Protein AF-A0A1P9X1V8-F1 (afdb_monomer_lite)

Radius of gyration: 33.55 Å; chains: 1; bounding box: 87×91×89 Å

Foldseek 3Di:
DDDPDPDPDPDDPPPPPVPPVPPDPPPPDPDPPVVQVQQQVQVLCLVQPLVLVLLLVLQAPPDDPVRLVVSLVCCDDDDPSHAAVHQQFWEFAQLPQVSAAPVDTDIDTSSVNSVSSNQWFHHDNDRQKGKAPWDKAGWDDAPHFIKIKIKIKIGGRGGTPPDPDHHDIFIKIWIWTWDQDPNDIDIHTRYIYGDDPPDDRPDDDHDPPCPPPPPPPPDPPPDDDDDDDDDDDDDDDDDDDDDDDDDDDDDDDDDPPDPPPPPPPDPDDDDDDDDDDDDDPPPPPDDPVVLVVLLVVLLVLLVVLQVLLVVLLVVLVVLVVVLVVVLVVQVVVLVVVQVVVVVCVVVVVDDDDDRDDDDPSVRSCPPSNVSSVVSNVSSVVSNVSSVVSNVVSVVSVVPD

pLDDT: mean 77.05, std 21.69, range [35.53, 98.69]

Sequence (400 aa):
MNAKQYLFMLWLIGSWSGGWAQTAPASLSALPKKEADEIRFLAKKKIEKGLADLLNTLTFEDIGEFERDALIKNSFLPNANQVFFSDEVILEDDIEPEHKNHENVVDVPVEKYLRNVDLFYAKTAEPSISFGNVVVSPVQIGDGFPYVKVFFTSNFKSKHAKLDQPYQSTSRVAELRAEKENGKWQVYIIRLAFLRPGEGLAKLGKPTGVKNRKTTVADSAKTEPLKAVEPVAIKDPQPKLPDAVPQLSVPAAQTTAIAETQKSAAKKTRKKVEDKAVVAPDLQKTLTAEQQQRARRYRTQGWLSLVGGIAGLAGSYLTYSKIQADYQTYMSKVDALNADYDVWREVARQPTGGRMAPLPLAGYGRPGIYAAYGAGAVGVGLTVNGVLRLMKAGRVKRAK

Structure (mmCIF, N/CA/C/O backbone):
data_AF-A0A1P9X1V8-F1
#
_entry.id   AF-A0A1P9X1V8-F1
#
loop_
_atom_site.group_PDB
_atom_site.id
_atom_site.type_symbol
_atom_site.label_atom_id
_atom_site.label_alt_id
_atom_site.label_comp_id
_atom_site.label_asym_id
_atom_site.label_entity_id
_atom_site.label_seq_id
_atom_site.pdbx_PDB_ins_code
_atom_site.Cartn_x
_atom_site.Cartn_y
_atom_site.Cartn_z
_atom_site.occupancy
_atom_site.B_iso_or_equiv
_atom_site.auth_seq_id
_atom_site.auth_comp_id
_atom_site.auth_asym_id
_atom_site.auth_atom_id
_atom_site.pdbx_PDB_model_num
ATOM 1 N N . MET A 1 1 ? -39.698 -43.369 62.819 1.00 43.59 1 MET A N 1
ATOM 2 C CA . MET A 1 1 ? -39.139 -42.000 62.719 1.00 43.59 1 MET A CA 1
ATOM 3 C C . MET A 1 1 ? -39.588 -41.419 61.389 1.00 43.59 1 MET A C 1
ATOM 5 O O . MET A 1 1 ? -39.406 -42.073 60.373 1.00 43.59 1 MET A O 1
ATOM 9 N N . ASN A 1 2 ? -40.310 -40.297 61.431 1.00 39.19 2 ASN A N 1
ATOM 10 C CA . ASN A 1 2 ? -41.245 -39.863 60.388 1.00 39.19 2 ASN A CA 1
ATOM 11 C C . ASN A 1 2 ? -40.656 -38.832 59.416 1.00 39.19 2 ASN A C 1
ATOM 13 O O . ASN A 1 2 ? -40.043 -37.849 59.823 1.00 39.19 2 ASN A O 1
ATOM 17 N N . ALA A 1 3 ? -40.948 -39.047 58.133 1.00 44.47 3 ALA A N 1
ATOM 18 C CA . ALA A 1 3 ? -40.626 -38.207 56.987 1.00 44.47 3 ALA A CA 1
ATOM 19 C C . ALA A 1 3 ? -41.512 -36.946 56.924 1.00 44.47 3 ALA A C 1
ATOM 21 O O . ALA A 1 3 ? -42.441 -36.852 56.124 1.00 44.47 3 ALA A O 1
ATOM 22 N N . LYS A 1 4 ? -41.241 -35.968 57.792 1.00 45.56 4 LYS A N 1
ATOM 23 C CA . LYS A 1 4 ? -41.883 -34.645 57.763 1.00 45.56 4 LYS A CA 1
ATOM 24 C C . LYS A 1 4 ? -40.872 -33.559 58.125 1.00 45.56 4 LYS A C 1
ATOM 26 O O . LYS A 1 4 ? -40.888 -33.120 59.266 1.00 45.56 4 LYS A O 1
ATOM 31 N N . GLN A 1 5 ? -39.996 -33.135 57.200 1.00 50.75 5 GLN A N 1
ATOM 32 C CA . GLN A 1 5 ? -39.224 -31.894 57.424 1.00 50.75 5 GLN A CA 1
ATOM 33 C C . GLN A 1 5 ? -38.494 -31.232 56.236 1.00 50.75 5 GLN A C 1
ATOM 35 O O . GLN A 1 5 ? -37.604 -30.427 56.476 1.00 50.75 5 GLN A O 1
ATOM 40 N N . TYR A 1 6 ? -38.867 -31.459 54.970 1.00 43.66 6 TYR A N 1
ATOM 41 C CA . TYR A 1 6 ? -38.239 -30.723 53.850 1.00 43.66 6 TYR A CA 1
ATOM 42 C C . TYR A 1 6 ? -39.230 -30.302 52.761 1.00 43.66 6 TYR A C 1
ATOM 44 O O . TYR A 1 6 ? -39.083 -30.662 51.599 1.00 43.66 6 TYR A O 1
ATOM 52 N N . LEU A 1 7 ? -40.255 -29.528 53.128 1.00 46.91 7 LEU A N 1
ATOM 53 C CA . LEU A 1 7 ? -41.145 -28.910 52.139 1.00 46.91 7 LEU A CA 1
ATOM 54 C C . LEU A 1 7 ? -41.575 -27.490 52.529 1.00 46.91 7 LEU A C 1
ATOM 56 O O . LEU A 1 7 ? -42.753 -27.168 52.475 1.00 46.91 7 LEU A O 1
ATOM 60 N N . PHE A 1 8 ? -40.633 -26.642 52.952 1.00 43.88 8 PHE A N 1
ATOM 61 C CA . PHE A 1 8 ? -40.904 -25.212 53.152 1.00 43.88 8 PHE A CA 1
ATOM 62 C C . PHE A 1 8 ? -39.626 -24.369 52.989 1.00 43.88 8 PHE A C 1
ATOM 64 O O . PHE A 1 8 ? -39.096 -23.804 53.936 1.00 43.88 8 PHE A O 1
ATOM 71 N N . MET A 1 9 ? -39.095 -24.316 51.766 1.00 43.09 9 MET A N 1
ATOM 72 C CA . MET A 1 9 ? -38.183 -23.253 51.313 1.00 43.09 9 MET A CA 1
ATOM 73 C C . MET A 1 9 ? -38.298 -23.117 49.794 1.00 43.09 9 MET A C 1
ATOM 75 O O . MET A 1 9 ? -37.409 -23.461 49.022 1.00 43.09 9 MET A O 1
ATOM 79 N N . LEU A 1 10 ? -39.469 -22.668 49.362 1.00 47.91 10 LEU A N 1
ATOM 80 C CA . LEU A 1 10 ? -39.767 -22.383 47.968 1.00 47.91 10 LEU A CA 1
ATOM 81 C C . LEU A 1 10 ? -40.608 -21.113 47.979 1.00 47.91 10 LEU A C 1
ATOM 83 O O . LEU A 1 10 ? -41.817 -21.212 47.919 1.00 47.91 10 LEU A O 1
ATOM 87 N N . TRP A 1 11 ? -39.979 -19.957 48.210 1.00 47.47 11 TRP A N 1
ATOM 88 C CA . TRP A 1 11 ? -40.516 -18.616 47.928 1.00 47.47 11 TRP A CA 1
ATOM 89 C C . TRP A 1 11 ? -39.457 -17.565 48.304 1.00 47.47 11 TRP A C 1
ATOM 91 O O . TRP A 1 11 ? -39.303 -17.255 49.479 1.00 47.47 11 TRP A O 1
ATOM 101 N N . LEU A 1 12 ? -38.691 -17.099 47.306 1.00 45.47 12 LEU A N 1
ATOM 102 C CA . LEU A 1 12 ? -37.996 -15.794 47.194 1.00 45.47 12 LEU A CA 1
ATOM 103 C C . LEU A 1 12 ? -36.822 -15.892 46.201 1.00 45.47 12 LEU A C 1
ATOM 105 O O . LEU A 1 12 ? -35.673 -15.612 46.524 1.00 45.47 12 LEU A O 1
ATOM 109 N N . ILE A 1 13 ? -37.113 -16.256 44.950 1.00 51.50 13 ILE A N 1
ATOM 110 C CA . ILE A 1 13 ? -36.296 -15.771 43.833 1.00 51.50 13 ILE A CA 1
ATOM 111 C C . ILE A 1 13 ? -37.078 -14.589 43.279 1.00 51.50 13 ILE A C 1
ATOM 113 O O . ILE A 1 13 ? -37.943 -14.739 42.420 1.00 51.50 13 ILE A O 1
ATOM 117 N N . GLY A 1 14 ? -36.838 -13.420 43.873 1.00 46.12 14 GLY A N 1
ATOM 118 C CA . GLY A 1 14 ? -37.287 -12.157 43.315 1.00 46.12 14 GLY A CA 1
ATOM 119 C C . GLY A 1 14 ? -36.683 -12.022 41.926 1.00 46.12 14 GLY A C 1
ATOM 120 O O . GLY A 1 14 ? -35.475 -11.853 41.775 1.00 46.12 14 GLY A O 1
ATOM 121 N N . SER A 1 15 ? -37.530 -12.138 40.913 1.00 48.19 15 SER A N 1
ATOM 122 C CA . SER A 1 15 ? -37.231 -11.780 39.539 1.00 48.19 15 SER A CA 1
ATOM 123 C C . SER A 1 15 ? -36.925 -10.284 39.485 1.00 48.19 15 SER A C 1
ATOM 125 O O . SER A 1 15 ? -37.809 -9.460 39.261 1.00 48.19 15 SER A O 1
ATOM 127 N N . TRP A 1 16 ? -35.657 -9.928 39.699 1.00 47.72 16 TRP A N 1
ATOM 128 C CA . TRP A 1 16 ? -35.074 -8.694 39.185 1.00 47.72 16 TRP A CA 1
ATOM 129 C C . TRP A 1 16 ? -35.038 -8.810 37.659 1.00 47.72 16 TRP A C 1
ATOM 131 O O . TRP A 1 16 ? -34.007 -9.061 37.038 1.00 47.72 16 TRP A O 1
ATOM 141 N N . SER A 1 17 ? -36.203 -8.642 37.040 1.00 46.00 17 SER A N 1
ATOM 142 C CA . SER A 1 17 ? -36.312 -8.206 35.658 1.00 46.00 17 SER A CA 1
ATOM 143 C C . SER A 1 17 ? -35.828 -6.759 35.619 1.00 46.00 17 SER A C 1
ATOM 145 O O . SER A 1 17 ? -36.621 -5.818 35.592 1.00 46.00 17 SER A O 1
ATOM 147 N N . GLY A 1 18 ? -34.507 -6.581 35.695 1.00 50.41 18 GLY A N 1
ATOM 148 C CA . GLY A 1 18 ? -33.869 -5.347 35.281 1.00 50.41 18 GLY A CA 1
ATOM 149 C C . GLY A 1 18 ? -34.260 -5.148 33.828 1.00 50.41 18 GLY A C 1
ATOM 150 O O . GLY A 1 18 ? -33.778 -5.866 32.957 1.00 50.41 18 GLY A O 1
ATOM 151 N N . GLY A 1 19 ? -35.208 -4.247 33.587 1.00 45.19 19 GLY A N 1
ATOM 152 C CA . GLY A 1 19 ? -35.516 -3.764 32.257 1.00 45.19 19 GLY A CA 1
ATOM 153 C C . GLY A 1 19 ? -34.267 -3.073 31.742 1.00 45.19 19 GLY A C 1
ATOM 154 O O . GLY A 1 19 ? -34.047 -1.897 32.015 1.00 45.19 19 GLY A O 1
ATOM 155 N N . TRP A 1 20 ? -33.420 -3.822 31.039 1.00 54.66 20 TRP A N 1
ATOM 156 C CA . TRP A 1 20 ? -32.431 -3.238 30.155 1.00 54.66 20 TRP A CA 1
ATOM 157 C C . TRP A 1 20 ? -33.257 -2.476 29.132 1.00 54.66 20 TRP A C 1
ATOM 159 O O . TRP A 1 20 ? -33.881 -3.079 28.261 1.00 54.66 20 TRP A O 1
ATOM 169 N N . ALA A 1 21 ? -33.356 -1.161 29.319 1.00 51.09 21 ALA A N 1
ATOM 170 C CA . ALA A 1 21 ? -33.875 -0.265 28.312 1.00 51.09 21 ALA A CA 1
ATOM 171 C C . ALA A 1 21 ? -33.054 -0.543 27.054 1.00 51.09 21 ALA A C 1
ATOM 173 O O . ALA A 1 21 ? -31.881 -0.181 26.964 1.00 51.09 21 ALA A O 1
ATOM 174 N N . GLN A 1 22 ? -33.654 -1.293 26.136 1.00 51.84 22 GLN A N 1
ATOM 175 C CA . GLN A 1 22 ? -33.094 -1.587 24.838 1.00 51.84 22 GLN A CA 1
ATOM 176 C C . GLN A 1 22 ? -33.134 -0.255 24.101 1.00 51.84 22 GLN A C 1
ATOM 178 O O . GLN A 1 22 ? -34.149 0.120 23.516 1.00 51.84 22 GLN A O 1
ATOM 183 N N . THR A 1 23 ? -32.064 0.528 24.250 1.00 53.28 23 THR A N 1
ATOM 184 C CA . THR A 1 23 ? -31.863 1.737 23.468 1.00 53.28 23 THR A CA 1
ATOM 185 C C . THR A 1 23 ? -31.976 1.303 22.019 1.00 53.28 23 THR A C 1
ATOM 187 O O . THR A 1 23 ? -31.233 0.434 21.558 1.00 53.28 23 THR A O 1
ATOM 190 N N . ALA A 1 24 ? -32.989 1.831 21.327 1.00 47.59 24 ALA A N 1
ATOM 191 C CA . ALA A 1 24 ? -33.141 1.602 19.903 1.00 47.59 24 ALA A CA 1
ATOM 192 C C . ALA A 1 24 ? -31.772 1.871 19.258 1.00 47.59 24 ALA A C 1
ATOM 194 O O . ALA A 1 24 ? -31.161 2.895 19.591 1.00 47.59 24 ALA A O 1
ATOM 195 N N . PRO A 1 25 ? -31.245 0.952 18.423 1.00 52.44 25 PRO A N 1
ATOM 196 C CA . PRO A 1 25 ? -29.958 1.161 17.785 1.00 52.44 25 PRO A CA 1
ATOM 197 C C . PRO A 1 25 ? -30.044 2.510 17.090 1.00 52.44 25 PRO A C 1
ATOM 199 O O . PRO A 1 25 ? -30.958 2.722 16.293 1.00 52.44 25 PRO A O 1
ATOM 202 N N . ALA A 1 26 ? -29.162 3.434 17.475 1.00 53.28 26 ALA A N 1
ATOM 203 C CA . ALA A 1 26 ? -29.107 4.755 16.883 1.00 53.28 26 ALA A CA 1
ATOM 204 C C . ALA A 1 26 ? -29.112 4.554 15.368 1.00 53.28 26 ALA A C 1
ATOM 206 O O . ALA A 1 26 ? -28.168 3.983 14.817 1.00 53.28 26 ALA A O 1
ATOM 207 N N . SER A 1 27 ? -30.216 4.929 14.715 1.00 52.19 27 SER A N 1
ATOM 208 C CA . SER A 1 27 ? -30.297 4.933 13.262 1.00 52.19 27 SER A CA 1
ATOM 209 C C . SER A 1 27 ? -29.084 5.719 12.810 1.00 52.19 27 SER A C 1
ATOM 211 O O . SER A 1 27 ? -28.972 6.872 13.228 1.00 52.19 27 SER A O 1
ATOM 213 N N . LEU A 1 28 ? -28.158 5.075 12.090 1.00 54.66 28 LEU A N 1
ATOM 214 C CA . LEU A 1 28 ? -26.883 5.654 11.671 1.00 54.66 28 LEU A CA 1
ATOM 215 C C . LEU A 1 28 ? -27.158 7.023 11.054 1.00 54.66 28 LEU A C 1
ATOM 217 O O . LEU A 1 28 ? -27.554 7.137 9.895 1.00 54.66 28 LEU A O 1
ATOM 221 N N . SER A 1 29 ? -27.026 8.058 11.881 1.00 64.25 29 SER A N 1
ATOM 222 C CA . SER A 1 29 ? -27.251 9.435 11.492 1.00 64.25 29 SER A CA 1
ATOM 223 C C . SER A 1 29 ? -26.254 9.710 10.386 1.00 64.25 29 SER A C 1
ATOM 225 O O . SER A 1 29 ? -25.077 9.372 10.542 1.00 64.25 29 SER A O 1
ATOM 227 N N . ALA A 1 30 ? -26.735 10.259 9.270 1.00 83.75 30 ALA A N 1
ATOM 228 C CA . ALA A 1 30 ? -25.901 10.586 8.125 1.00 83.75 30 ALA A CA 1
ATOM 229 C C . ALA A 1 30 ? -24.589 11.231 8.600 1.00 83.75 30 ALA A C 1
ATOM 231 O O . ALA A 1 30 ? -24.607 12.154 9.418 1.00 83.75 30 ALA A O 1
ATOM 232 N N . LEU A 1 31 ? -23.461 10.694 8.127 1.00 90.44 31 LEU A N 1
ATOM 233 C CA . LEU A 1 31 ? -22.131 11.143 8.526 1.00 90.44 31 LEU A CA 1
ATOM 234 C C . LEU A 1 31 ? -22.027 12.669 8.338 1.00 90.44 31 LEU A C 1
ATOM 236 O O . LEU A 1 31 ? -22.437 13.164 7.281 1.00 90.44 31 LEU A O 1
ATOM 240 N N . PRO A 1 32 ? -21.486 13.433 9.307 1.00 95.00 32 PRO A N 1
ATOM 241 C CA . PRO A 1 32 ? -21.307 14.868 9.142 1.00 95.00 32 PRO A CA 1
ATOM 242 C C . PRO A 1 32 ? -20.552 15.179 7.848 1.00 95.00 32 PRO A C 1
ATOM 244 O O . PRO A 1 32 ? -19.536 14.548 7.552 1.00 95.00 32 PRO A O 1
ATOM 247 N N . LYS A 1 33 ? -21.003 16.191 7.094 1.00 95.25 33 LYS A N 1
ATOM 248 C CA . LYS A 1 33 ? -20.415 16.551 5.790 1.00 95.25 33 LYS A CA 1
ATOM 249 C C . LYS A 1 33 ? -18.888 16.693 5.847 1.00 95.25 33 LYS A C 1
ATOM 251 O O . LYS A 1 33 ? -18.195 16.172 4.985 1.00 95.25 33 LYS A O 1
ATOM 256 N N . LYS A 1 34 ? -18.368 17.328 6.903 1.00 96.62 34 LYS A N 1
ATOM 257 C CA . LYS A 1 34 ? -16.925 17.499 7.130 1.00 96.62 34 LYS A CA 1
ATOM 258 C C . LYS A 1 34 ? -16.175 16.163 7.196 1.00 96.62 34 LYS A C 1
ATOM 260 O O . LYS A 1 34 ? -15.116 16.037 6.595 1.00 96.62 34 LYS A O 1
ATOM 265 N N . GLU A 1 35 ? -16.717 15.181 7.914 1.00 97.00 35 GLU A N 1
ATOM 266 C CA . GLU A 1 35 ? -16.107 13.852 8.025 1.00 97.00 35 GLU A CA 1
ATOM 267 C C . GLU A 1 35 ? -16.204 13.092 6.696 1.00 97.00 35 GLU A C 1
ATOM 269 O O . GLU A 1 35 ? -15.250 12.435 6.288 1.00 97.00 35 GLU A O 1
ATOM 274 N N . ALA A 1 36 ? -17.321 13.233 5.974 1.00 96.62 36 ALA A N 1
ATOM 275 C CA . ALA A 1 36 ? -17.472 12.644 4.646 1.00 96.62 36 ALA A CA 1
ATOM 276 C C . ALA A 1 36 ? -16.446 13.209 3.649 1.00 96.62 36 ALA A C 1
ATOM 278 O O . ALA A 1 36 ? -15.831 12.453 2.897 1.00 96.62 36 ALA A O 1
ATOM 279 N N . ASP A 1 37 ? -16.229 14.524 3.663 1.00 97.25 37 ASP A N 1
ATOM 280 C CA . ASP A 1 37 ? -15.242 15.186 2.810 1.00 97.25 37 ASP A CA 1
ATOM 281 C C . ASP A 1 37 ? -13.805 14.766 3.176 1.00 97.25 37 ASP A C 1
ATOM 283 O O . ASP A 1 37 ? -12.996 14.502 2.282 1.00 97.25 37 ASP A O 1
ATOM 287 N N . GLU A 1 38 ? -13.500 14.610 4.471 1.00 97.81 38 GLU A N 1
ATOM 288 C CA . GLU A 1 38 ? -12.209 14.091 4.947 1.00 97.81 38 GLU A CA 1
ATOM 289 C C . GLU A 1 38 ? -11.952 12.657 4.457 1.00 97.81 38 GLU A C 1
ATOM 291 O O . GLU A 1 38 ? -10.898 12.384 3.879 1.00 97.81 38 GLU A O 1
ATOM 296 N N . ILE A 1 39 ? -12.928 11.752 4.596 1.00 97.88 39 ILE A N 1
ATOM 297 C CA . ILE A 1 39 ? -12.818 10.366 4.109 1.00 97.88 39 ILE A CA 1
ATOM 298 C C . ILE A 1 39 ? -12.583 10.335 2.596 1.00 97.88 39 ILE A C 1
ATOM 300 O O . ILE A 1 39 ? -11.728 9.585 2.122 1.00 97.88 39 ILE A O 1
ATOM 304 N N . ARG A 1 40 ? -13.299 11.160 1.821 1.00 98.12 40 ARG A N 1
ATOM 305 C CA . ARG A 1 40 ? -13.130 11.223 0.358 1.00 98.12 40 ARG A CA 1
ATOM 306 C C . ARG A 1 40 ? -11.741 11.715 -0.032 1.00 98.12 40 ARG A C 1
ATOM 308 O O . ARG A 1 40 ? -11.131 11.152 -0.942 1.00 98.12 40 ARG A O 1
ATOM 315 N N . PHE A 1 41 ? -11.229 12.727 0.667 1.00 98.25 41 PHE A N 1
ATOM 316 C CA . PHE A 1 41 ? -9.870 13.222 0.465 1.00 98.25 41 PHE A CA 1
ATOM 317 C C . PHE A 1 41 ? -8.824 12.141 0.770 1.00 98.25 41 PHE A C 1
ATOM 319 O O . PHE A 1 41 ? -7.930 11.894 -0.044 1.00 98.25 41 PHE A O 1
ATOM 326 N N . LEU A 1 42 ? -8.960 11.453 1.908 1.00 98.25 42 LEU A N 1
ATOM 327 C CA . LEU A 1 42 ? -8.065 10.362 2.292 1.00 98.25 42 LEU A CA 1
ATOM 328 C C . LEU A 1 42 ? -8.123 9.204 1.292 1.00 98.25 42 LEU A C 1
ATOM 330 O O . LEU A 1 42 ? -7.076 8.676 0.923 1.00 98.25 42 LEU A O 1
ATOM 334 N N . ALA A 1 43 ? -9.314 8.844 0.810 1.00 98.44 43 ALA A N 1
ATOM 335 C CA . ALA A 1 43 ? -9.493 7.774 -0.166 1.00 98.44 43 ALA A CA 1
ATOM 336 C C . ALA A 1 43 ? -8.832 8.100 -1.507 1.00 98.44 43 ALA A C 1
ATOM 338 O O . ALA A 1 43 ? -8.107 7.266 -2.050 1.00 98.44 43 ALA A O 1
ATOM 339 N N . LYS A 1 44 ? -8.996 9.338 -1.996 1.00 98.44 44 LYS A N 1
ATOM 340 C CA . LYS A 1 44 ? -8.291 9.820 -3.190 1.00 98.44 44 LYS A CA 1
ATOM 341 C C . LYS A 1 44 ? -6.776 9.684 -3.026 1.00 98.44 44 LYS A C 1
ATOM 343 O O . LYS A 1 44 ? -6.119 9.050 -3.847 1.00 98.44 44 LYS A O 1
ATOM 348 N N . LYS A 1 45 ? -6.239 10.211 -1.919 1.00 98.25 45 LYS A N 1
ATOM 349 C CA . LYS A 1 45 ? -4.804 10.164 -1.603 1.00 98.25 45 LYS A CA 1
ATOM 350 C C . LYS A 1 45 ? -4.287 8.728 -1.455 1.00 98.25 45 LYS A C 1
ATOM 352 O O . LYS A 1 45 ? -3.154 8.447 -1.843 1.00 98.25 45 LYS A O 1
ATOM 357 N N . LYS A 1 46 ? -5.092 7.824 -0.888 1.00 98.31 46 LYS A N 1
ATOM 358 C CA . LYS A 1 46 ? -4.732 6.411 -0.714 1.00 98.31 46 LYS A CA 1
ATOM 359 C C . LYS A 1 46 ? -4.536 5.712 -2.059 1.00 98.31 46 LYS A C 1
ATOM 361 O O . LYS A 1 46 ? -3.608 4.923 -2.159 1.00 98.31 46 LYS A O 1
ATOM 366 N N . ILE A 1 47 ? -5.333 6.038 -3.077 1.00 98.44 47 ILE A N 1
ATOM 367 C CA . ILE A 1 47 ? -5.131 5.526 -4.440 1.00 98.44 47 ILE A CA 1
ATOM 368 C C . ILE A 1 47 ? -3.965 6.242 -5.123 1.00 98.44 47 ILE A C 1
ATOM 370 O O . ILE A 1 47 ? -2.988 5.589 -5.470 1.00 98.44 47 ILE A O 1
ATOM 374 N N . GLU A 1 48 ? -4.020 7.572 -5.251 1.00 97.44 48 GLU A N 1
ATOM 375 C CA . GLU A 1 48 ? -3.042 8.358 -6.028 1.00 97.44 48 GLU A CA 1
ATOM 376 C C . GLU A 1 48 ? -1.603 8.230 -5.535 1.00 97.44 48 GLU A C 1
ATOM 378 O O . GLU A 1 48 ? -0.685 8.260 -6.346 1.00 97.44 48 GLU A O 1
ATOM 383 N N . LYS A 1 49 ? -1.410 8.134 -4.216 1.00 96.50 49 LYS A N 1
ATOM 384 C CA . LYS A 1 49 ? -0.082 8.050 -3.600 1.00 96.50 49 LYS A CA 1
ATOM 385 C C . LYS A 1 49 ? 0.125 6.708 -2.927 1.00 96.50 49 LYS A C 1
ATOM 387 O O . LYS A 1 49 ? 1.030 5.986 -3.286 1.00 96.50 49 LYS A O 1
ATOM 392 N N . GLY A 1 50 ? -0.756 6.317 -2.006 1.00 97.25 50 GLY A N 1
ATOM 393 C CA . GLY A 1 50 ? -0.545 5.107 -1.199 1.00 97.25 50 GLY A CA 1
ATOM 394 C C . GLY A 1 50 ? -0.342 3.832 -2.028 1.00 97.25 50 GLY A C 1
ATOM 395 O O . GLY A 1 50 ? 0.661 3.145 -1.863 1.00 97.25 50 GLY A O 1
ATOM 396 N N . LEU A 1 51 ? -1.281 3.529 -2.925 1.00 98.62 51 LEU A N 1
ATOM 397 C CA . LEU A 1 51 ? -1.190 2.361 -3.797 1.00 98.62 51 LEU A CA 1
ATOM 398 C C . LEU A 1 51 ? -0.117 2.554 -4.879 1.00 98.62 51 LEU A C 1
ATOM 400 O O . LEU A 1 51 ? 0.663 1.638 -5.111 1.00 98.62 51 LEU A O 1
ATOM 404 N N . ALA A 1 52 ? -0.042 3.731 -5.508 1.00 98.31 52 ALA A N 1
ATOM 405 C CA . ALA A 1 52 ? 0.928 3.988 -6.575 1.00 98.31 52 ALA A CA 1
ATOM 406 C C . ALA A 1 52 ? 2.378 3.897 -6.072 1.00 98.31 52 ALA A C 1
ATOM 408 O O . ALA A 1 52 ? 3.201 3.233 -6.697 1.00 98.31 52 ALA A O 1
ATOM 409 N N . ASP A 1 53 ? 2.684 4.512 -4.929 1.00 98.12 53 ASP A N 1
ATOM 410 C CA . ASP A 1 53 ? 4.008 4.490 -4.307 1.00 98.12 53 ASP A CA 1
ATOM 411 C C . ASP A 1 53 ? 4.381 3.060 -3.905 1.00 98.12 53 ASP A C 1
ATOM 413 O O . ASP A 1 53 ? 5.503 2.633 -4.169 1.00 98.12 53 ASP A O 1
ATOM 417 N N . LEU A 1 54 ? 3.442 2.289 -3.335 1.00 98.38 54 LEU A N 1
ATOM 418 C CA . LEU A 1 54 ? 3.674 0.881 -3.001 1.00 98.38 54 LEU A CA 1
ATOM 419 C C . LEU A 1 54 ? 4.081 0.078 -4.242 1.00 98.38 54 LEU A C 1
ATOM 421 O O . LEU A 1 54 ? 5.103 -0.605 -4.209 1.00 98.38 54 LEU A O 1
ATOM 425 N N . LEU A 1 55 ? 3.303 0.170 -5.325 1.00 98.62 55 LEU A N 1
ATOM 426 C CA . LEU A 1 55 ? 3.582 -0.591 -6.543 1.00 98.62 55 LEU A CA 1
ATOM 427 C C . LEU A 1 55 ? 4.903 -0.161 -7.187 1.00 98.62 55 LEU A C 1
ATOM 429 O O . LEU A 1 55 ? 5.718 -1.021 -7.495 1.00 98.62 55 LEU A O 1
ATOM 433 N N . ASN A 1 56 ? 5.157 1.146 -7.308 1.00 98.38 56 ASN A N 1
ATOM 434 C CA . ASN A 1 56 ? 6.415 1.643 -7.873 1.00 98.38 56 ASN A CA 1
ATOM 435 C C . ASN A 1 56 ? 7.634 1.253 -7.030 1.00 98.38 56 ASN A C 1
ATOM 437 O O . ASN A 1 56 ? 8.684 0.944 -7.586 1.00 98.38 56 ASN A O 1
ATOM 441 N N . THR A 1 57 ? 7.499 1.240 -5.702 1.00 97.94 57 THR A N 1
ATOM 442 C CA . THR A 1 57 ? 8.577 0.809 -4.804 1.00 97.94 57 THR A CA 1
ATOM 443 C C . THR A 1 57 ? 8.874 -0.676 -5.019 1.00 97.94 57 THR A C 1
ATOM 445 O O . THR A 1 57 ? 10.027 -1.046 -5.201 1.00 97.94 57 THR A O 1
ATOM 448 N N . LEU A 1 58 ? 7.854 -1.542 -5.089 1.00 98.00 58 LEU A N 1
ATOM 449 C CA . LEU A 1 58 ? 8.060 -2.974 -5.363 1.00 98.00 58 LEU A CA 1
ATOM 450 C C . LEU A 1 58 ? 8.760 -3.233 -6.705 1.00 98.00 58 LEU A C 1
ATOM 452 O O . LEU A 1 58 ? 9.512 -4.200 -6.824 1.00 98.00 58 LEU A O 1
ATOM 456 N N . THR A 1 59 ? 8.547 -2.365 -7.691 1.00 97.88 59 THR A N 1
ATOM 457 C CA . THR A 1 59 ? 9.127 -2.486 -9.035 1.00 97.88 59 THR A CA 1
ATOM 458 C C . THR A 1 59 ? 10.445 -1.733 -9.211 1.00 97.88 59 THR A C 1
ATOM 460 O O . THR A 1 59 ? 10.966 -1.680 -10.324 1.00 97.88 59 THR A O 1
ATOM 463 N N . PHE A 1 60 ? 10.996 -1.146 -8.149 1.00 96.81 60 PHE A N 1
ATOM 464 C CA . PHE A 1 60 ? 12.288 -0.471 -8.205 1.00 96.81 60 PHE A CA 1
ATOM 465 C C . PHE A 1 60 ? 13.429 -1.496 -8.229 1.00 96.81 60 PHE A C 1
ATOM 467 O O . PHE A 1 60 ? 13.418 -2.478 -7.475 1.00 96.81 60 PHE A O 1
ATOM 474 N N . GLU A 1 61 ? 14.407 -1.291 -9.109 1.00 96.19 61 GLU A N 1
ATOM 475 C CA . GLU A 1 61 ? 15.483 -2.264 -9.341 1.00 96.19 61 GLU A CA 1
ATOM 476 C C . GLU A 1 61 ? 16.462 -2.386 -8.165 1.00 96.19 61 GLU A C 1
ATOM 478 O O . GLU A 1 61 ? 16.880 -3.499 -7.843 1.00 96.19 61 GLU A O 1
ATOM 483 N N . ASP A 1 62 ? 16.721 -1.288 -7.450 1.00 94.75 62 ASP A N 1
ATOM 484 C CA . ASP A 1 62 ? 17.713 -1.247 -6.365 1.00 94.75 62 ASP A CA 1
ATOM 485 C C . ASP A 1 62 ? 17.209 -1.796 -5.022 1.00 94.75 62 ASP A C 1
ATOM 487 O O . ASP A 1 62 ? 17.952 -1.829 -4.041 1.00 94.75 62 ASP A O 1
ATOM 491 N N . ILE A 1 63 ? 15.946 -2.223 -4.938 1.00 92.94 63 ILE A N 1
ATOM 492 C CA . ILE A 1 63 ? 15.396 -2.762 -3.688 1.00 92.94 63 ILE A CA 1
ATOM 493 C C . ILE A 1 63 ? 15.770 -4.238 -3.545 1.00 92.94 63 ILE A C 1
ATOM 495 O O . ILE A 1 63 ? 15.672 -5.027 -4.492 1.00 92.94 63 ILE A O 1
ATOM 499 N N . GLY A 1 64 ? 16.177 -4.638 -2.341 1.00 92.62 64 GLY A N 1
ATOM 500 C CA . GLY A 1 64 ? 16.472 -6.036 -2.027 1.00 92.62 64 GLY A CA 1
ATOM 501 C C . GLY A 1 64 ? 15.209 -6.901 -1.912 1.00 92.62 64 GLY A C 1
ATOM 502 O O . GLY A 1 64 ? 14.123 -6.416 -1.605 1.00 92.62 64 GLY A O 1
ATOM 503 N N . GLU A 1 65 ? 15.336 -8.217 -2.100 1.00 94.19 65 GLU A N 1
ATOM 504 C CA . GLU A 1 65 ? 14.216 -9.159 -1.913 1.00 94.19 65 GLU A CA 1
ATOM 505 C C . GLU A 1 65 ? 13.622 -9.080 -0.496 1.00 94.19 65 GLU A C 1
ATOM 507 O O . GLU A 1 65 ? 12.414 -8.951 -0.335 1.00 94.19 65 GLU A O 1
ATOM 512 N N . PHE A 1 66 ? 14.473 -9.038 0.533 1.00 93.50 66 PHE A N 1
ATOM 513 C CA . PHE A 1 66 ? 14.034 -8.901 1.926 1.00 93.50 66 PHE A CA 1
ATOM 514 C C . PHE A 1 66 ? 13.207 -7.626 2.176 1.00 93.50 66 PHE A C 1
ATOM 516 O O . PHE A 1 66 ? 12.234 -7.640 2.932 1.00 93.50 66 PHE A O 1
ATOM 523 N N . GLU A 1 67 ? 13.581 -6.514 1.545 1.00 92.06 67 GLU A N 1
ATOM 524 C CA . GLU A 1 67 ? 12.862 -5.246 1.676 1.00 92.06 67 GLU A CA 1
ATOM 525 C C . GLU A 1 67 ? 11.512 -5.300 0.960 1.00 92.06 67 GLU A C 1
ATOM 527 O O . GLU A 1 67 ? 10.513 -4.839 1.515 1.00 92.06 67 GLU A O 1
ATOM 532 N N . ARG A 1 68 ? 11.445 -5.932 -0.220 1.00 96.56 68 ARG A N 1
ATOM 533 C CA . ARG A 1 68 ? 10.177 -6.194 -0.918 1.00 96.56 68 ARG A CA 1
ATOM 534 C C . ARG A 1 68 ? 9.242 -7.069 -0.093 1.00 96.56 68 ARG A C 1
ATOM 536 O O . ARG A 1 68 ? 8.072 -6.727 0.054 1.00 96.56 68 ARG A O 1
ATOM 543 N N . ASP A 1 69 ? 9.753 -8.135 0.513 1.00 95.94 69 ASP A N 1
ATOM 544 C CA . ASP A 1 69 ? 8.987 -9.003 1.414 1.00 95.94 69 ASP A CA 1
ATOM 545 C C . ASP A 1 69 ? 8.378 -8.217 2.575 1.00 95.94 69 ASP A C 1
ATOM 547 O O . ASP A 1 69 ? 7.186 -8.347 2.881 1.00 95.94 69 ASP A O 1
ATOM 551 N N . ALA A 1 70 ? 9.187 -7.356 3.196 1.00 94.94 70 ALA A N 1
ATOM 552 C CA . ALA A 1 70 ? 8.734 -6.486 4.268 1.00 94.94 70 ALA A CA 1
ATOM 553 C C . ALA A 1 70 ? 7.675 -5.485 3.777 1.00 94.94 70 ALA A C 1
ATOM 555 O O . ALA A 1 70 ? 6.672 -5.285 4.462 1.00 94.94 70 ALA A O 1
ATOM 556 N N . LEU A 1 71 ? 7.853 -4.881 2.598 1.00 96.56 71 LEU A N 1
ATOM 557 C CA . LEU A 1 71 ? 6.878 -3.966 1.994 1.00 96.56 71 LEU A CA 1
ATOM 558 C C . LEU A 1 71 ? 5.542 -4.659 1.712 1.00 96.56 71 LEU A C 1
ATOM 560 O O . LEU A 1 71 ? 4.494 -4.123 2.079 1.00 96.56 71 LEU A O 1
ATOM 564 N N . ILE A 1 72 ? 5.572 -5.864 1.136 1.00 97.94 72 ILE A N 1
ATOM 565 C CA . ILE A 1 72 ? 4.372 -6.667 0.869 1.00 97.94 72 ILE A CA 1
ATOM 566 C C . ILE A 1 72 ? 3.636 -6.942 2.177 1.00 97.94 72 ILE A C 1
ATOM 568 O O . ILE A 1 72 ? 2.459 -6.603 2.286 1.00 97.94 72 ILE A O 1
ATOM 572 N N . LYS A 1 73 ? 4.313 -7.477 3.200 1.00 97.00 73 LYS A N 1
ATOM 573 C CA . LYS A 1 73 ? 3.669 -7.784 4.490 1.00 97.00 73 LYS A CA 1
ATOM 574 C C . LYS A 1 73 ? 3.141 -6.528 5.186 1.00 97.00 73 LYS A C 1
ATOM 576 O O . LYS A 1 73 ? 2.018 -6.520 5.684 1.00 97.00 73 LYS A O 1
ATOM 581 N N . ASN A 1 74 ? 3.900 -5.437 5.169 1.00 96.56 74 ASN A N 1
ATOM 582 C CA . ASN A 1 74 ? 3.468 -4.173 5.765 1.00 96.56 74 ASN A CA 1
ATOM 583 C C . ASN A 1 74 ? 2.308 -3.516 4.998 1.00 96.56 74 ASN A C 1
ATOM 585 O O . ASN A 1 74 ? 1.614 -2.671 5.556 1.00 96.56 74 ASN A O 1
ATOM 589 N N . SER A 1 75 ? 2.044 -3.892 3.747 1.00 97.94 75 SER A N 1
ATOM 590 C CA . SER A 1 75 ? 0.935 -3.298 2.994 1.00 97.94 75 SER A CA 1
ATOM 591 C C . SER A 1 75 ? -0.451 -3.687 3.528 1.00 97.94 75 SER A C 1
ATOM 593 O O . SER A 1 75 ? -1.408 -2.952 3.284 1.00 97.94 75 SER A O 1
ATOM 595 N N . PHE A 1 76 ? -0.566 -4.788 4.279 1.00 97.69 76 PHE A N 1
ATOM 596 C CA . PHE A 1 76 ? -1.843 -5.304 4.791 1.00 97.69 76 PHE A CA 1
ATOM 597 C C . PHE A 1 76 ? -1.847 -5.660 6.285 1.00 97.69 76 PHE A C 1
ATOM 599 O O . PHE A 1 76 ? -2.896 -6.003 6.826 1.00 97.69 76 PHE A O 1
ATOM 606 N N . LEU A 1 77 ? -0.704 -5.571 6.971 1.00 95.19 77 LEU A N 1
ATOM 607 C CA . LEU A 1 77 ? -0.641 -5.684 8.429 1.00 95.19 77 LEU A CA 1
ATOM 608 C C . LEU A 1 77 ? -0.891 -4.324 9.104 1.00 95.19 77 LEU A C 1
ATOM 610 O O . LEU A 1 77 ? -0.519 -3.300 8.532 1.00 95.19 77 LEU A O 1
ATOM 614 N N . PRO A 1 78 ? -1.427 -4.281 10.338 1.00 93.44 78 PRO A N 1
ATOM 615 C CA . PRO A 1 78 ? -1.648 -3.028 11.063 1.00 93.44 78 PRO A CA 1
ATOM 616 C C . PRO A 1 78 ? -0.361 -2.214 11.265 1.00 93.44 78 PRO A C 1
ATOM 618 O O . PRO A 1 78 ? 0.490 -2.565 12.085 1.00 93.44 78 PRO A O 1
ATOM 621 N N . ASN A 1 79 ? -0.203 -1.125 10.508 1.00 92.44 79 ASN A N 1
ATOM 622 C CA . ASN A 1 79 ? 0.883 -0.151 10.652 1.00 92.44 79 ASN A CA 1
ATOM 623 C C . ASN A 1 79 ? 0.561 1.168 9.919 1.00 92.44 79 ASN A C 1
ATOM 625 O O . ASN A 1 79 ? -0.428 1.280 9.202 1.00 92.44 79 ASN A O 1
ATOM 629 N N . ALA A 1 80 ? 1.422 2.179 10.070 1.00 89.88 80 ALA A N 1
ATOM 630 C CA . ALA A 1 80 ? 1.212 3.508 9.484 1.00 89.88 80 ALA A CA 1
ATOM 631 C C . ALA A 1 80 ? 1.190 3.535 7.939 1.00 89.88 80 ALA A C 1
ATOM 633 O O . ALA A 1 80 ? 0.619 4.455 7.354 1.00 89.88 80 ALA A O 1
ATOM 634 N N . ASN A 1 81 ? 1.799 2.541 7.291 1.00 90.19 81 ASN A N 1
ATOM 635 C CA . ASN A 1 81 ? 1.902 2.406 5.839 1.00 90.19 81 ASN A CA 1
ATOM 636 C C . ASN A 1 81 ? 0.910 1.377 5.273 1.00 90.19 81 ASN A C 1
ATOM 638 O O . ASN A 1 81 ? 1.005 1.021 4.102 1.00 90.19 81 ASN A O 1
ATOM 642 N N . GLN A 1 82 ? -0.047 0.906 6.076 1.00 97.56 82 GLN A N 1
ATOM 643 C CA . GLN A 1 82 ? -1.052 -0.046 5.625 1.00 97.56 82 GLN A CA 1
ATOM 644 C C . GLN A 1 82 ? -1.897 0.552 4.484 1.00 97.56 82 GLN A C 1
ATOM 646 O O . GLN A 1 82 ? -2.437 1.666 4.571 1.00 97.56 82 GLN A O 1
ATOM 651 N N . VAL A 1 83 ? -1.998 -0.191 3.384 1.00 98.44 83 VAL A N 1
ATOM 652 C CA . VAL A 1 83 ? -2.759 0.177 2.181 1.00 98.44 83 VAL A CA 1
ATOM 653 C C . VAL A 1 83 ? -4.050 -0.633 2.103 1.00 98.44 83 VAL A C 1
ATOM 655 O O . VAL A 1 83 ? -5.120 -0.065 1.872 1.00 98.44 83 VAL A O 1
ATOM 658 N N . PHE A 1 84 ? -3.954 -1.937 2.350 1.00 98.56 84 PHE A N 1
ATOM 659 C CA . PHE A 1 84 ? -5.063 -2.883 2.322 1.00 98.56 84 PHE A CA 1
ATOM 660 C C . PHE A 1 84 ? -5.538 -3.200 3.734 1.00 98.56 84 PHE A C 1
ATOM 662 O O . PHE A 1 84 ? -4.745 -3.243 4.672 1.00 98.56 84 PHE A O 1
ATOM 669 N N . PHE A 1 85 ? -6.838 -3.428 3.891 1.00 98.06 85 PHE A N 1
ATOM 670 C CA . PHE A 1 85 ? -7.428 -3.685 5.205 1.00 98.06 85 PHE A CA 1
ATOM 671 C C . PHE A 1 85 ? -6.914 -4.984 5.846 1.00 98.06 85 PHE A C 1
ATOM 673 O O . PHE A 1 85 ? -6.661 -5.017 7.047 1.00 98.06 85 PHE A O 1
ATOM 680 N N . SER A 1 86 ? -6.737 -6.032 5.043 1.00 97.50 86 SER A N 1
ATOM 681 C CA . SER A 1 86 ? -6.203 -7.335 5.450 1.00 97.50 86 SER A CA 1
ATOM 682 C C . SER A 1 86 ? -5.587 -8.064 4.250 1.00 97.50 86 SER A C 1
ATOM 684 O O . SER A 1 86 ? -5.689 -7.597 3.115 1.00 97.50 86 SER A O 1
ATOM 686 N N . ASP A 1 87 ? -4.945 -9.205 4.494 1.00 97.19 87 ASP A N 1
ATOM 687 C CA . ASP A 1 87 ? -4.437 -10.129 3.469 1.00 97.19 87 ASP A CA 1
ATOM 688 C C . ASP A 1 87 ? -5.551 -10.832 2.674 1.00 97.19 87 ASP A C 1
ATOM 690 O O . ASP A 1 87 ? -5.348 -11.210 1.520 1.00 97.19 87 ASP A O 1
ATOM 694 N N . GLU A 1 88 ? -6.739 -10.958 3.268 1.00 96.00 88 GLU A N 1
ATOM 695 C CA . GLU A 1 88 ? -7.945 -11.536 2.654 1.00 96.00 88 GLU A CA 1
ATOM 696 C C . GLU A 1 88 ? -8.594 -10.642 1.585 1.00 96.00 88 GLU A C 1
ATOM 698 O O . GLU A 1 88 ? -9.554 -11.053 0.927 1.00 96.00 88 GLU A O 1
ATOM 703 N N . VAL A 1 89 ? -8.114 -9.407 1.417 1.00 96.75 89 VAL A N 1
ATOM 704 C CA . VAL A 1 89 ? -8.638 -8.497 0.396 1.00 96.75 89 VAL A CA 1
ATOM 705 C C . VAL A 1 89 ? -8.414 -9.100 -0.994 1.00 96.75 89 VAL A C 1
ATOM 707 O O . VAL A 1 89 ? -7.323 -9.559 -1.331 1.00 96.75 89 VAL A O 1
ATOM 710 N N . ILE A 1 90 ? -9.477 -9.102 -1.799 1.00 94.69 90 ILE A N 1
ATOM 711 C CA . ILE A 1 90 ? -9.477 -9.680 -3.144 1.00 94.69 90 ILE A CA 1
ATOM 712 C C . ILE A 1 90 ? -9.218 -8.589 -4.179 1.00 94.69 90 ILE A C 1
ATOM 714 O O . ILE A 1 90 ? -9.862 -7.530 -4.174 1.00 94.69 90 ILE A O 1
ATOM 718 N N . LEU A 1 91 ? -8.259 -8.867 -5.058 1.00 98.06 91 LEU A N 1
ATOM 719 C CA . LEU A 1 91 ? -7.858 -8.019 -6.166 1.00 98.06 91 LEU A CA 1
ATOM 720 C C . LEU A 1 91 ? -8.085 -8.780 -7.469 1.00 98.06 91 LEU A C 1
ATOM 722 O O . LEU A 1 91 ? -7.699 -9.938 -7.588 1.00 98.06 91 LEU A O 1
ATOM 726 N N . GLU A 1 92 ? -8.694 -8.128 -8.450 1.00 98.19 92 GLU A N 1
ATOM 727 C CA . GLU A 1 92 ? -8.768 -8.653 -9.813 1.00 98.19 92 GLU A CA 1
ATOM 728 C C . GLU A 1 92 ? -7.413 -8.398 -10.492 1.00 98.19 92 GLU A C 1
ATOM 730 O O . GLU A 1 92 ? -7.014 -7.241 -10.605 1.00 98.19 92 GLU A O 1
ATOM 735 N N . ASP A 1 93 ? -6.694 -9.439 -10.903 1.00 97.94 93 ASP A N 1
ATOM 736 C CA . ASP A 1 93 ? -5.336 -9.346 -11.455 1.00 97.94 93 ASP A CA 1
ATOM 737 C C . ASP A 1 93 ? -5.301 -8.520 -12.755 1.00 97.94 93 ASP A C 1
ATOM 739 O O . ASP A 1 93 ? -6.090 -8.769 -13.661 1.00 97.94 93 ASP A O 1
ATOM 743 N N . ASP A 1 94 ? -4.407 -7.534 -12.835 1.00 97.31 94 ASP A N 1
ATOM 744 C CA . ASP A 1 94 ? -4.112 -6.724 -14.028 1.00 97.31 94 ASP A CA 1
ATOM 745 C C . ASP A 1 94 ? -2.615 -6.755 -14.400 1.00 97.31 94 ASP A C 1
ATOM 747 O O . ASP A 1 94 ? -2.165 -5.968 -15.234 1.00 97.31 94 ASP A O 1
ATOM 751 N N . ILE A 1 95 ? -1.849 -7.673 -13.792 1.00 97.88 95 ILE A N 1
ATOM 752 C CA . ILE A 1 95 ? -0.412 -7.865 -14.045 1.00 97.88 95 ILE A CA 1
ATOM 753 C C . ILE A 1 95 ? -0.167 -8.823 -15.207 1.00 97.88 95 ILE A C 1
ATOM 755 O O . ILE A 1 95 ? 0.855 -8.736 -15.879 1.00 97.88 95 ILE A O 1
ATOM 759 N N . GLU A 1 96 ? -1.111 -9.711 -15.494 1.00 96.31 96 GLU A N 1
ATOM 760 C CA . GLU A 1 96 ? -1.086 -10.458 -16.747 1.00 96.31 96 GLU A CA 1
ATOM 761 C C . GLU A 1 96 ? -1.707 -9.601 -17.861 1.00 96.31 96 GLU A C 1
ATOM 763 O O . GLU A 1 96 ? -2.870 -9.205 -17.734 1.00 96.31 96 GLU A O 1
ATOM 768 N N . PRO A 1 97 ? -0.991 -9.317 -18.972 1.00 94.56 97 PRO A N 1
ATOM 769 C CA . PRO A 1 97 ? -1.483 -8.438 -20.041 1.00 94.56 97 PRO A CA 1
ATOM 770 C C . PRO A 1 97 ? -2.813 -8.876 -20.681 1.00 94.56 97 PRO A C 1
ATOM 772 O O . PRO A 1 97 ? -3.514 -8.064 -21.289 1.00 94.56 97 PRO A O 1
ATOM 775 N N . GLU A 1 98 ? -3.178 -10.154 -20.545 1.00 94.56 98 GLU A N 1
ATOM 776 C CA . GLU A 1 98 ? -4.447 -10.707 -21.027 1.00 94.56 98 GLU A CA 1
ATOM 777 C C . GLU A 1 98 ? -5.651 -10.297 -20.155 1.00 94.56 98 GLU A C 1
ATOM 779 O O . GLU A 1 98 ? -6.779 -10.192 -20.654 1.00 94.56 98 GLU A O 1
ATOM 784 N N . HIS A 1 99 ? -5.429 -9.992 -18.871 1.00 95.50 99 HIS A N 1
ATOM 785 C CA . HIS A 1 99 ? -6.460 -9.550 -17.931 1.00 95.50 99 HIS A CA 1
ATOM 786 C C . HIS A 1 99 ? -6.656 -8.031 -18.021 1.00 95.50 99 HIS A C 1
ATOM 788 O O . HIS A 1 99 ? -6.209 -7.253 -17.184 1.00 95.50 99 HIS A O 1
ATOM 794 N N . LYS A 1 100 ? -7.326 -7.579 -19.081 1.00 94.00 100 LYS A N 1
ATOM 795 C CA . LYS A 1 100 ? -7.493 -6.140 -19.373 1.00 94.00 100 LYS A CA 1
ATOM 796 C C . LYS A 1 100 ? -8.835 -5.544 -18.947 1.00 94.00 100 LYS A C 1
ATOM 798 O O . LYS A 1 100 ? -8.999 -4.322 -18.943 1.00 94.00 100 LYS A O 1
ATOM 803 N N . ASN A 1 101 ? -9.832 -6.380 -18.668 1.00 95.75 101 ASN A N 1
ATOM 804 C CA . ASN A 1 101 ? -11.203 -5.936 -18.436 1.00 95.75 101 ASN A CA 1
ATOM 805 C C . ASN A 1 101 ? -11.978 -6.898 -17.516 1.00 95.75 101 ASN A C 1
ATOM 807 O O . ASN A 1 101 ? -11.479 -7.930 -17.081 1.00 95.75 101 ASN A O 1
ATOM 811 N N . HIS A 1 102 ? -13.234 -6.548 -17.241 1.00 95.88 102 HIS A N 1
ATOM 812 C CA . HIS A 1 102 ? -14.124 -7.303 -16.360 1.00 95.88 102 HIS A CA 1
ATOM 813 C C . HIS A 1 102 ? -14.668 -8.619 -16.960 1.00 95.88 102 HIS A C 1
ATOM 815 O O . HIS A 1 102 ? -15.435 -9.304 -16.284 1.00 95.88 102 HIS A O 1
ATOM 821 N N . GLU A 1 103 ? -14.341 -8.957 -18.210 1.00 95.88 103 GLU A N 1
ATOM 822 C CA . GLU A 1 103 ? -14.801 -10.190 -18.868 1.00 95.88 103 GLU A CA 1
ATOM 823 C C . GLU A 1 103 ? -13.894 -11.375 -18.506 1.00 95.88 103 GLU A C 1
ATOM 825 O O . GLU A 1 103 ? -14.389 -12.476 -18.277 1.00 95.88 103 GLU A O 1
ATOM 830 N N . ASN A 1 104 ? -12.587 -11.123 -18.354 1.00 92.25 104 ASN A N 1
ATOM 831 C CA . ASN A 1 104 ? -11.561 -12.130 -18.062 1.00 92.25 104 ASN A CA 1
ATOM 832 C C . ASN A 1 104 ? -10.894 -11.855 -16.711 1.00 92.25 104 ASN A C 1
ATOM 834 O O . ASN A 1 104 ? -9.710 -11.536 -16.623 1.00 92.25 104 ASN A O 1
ATOM 838 N N . VAL A 1 105 ? -11.691 -11.927 -15.648 1.00 94.75 105 VAL A N 1
ATOM 839 C CA . VAL A 1 105 ? -11.245 -11.593 -14.294 1.00 94.75 105 VAL A CA 1
ATOM 840 C C . VAL A 1 105 ? -10.624 -12.797 -13.604 1.00 94.75 105 VAL A C 1
ATOM 842 O O . VAL A 1 105 ? -11.253 -13.851 -13.500 1.00 94.75 105 VAL A O 1
ATOM 845 N N . VAL A 1 106 ? -9.443 -12.593 -13.022 1.00 97.25 106 VAL A N 1
ATOM 846 C CA . VAL A 1 106 ? -8.830 -13.534 -12.082 1.00 97.25 106 VAL A CA 1
ATOM 847 C C . VAL A 1 106 ? -8.722 -12.877 -10.713 1.00 97.25 106 VAL A C 1
ATOM 849 O O . VAL A 1 106 ? -7.959 -11.939 -10.516 1.00 97.25 106 VAL A O 1
ATOM 852 N N . ASP A 1 107 ? -9.497 -13.384 -9.758 1.00 97.31 107 ASP A N 1
ATOM 853 C CA . ASP A 1 107 ? -9.475 -12.932 -8.367 1.00 97.31 107 ASP A CA 1
ATOM 854 C C . ASP A 1 107 ? -8.255 -13.532 -7.639 1.00 97.31 107 ASP A C 1
ATOM 856 O O . ASP A 1 107 ? -8.079 -14.755 -7.589 1.00 97.31 107 ASP A O 1
ATOM 860 N N . VAL A 1 108 ? -7.421 -12.683 -7.039 1.00 97.69 108 VAL A N 1
ATOM 861 C CA . VAL A 1 108 ? -6.232 -13.073 -6.268 1.00 97.69 108 VAL A CA 1
ATOM 862 C C . VAL A 1 108 ? -6.179 -12.354 -4.911 1.00 97.69 108 VAL A C 1
ATOM 864 O O . VAL A 1 108 ? -6.644 -11.220 -4.794 1.00 97.69 108 VAL A O 1
ATOM 867 N N . PRO A 1 109 ? -5.619 -12.982 -3.859 1.00 97.94 109 PRO A N 1
ATOM 868 C CA . PRO A 1 109 ? -5.383 -12.305 -2.582 1.00 97.94 109 PRO A CA 1
ATOM 869 C C . PRO A 1 109 ? -4.263 -11.260 -2.701 1.00 97.94 109 PRO A C 1
ATOM 871 O O . PRO A 1 109 ? -3.383 -11.397 -3.559 1.00 97.94 109 PRO A O 1
ATOM 874 N N . VAL A 1 110 ? -4.249 -10.267 -1.800 1.00 98.00 110 VAL A N 1
ATOM 875 C CA . VAL A 1 110 ? -3.272 -9.151 -1.784 1.00 98.00 110 VAL A CA 1
ATOM 876 C C . VAL A 1 110 ? -1.840 -9.632 -1.966 1.00 98.00 110 VAL A C 1
ATOM 878 O O . VAL A 1 110 ? -1.121 -9.140 -2.832 1.00 98.00 110 VAL A O 1
ATOM 881 N N . GLU A 1 111 ? -1.415 -10.601 -1.153 1.00 98.06 111 GLU A N 1
ATOM 882 C CA . GLU A 1 111 ? -0.034 -11.077 -1.176 1.00 98.06 111 GLU A CA 1
ATOM 883 C C . 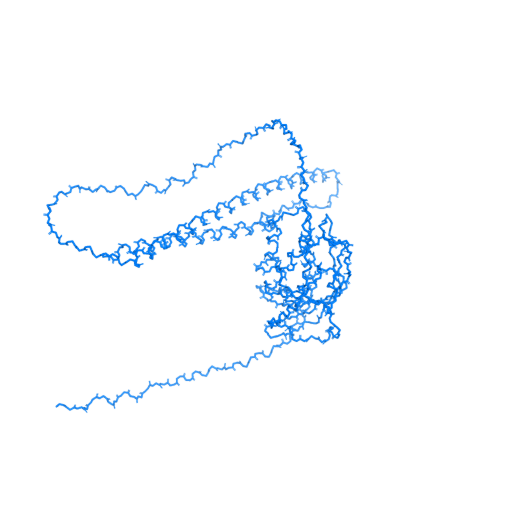GLU A 1 111 ? 0.333 -11.658 -2.543 1.00 98.06 111 GLU A C 1
ATOM 885 O O . GLU A 1 111 ? 1.390 -11.333 -3.075 1.00 98.06 111 GLU A O 1
ATOM 890 N N . LYS A 1 112 ? -0.556 -12.455 -3.149 1.00 98.31 112 LYS A N 1
ATOM 891 C CA . LYS A 1 112 ? -0.315 -13.030 -4.476 1.00 98.31 112 LYS A CA 1
ATOM 892 C C . LYS A 1 112 ? -0.258 -11.945 -5.548 1.00 98.31 112 LYS A C 1
ATOM 894 O O . LYS A 1 112 ? 0.645 -11.983 -6.372 1.00 98.31 112 LYS A O 1
ATOM 899 N N . TYR A 1 113 ? -1.166 -10.971 -5.513 1.00 98.69 113 TYR A N 1
ATOM 900 C CA . TYR A 1 113 ? -1.145 -9.845 -6.446 1.00 98.69 113 TYR A CA 1
ATOM 901 C C . TYR A 1 113 ? 0.183 -9.076 -6.377 1.00 98.69 113 TYR A C 1
ATOM 903 O O . TYR A 1 113 ? 0.842 -8.879 -7.392 1.00 98.69 113 TYR A O 1
ATOM 911 N N . LEU A 1 114 ? 0.629 -8.695 -5.176 1.00 98.62 114 LEU A N 1
ATOM 912 C CA . LEU A 1 114 ? 1.875 -7.935 -5.015 1.00 98.62 114 LEU A CA 1
ATOM 913 C C . LEU A 1 114 ? 3.120 -8.761 -5.376 1.00 98.62 114 LEU A C 1
ATOM 915 O O . LEU A 1 114 ? 4.096 -8.212 -5.883 1.00 98.62 114 LEU A O 1
ATOM 919 N N . ARG A 1 115 ? 3.087 -10.081 -5.160 1.00 98.50 115 ARG A N 1
ATOM 920 C CA . ARG A 1 115 ? 4.130 -11.002 -5.640 1.00 98.50 115 ARG A CA 1
ATOM 921 C C . ARG A 1 115 ? 4.145 -11.109 -7.161 1.00 98.50 115 ARG A C 1
ATOM 923 O O . ARG A 1 115 ? 5.223 -11.122 -7.742 1.00 98.50 115 ARG A O 1
ATOM 930 N N . ASN A 1 116 ? 2.976 -11.148 -7.798 1.00 98.50 116 ASN A N 1
ATOM 931 C CA . ASN A 1 116 ? 2.873 -11.114 -9.253 1.00 98.50 116 ASN A CA 1
ATOM 932 C C . ASN A 1 116 ? 3.491 -9.819 -9.796 1.00 98.50 116 ASN A C 1
ATOM 934 O O . ASN A 1 116 ? 4.296 -9.894 -10.716 1.00 98.50 116 ASN A O 1
ATOM 938 N N . VAL A 1 117 ? 3.210 -8.661 -9.183 1.00 98.44 117 VAL A N 1
ATOM 939 C CA . VAL A 1 117 ? 3.856 -7.384 -9.548 1.00 98.44 117 VAL A CA 1
ATOM 940 C C . VAL A 1 117 ? 5.385 -7.507 -9.504 1.00 98.44 117 VAL A C 1
ATOM 942 O O . VAL A 1 117 ? 6.038 -7.221 -10.499 1.00 98.44 117 VAL A O 1
ATOM 945 N N . ASP A 1 118 ? 5.966 -7.969 -8.391 1.00 98.19 118 ASP A N 1
ATOM 946 C CA . ASP A 1 118 ? 7.430 -8.100 -8.242 1.00 98.19 118 ASP A CA 1
ATOM 947 C C . ASP A 1 118 ? 8.066 -9.072 -9.256 1.00 98.19 118 ASP A C 1
ATOM 949 O O . ASP A 1 118 ? 9.162 -8.824 -9.762 1.00 98.19 118 ASP A O 1
ATOM 953 N N . LEU A 1 119 ? 7.384 -10.179 -9.562 1.00 97.69 119 LEU A N 1
ATOM 954 C CA . LEU A 1 119 ? 7.915 -11.242 -10.423 1.00 97.69 119 LEU A CA 1
ATOM 955 C C . LEU A 1 119 ? 7.742 -10.969 -11.918 1.00 97.69 119 LEU A C 1
ATOM 957 O O . LEU A 1 119 ? 8.572 -11.397 -12.724 1.00 97.69 119 LEU A O 1
ATOM 961 N N . PHE A 1 120 ? 6.635 -10.337 -12.294 1.00 97.94 120 PHE A N 1
ATOM 962 C CA . PHE A 1 120 ? 6.171 -10.289 -13.676 1.00 97.94 120 PHE A CA 1
ATOM 963 C C . PHE A 1 120 ? 6.188 -8.890 -14.276 1.00 97.94 120 PHE A C 1
ATOM 965 O O . PHE A 1 120 ? 6.189 -8.762 -15.499 1.00 97.94 120 PHE A O 1
ATOM 972 N N . TYR A 1 121 ? 6.275 -7.837 -13.470 1.00 98.00 121 TYR A N 1
ATOM 973 C CA . TYR A 1 121 ? 6.469 -6.489 -13.981 1.00 98.00 121 TYR A CA 1
ATOM 974 C C . TYR A 1 121 ? 7.964 -6.177 -14.123 1.00 98.00 121 TYR A C 1
ATOM 976 O O . TYR A 1 121 ? 8.734 -6.333 -13.175 1.00 98.00 121 TYR A O 1
ATOM 984 N N . ALA A 1 122 ? 8.404 -5.742 -15.308 1.00 97.44 122 ALA A N 1
ATOM 985 C CA . ALA A 1 122 ? 9.806 -5.401 -15.524 1.00 97.44 122 ALA A CA 1
ATOM 986 C C . ALA A 1 122 ? 10.194 -4.170 -14.691 1.00 97.44 122 ALA A C 1
ATOM 988 O O . ALA A 1 122 ? 9.577 -3.106 -14.810 1.00 97.44 122 ALA A O 1
ATOM 989 N N . LYS A 1 123 ? 11.224 -4.344 -13.857 1.00 97.19 123 LYS A N 1
ATOM 990 C CA . LYS A 1 123 ? 11.708 -3.340 -12.906 1.00 97.19 123 LYS A CA 1
ATOM 991 C C . LYS A 1 123 ? 12.299 -2.133 -13.624 1.00 97.19 123 LYS A C 1
ATOM 993 O O . LYS A 1 123 ? 12.843 -2.268 -14.719 1.00 97.19 123 LYS A O 1
ATOM 998 N N . THR A 1 124 ? 12.161 -0.961 -13.014 1.00 97.62 124 THR A N 1
ATOM 999 C CA . THR A 1 124 ? 12.597 0.311 -13.600 1.00 97.62 124 THR A CA 1
ATOM 1000 C C . THR A 1 124 ? 13.261 1.206 -12.556 1.00 97.62 124 THR A C 1
ATOM 1002 O O . THR A 1 124 ? 12.833 1.244 -11.403 1.00 97.62 124 THR A O 1
ATOM 1005 N N . ALA A 1 125 ? 14.271 1.973 -12.982 1.00 96.31 125 ALA A N 1
ATOM 1006 C CA . ALA A 1 125 ? 14.917 3.020 -12.180 1.00 96.31 125 ALA A CA 1
ATOM 1007 C C . ALA A 1 125 ? 14.029 4.259 -11.957 1.00 96.31 125 ALA A C 1
ATOM 1009 O O . ALA A 1 125 ? 14.317 5.104 -11.118 1.00 96.31 125 ALA A O 1
ATOM 1010 N N . GLU A 1 126 ? 12.953 4.405 -12.729 1.00 97.31 126 GLU A N 1
ATOM 1011 C CA . GLU A 1 126 ? 11.992 5.501 -12.600 1.00 97.31 126 GLU A CA 1
ATOM 1012 C C . GLU A 1 126 ? 10.588 4.952 -12.311 1.00 97.31 126 GLU A C 1
ATOM 1014 O O . GLU A 1 126 ? 10.265 3.844 -12.754 1.00 97.31 126 GLU A O 1
ATOM 1019 N N . PRO A 1 127 ? 9.717 5.708 -11.614 1.00 97.81 127 PRO A N 1
ATOM 1020 C CA . PRO A 1 127 ? 8.322 5.324 -11.423 1.00 97.81 127 PRO A CA 1
ATOM 1021 C C . PRO A 1 127 ? 7.600 5.118 -12.762 1.00 97.81 127 PRO A C 1
ATOM 1023 O O . PRO A 1 127 ? 7.444 6.047 -13.560 1.00 97.81 127 PRO A O 1
ATOM 1026 N N . SER A 1 128 ? 7.128 3.898 -13.005 1.00 98.25 128 SER A N 1
ATOM 1027 C CA . SER A 1 128 ? 6.495 3.498 -14.266 1.00 98.25 128 SER A CA 1
ATOM 1028 C C . SER A 1 128 ? 5.018 3.119 -14.121 1.00 98.25 128 SER A C 1
ATOM 1030 O O . SER A 1 128 ? 4.351 2.906 -15.132 1.00 98.25 128 SER A O 1
ATOM 1032 N N . ILE A 1 129 ? 4.478 3.101 -12.901 1.00 98.50 129 ILE A N 1
ATOM 1033 C CA . ILE A 1 129 ? 3.061 2.843 -12.619 1.00 98.50 129 ILE A CA 1
ATOM 1034 C C . ILE A 1 129 ? 2.397 4.150 -12.182 1.00 98.50 129 ILE A C 1
ATOM 1036 O O . ILE A 1 129 ? 2.862 4.814 -11.254 1.00 98.50 129 ILE A O 1
ATOM 1040 N N . SER A 1 130 ? 1.304 4.550 -12.830 1.00 98.06 130 SER A N 1
ATOM 1041 C CA . SER A 1 130 ? 0.576 5.768 -12.465 1.00 98.06 130 SER A CA 1
ATOM 1042 C C . SER A 1 130 ? -0.934 5.620 -12.591 1.00 98.06 130 SER A C 1
ATOM 1044 O O . SER A 1 130 ? -1.452 4.893 -13.439 1.00 98.06 130 SER A O 1
ATOM 1046 N N . PHE A 1 131 ? -1.660 6.364 -11.756 1.00 98.56 131 PHE A N 1
ATOM 1047 C CA . PHE A 1 131 ? -3.119 6.381 -11.763 1.00 98.56 131 PHE A CA 1
ATOM 1048 C C . PHE A 1 131 ? -3.640 7.741 -12.218 1.00 98.56 131 PHE A C 1
ATOM 1050 O O . PHE A 1 131 ? -3.216 8.783 -11.720 1.00 98.56 131 PHE A O 1
ATOM 1057 N N . GLY A 1 132 ? -4.555 7.722 -13.183 1.00 97.44 132 GLY A N 1
ATOM 1058 C CA . GLY A 1 132 ? -5.197 8.908 -13.748 1.00 97.44 132 GLY A CA 1
ATOM 1059 C C . GLY A 1 132 ? -6.710 8.886 -13.558 1.00 97.44 132 GLY A C 1
ATOM 1060 O O . GLY A 1 132 ? -7.275 7.888 -13.117 1.00 97.44 132 GLY A O 1
ATOM 1061 N N . ASN A 1 133 ? -7.374 9.990 -13.915 1.00 97.56 133 ASN A N 1
ATOM 1062 C CA . ASN A 1 133 ? -8.839 10.107 -13.912 1.00 97.56 133 ASN A CA 1
ATOM 1063 C C . ASN A 1 133 ? -9.490 9.683 -12.582 1.00 97.56 133 ASN A C 1
ATOM 1065 O O . ASN A 1 133 ? -10.508 8.996 -12.570 1.00 97.56 133 ASN A O 1
ATOM 1069 N N . VAL A 1 134 ? -8.877 10.062 -11.457 1.00 97.88 134 VAL A N 1
ATOM 1070 C CA . VAL A 1 134 ? -9.308 9.612 -10.131 1.00 97.88 134 VAL A CA 1
ATOM 1071 C C . VAL A 1 134 ? -10.557 10.369 -9.683 1.00 97.88 134 VAL A C 1
ATOM 1073 O O . VAL A 1 134 ? -10.512 11.572 -9.409 1.00 97.88 134 VAL A O 1
ATOM 1076 N N . VAL A 1 135 ? -11.673 9.651 -9.557 1.00 97.25 135 VAL A N 1
ATOM 1077 C CA . VAL A 1 135 ? -12.976 10.185 -9.145 1.00 97.25 135 VAL A CA 1
ATOM 1078 C C . VAL A 1 135 ? -13.498 9.421 -7.933 1.00 97.25 135 VAL A C 1
ATOM 1080 O O . VAL A 1 135 ? -13.566 8.195 -7.931 1.00 97.25 135 VAL A O 1
ATOM 1083 N N . VAL A 1 136 ? -13.900 10.152 -6.892 1.00 97.44 136 VAL A N 1
ATOM 1084 C CA . VAL A 1 136 ? -14.344 9.577 -5.613 1.00 97.44 136 VAL A CA 1
ATOM 1085 C C . VAL A 1 136 ? -15.849 9.747 -5.434 1.00 97.44 136 VAL A C 1
ATOM 1087 O O . VAL A 1 136 ? -16.366 10.872 -5.481 1.00 97.44 136 VAL A O 1
ATOM 1090 N N . SER A 1 137 ? -16.548 8.641 -5.172 1.00 96.06 137 SER A N 1
ATOM 1091 C CA . SER A 1 137 ? -17.985 8.633 -4.897 1.00 96.06 137 SER A CA 1
ATOM 1092 C C . SER A 1 137 ? -18.334 9.384 -3.600 1.00 96.06 137 SER A C 1
ATOM 1094 O O . SER A 1 137 ? -17.454 9.705 -2.794 1.00 96.06 137 SER A O 1
ATOM 1096 N N . PRO A 1 138 ? -19.622 9.668 -3.349 1.00 95.31 138 PRO A N 1
ATOM 1097 C CA . PRO A 1 138 ? -20.085 10.001 -2.006 1.00 95.31 138 PRO A CA 1
ATOM 1098 C C . PRO A 1 138 ? -19.752 8.877 -1.013 1.00 95.31 138 PRO A C 1
ATOM 1100 O O . PRO A 1 138 ? -19.698 7.704 -1.398 1.00 95.31 138 PRO A O 1
ATOM 1103 N N . VAL A 1 139 ? -19.534 9.241 0.254 1.00 95.12 139 VAL A N 1
ATOM 1104 C CA . VAL A 1 139 ? -19.375 8.264 1.341 1.00 95.12 139 VAL A CA 1
ATOM 1105 C C . VAL A 1 139 ? -20.719 7.610 1.605 1.00 95.12 139 VAL A C 1
ATOM 1107 O O . VAL A 1 139 ? -21.747 8.285 1.675 1.00 95.12 139 VAL A O 1
ATOM 1110 N N . GLN A 1 140 ? -20.700 6.299 1.777 1.00 92.69 140 GLN A N 1
ATOM 1111 C CA . GLN A 1 140 ? -21.860 5.531 2.177 1.00 92.69 140 GLN A CA 1
ATOM 1112 C C . GLN A 1 140 ? -21.617 4.824 3.487 1.00 92.69 140 GLN A C 1
ATOM 1114 O O . GLN A 1 140 ? -20.489 4.514 3.846 1.00 92.69 140 GLN A O 1
ATOM 1119 N N . ILE A 1 141 ? -22.702 4.559 4.195 1.00 91.00 141 ILE A N 1
ATOM 1120 C CA . ILE A 1 141 ? -22.678 3.778 5.418 1.00 91.00 141 ILE A CA 1
ATOM 1121 C C . ILE A 1 141 ? -23.068 2.352 5.045 1.00 91.00 141 ILE A C 1
ATOM 1123 O O . ILE A 1 141 ? -24.199 2.104 4.631 1.00 91.00 141 ILE A O 1
ATOM 1127 N N . GLY A 1 142 ? -22.099 1.440 5.112 1.00 84.12 142 GLY A N 1
ATOM 1128 C CA . GLY A 1 142 ? -22.324 0.014 4.906 1.00 84.12 142 GLY A CA 1
ATOM 1129 C C . GLY A 1 142 ? -22.833 -0.669 6.174 1.00 84.12 142 GLY A C 1
ATOM 1130 O O . GLY A 1 142 ? -23.233 -0.020 7.142 1.00 84.12 142 GLY A O 1
ATOM 1131 N N . ASP A 1 143 ? -22.754 -1.999 6.190 1.00 81.69 143 ASP A N 1
ATOM 1132 C CA . ASP A 1 143 ? -23.104 -2.824 7.349 1.00 81.69 143 ASP A CA 1
ATOM 1133 C C . ASP A 1 143 ? -21.988 -2.725 8.423 1.00 81.69 143 ASP A C 1
ATOM 1135 O O . ASP A 1 143 ? -21.193 -3.643 8.610 1.00 81.69 143 ASP A O 1
ATOM 1139 N N . GLY A 1 144 ? -21.900 -1.573 9.102 1.00 86.56 144 GLY A N 1
ATOM 1140 C CA . GLY A 1 144 ? -21.038 -1.351 10.275 1.00 86.56 144 GLY A CA 1
ATOM 1141 C C . GLY A 1 144 ? -19.876 -0.366 10.100 1.00 86.56 144 GLY A C 1
ATOM 1142 O O . GLY A 1 144 ? -19.215 -0.045 11.083 1.00 86.56 144 GLY A O 1
ATOM 1143 N N . PHE A 1 145 ? -19.624 0.144 8.892 1.00 93.69 145 PHE A N 1
ATOM 1144 C CA . PHE A 1 145 ? -18.553 1.116 8.639 1.00 93.69 145 PHE A CA 1
ATOM 1145 C C . PHE A 1 145 ? -18.869 2.040 7.452 1.00 93.69 145 PHE A C 1
ATOM 1147 O O . PHE A 1 145 ? -19.560 1.624 6.513 1.00 93.69 145 PHE A O 1
ATOM 1154 N N . PRO A 1 146 ? -18.361 3.288 7.446 1.00 95.69 146 PRO A N 1
ATOM 1155 C CA . PRO A 1 146 ? -18.376 4.120 6.255 1.00 95.69 146 PRO A CA 1
ATOM 1156 C C . PRO A 1 146 ? -17.448 3.537 5.185 1.00 95.69 146 PRO A C 1
ATOM 1158 O O . PRO A 1 146 ? -16.356 3.052 5.483 1.00 95.69 146 PRO A O 1
ATOM 1161 N N . TYR A 1 147 ? -17.859 3.605 3.928 1.00 95.81 147 TYR A N 1
ATOM 1162 C CA . TYR A 1 147 ? -17.058 3.174 2.794 1.00 95.81 147 TYR A CA 1
ATOM 1163 C C . TYR A 1 147 ? -17.266 4.098 1.594 1.00 95.81 147 TYR A C 1
ATOM 1165 O O . TYR A 1 147 ? -18.220 4.879 1.530 1.00 95.81 147 TYR A O 1
ATOM 1173 N N . VAL A 1 148 ? -16.342 4.035 0.643 1.00 96.44 148 VAL A N 1
ATOM 1174 C CA . VAL A 1 148 ? -16.337 4.878 -0.553 1.00 96.44 148 VAL A CA 1
ATOM 1175 C C . VAL A 1 148 ? -15.760 4.103 -1.731 1.00 96.44 148 VAL A C 1
ATOM 1177 O O . VAL A 1 148 ? -14.918 3.224 -1.545 1.00 96.44 148 VAL A O 1
ATOM 1180 N N . LYS A 1 149 ? -16.205 4.422 -2.948 1.00 97.25 149 LYS A N 1
ATOM 1181 C CA . LYS A 1 149 ? -15.610 3.902 -4.180 1.00 97.25 149 LYS A CA 1
ATOM 1182 C C . LYS A 1 149 ? -14.764 4.963 -4.857 1.00 97.25 149 LYS A C 1
ATOM 1184 O O . LYS A 1 149 ? -15.166 6.124 -4.962 1.00 97.25 149 LYS A O 1
ATOM 1189 N N . VAL A 1 150 ? -13.601 4.547 -5.336 1.00 97.75 150 VAL A N 1
ATOM 1190 C CA . VAL A 1 150 ? -12.687 5.377 -6.114 1.00 97.75 150 VAL A CA 1
ATOM 1191 C C . VAL A 1 150 ? -12.536 4.749 -7.488 1.00 97.75 150 VAL A C 1
ATOM 1193 O O . VAL A 1 150 ? -12.071 3.620 -7.612 1.00 97.75 150 VAL A O 1
ATOM 1196 N N . PHE A 1 151 ? -12.950 5.486 -8.508 1.00 97.75 151 PHE A N 1
ATOM 1197 C CA . PHE A 1 151 ? -12.845 5.120 -9.915 1.00 97.75 151 PHE A CA 1
ATOM 1198 C C . PHE A 1 151 ? -11.585 5.759 -10.482 1.00 97.75 151 PHE A C 1
ATOM 1200 O O . PHE A 1 151 ? -11.338 6.935 -10.215 1.00 97.75 151 PHE A O 1
ATOM 1207 N N . PHE A 1 152 ? -10.779 5.008 -11.223 1.00 98.38 152 PHE A N 1
ATOM 1208 C CA . PHE A 1 152 ? -9.529 5.519 -11.781 1.00 98.38 152 PHE A CA 1
ATOM 1209 C C . PHE A 1 152 ? -9.077 4.712 -13.000 1.00 98.38 152 PHE A C 1
ATOM 1211 O O . PHE A 1 152 ? -9.571 3.616 -13.265 1.00 98.38 152 PHE A O 1
ATOM 1218 N N . THR A 1 153 ? -8.123 5.259 -13.746 1.00 98.50 153 THR A N 1
ATOM 1219 C CA . THR A 1 153 ? -7.433 4.574 -14.841 1.00 98.50 153 THR A CA 1
ATOM 1220 C C . THR A 1 153 ? -6.044 4.165 -14.372 1.00 98.50 153 THR A C 1
ATOM 1222 O O . THR A 1 153 ? -5.280 5.023 -13.928 1.00 98.50 153 THR A O 1
ATOM 1225 N N . SER A 1 154 ? -5.714 2.881 -14.483 1.00 98.19 154 SER A N 1
ATOM 1226 C CA . SER A 1 154 ? -4.379 2.361 -14.210 1.00 98.19 154 SER A CA 1
ATOM 1227 C C . SER A 1 154 ? -3.509 2.399 -15.458 1.00 98.19 154 SER A C 1
ATOM 1229 O O . SER A 1 154 ? -3.962 1.992 -16.527 1.00 98.19 154 SER A O 1
ATOM 1231 N N . ASN A 1 155 ? -2.279 2.897 -15.332 1.00 98.19 155 ASN A N 1
ATOM 1232 C CA . ASN A 1 155 ? -1.308 2.968 -16.418 1.00 98.19 155 ASN A CA 1
ATOM 1233 C C . ASN A 1 155 ? 0.009 2.339 -15.972 1.00 98.19 155 ASN A C 1
ATOM 1235 O O . ASN A 1 155 ? 0.679 2.844 -15.073 1.00 98.19 155 ASN A O 1
ATOM 1239 N N . PHE A 1 156 ? 0.382 1.265 -16.649 1.00 97.75 156 PHE A N 1
ATOM 1240 C CA . PHE A 1 156 ? 1.619 0.525 -16.451 1.00 97.75 156 PHE A CA 1
ATOM 1241 C C . PHE A 1 156 ? 2.507 0.794 -17.673 1.00 97.75 156 PHE A C 1
ATOM 1243 O O . PHE A 1 156 ? 2.180 0.366 -18.775 1.00 97.75 156 PHE A O 1
ATOM 1250 N N . LYS A 1 157 ? 3.572 1.588 -17.517 1.00 97.56 157 LYS A N 1
ATOM 1251 C CA . LYS A 1 157 ? 4.403 2.050 -18.649 1.00 97.56 157 LYS A CA 1
ATOM 1252 C C . LYS A 1 157 ? 5.526 1.084 -19.027 1.00 97.56 157 LYS A C 1
ATOM 1254 O O . LYS A 1 157 ? 6.046 1.185 -20.134 1.00 97.56 157 LYS A O 1
ATOM 1259 N N . SER A 1 158 ? 5.936 0.210 -18.107 1.00 95.88 158 SER A N 1
ATOM 1260 C CA . SER A 1 158 ? 6.939 -0.824 -18.383 1.00 95.88 158 SER A CA 1
ATOM 1261 C C . SER A 1 158 ? 6.311 -1.983 -19.169 1.00 95.88 158 SER A C 1
ATOM 1263 O O . SER A 1 158 ? 5.191 -1.882 -19.672 1.00 95.88 158 SER A O 1
ATOM 1265 N N . LYS A 1 159 ? 7.027 -3.099 -19.282 1.00 95.88 159 LYS A N 1
ATOM 1266 C CA . LYS A 1 159 ? 6.545 -4.323 -19.930 1.00 95.88 159 LYS A CA 1
ATOM 1267 C C . LYS A 1 159 ? 6.517 -5.505 -18.974 1.00 95.88 159 LYS A C 1
ATOM 1269 O O . LYS A 1 159 ? 7.046 -5.444 -17.864 1.00 95.88 159 LYS A O 1
ATOM 1274 N N . HIS A 1 160 ? 5.884 -6.586 -19.402 1.00 97.44 160 HIS A N 1
ATOM 1275 C CA . HIS A 1 160 ? 5.934 -7.839 -18.669 1.00 97.44 160 HIS A CA 1
ATOM 1276 C C . HIS A 1 160 ? 7.345 -8.454 -18.763 1.00 97.44 160 HIS A C 1
ATOM 1278 O O . HIS A 1 160 ? 7.991 -8.419 -19.808 1.00 97.44 160 HIS A O 1
ATOM 1284 N N . ALA A 1 161 ? 7.856 -9.022 -17.671 1.00 96.56 161 ALA A N 1
ATOM 1285 C CA . ALA A 1 161 ? 9.234 -9.506 -17.572 1.00 96.56 161 ALA A CA 1
ATOM 1286 C C . ALA A 1 161 ? 9.507 -10.726 -18.471 1.00 96.56 161 ALA A C 1
ATOM 1288 O O . ALA A 1 161 ? 10.645 -10.964 -18.868 1.00 96.56 161 ALA A O 1
ATOM 1289 N N . LYS A 1 162 ? 8.463 -11.502 -18.790 1.00 96.31 162 LYS A N 1
ATOM 1290 C CA . LYS A 1 162 ? 8.556 -12.728 -19.608 1.00 96.31 162 LYS A CA 1
ATOM 1291 C C . LYS A 1 162 ? 7.860 -12.637 -20.963 1.00 96.31 162 LYS A C 1
ATOM 1293 O O . LYS A 1 162 ? 8.094 -13.484 -21.817 1.00 96.31 162 LYS A O 1
ATOM 1298 N N . LEU A 1 163 ? 6.975 -11.659 -21.136 1.00 95.75 163 LEU A N 1
ATOM 1299 C CA . LEU A 1 163 ? 6.154 -11.509 -22.335 1.00 95.75 163 LEU A CA 1
ATOM 1300 C C . LEU A 1 163 ? 6.524 -10.172 -22.956 1.00 95.75 163 LEU A C 1
ATOM 1302 O O . LEU A 1 163 ? 6.500 -9.153 -22.274 1.00 95.75 163 LEU A O 1
ATOM 1306 N N . ASP A 1 164 ? 6.842 -10.157 -24.244 1.00 92.00 164 ASP A N 1
ATOM 1307 C CA . ASP A 1 164 ? 7.155 -8.912 -24.951 1.00 92.00 164 ASP A CA 1
ATOM 1308 C C . ASP A 1 164 ? 5.867 -8.201 -25.397 1.00 92.00 164 ASP A C 1
ATOM 1310 O O . ASP A 1 164 ? 5.657 -7.896 -26.567 1.00 92.00 164 ASP A O 1
ATOM 1314 N N . GLN A 1 165 ? 4.950 -8.009 -24.447 1.00 91.00 165 GLN A N 1
ATOM 1315 C CA . GLN A 1 165 ? 3.682 -7.323 -24.652 1.00 91.00 165 GLN A CA 1
ATOM 1316 C C . GLN A 1 165 ? 3.623 -6.083 -23.752 1.00 91.00 165 GLN A C 1
ATOM 1318 O O . GLN A 1 165 ? 3.893 -6.185 -22.549 1.00 91.00 165 GLN A O 1
ATOM 1323 N N . PRO A 1 166 ? 3.285 -4.906 -24.307 1.00 92.38 166 PRO A N 1
ATOM 1324 C CA . PRO A 1 166 ? 3.048 -3.719 -23.503 1.00 92.38 166 PRO A CA 1
ATOM 1325 C C . PRO A 1 166 ? 1.723 -3.849 -22.748 1.00 92.38 166 PRO A C 1
ATOM 1327 O O . PRO A 1 166 ? 0.742 -4.385 -23.270 1.00 92.38 166 PRO A O 1
ATOM 1330 N N . TYR A 1 167 ? 1.676 -3.306 -21.534 1.00 96.81 167 TYR A N 1
ATOM 1331 C CA . TYR A 1 167 ? 0.425 -3.201 -20.792 1.00 96.81 167 TYR A CA 1
ATOM 1332 C C . TYR A 1 167 ? -0.531 -2.211 -21.458 1.00 96.81 167 TYR A C 1
ATOM 1334 O O . TYR A 1 167 ? -0.125 -1.220 -22.069 1.00 96.81 167 TYR A O 1
ATOM 1342 N N . GLN A 1 168 ? -1.827 -2.464 -21.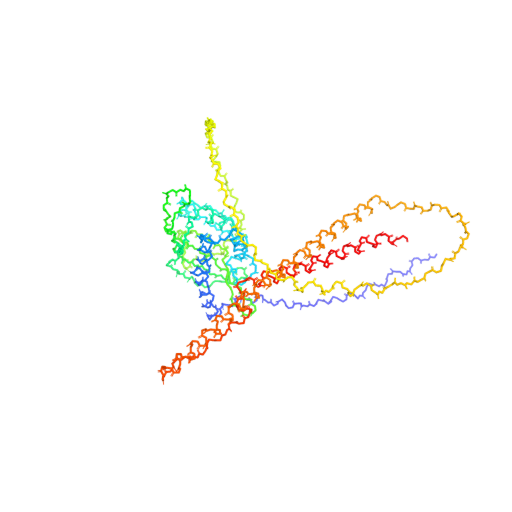298 1.00 96.19 168 GLN A N 1
ATOM 1343 C CA . GLN A 1 168 ? -2.881 -1.539 -21.702 1.00 96.19 168 GLN A CA 1
ATOM 1344 C C . GLN A 1 168 ? -3.377 -0.758 -20.489 1.00 96.19 168 GLN A C 1
ATOM 1346 O O . GLN A 1 168 ? -3.400 -1.272 -19.372 1.00 96.19 168 GLN A O 1
ATOM 1351 N N . SER A 1 169 ? -3.814 0.482 -20.705 1.00 97.56 169 SER A N 1
ATOM 1352 C CA . SER A 1 169 ? -4.494 1.242 -19.661 1.00 97.56 169 SER A CA 1
ATOM 1353 C C . SER A 1 169 ? -5.828 0.582 -19.316 1.00 97.56 169 SER A C 1
ATOM 1355 O O . SER A 1 169 ? -6.650 0.337 -20.201 1.00 97.56 169 SER A O 1
ATOM 1357 N N . THR A 1 170 ? -6.080 0.339 -18.031 1.00 97.50 170 THR A N 1
ATOM 1358 C CA . THR A 1 170 ? -7.306 -0.330 -17.569 1.00 97.50 170 THR A CA 1
ATOM 1359 C C . THR A 1 170 ? -8.137 0.591 -16.684 1.00 97.50 170 THR A C 1
ATOM 1361 O O . THR A 1 170 ? -7.615 1.403 -15.921 1.00 97.50 170 THR A O 1
ATOM 1364 N N . SER A 1 171 ? -9.464 0.501 -16.791 1.00 97.62 171 SER A N 1
ATOM 1365 C CA . SER A 1 171 ? -10.377 1.223 -15.895 1.00 97.62 171 SER A CA 1
ATOM 1366 C C . SER A 1 171 ? -10.672 0.376 -14.666 1.00 97.62 171 SER A C 1
ATOM 1368 O O . SER A 1 171 ? -11.109 -0.771 -14.788 1.00 97.62 171 SER A O 1
ATOM 1370 N N . ARG A 1 172 ? -10.441 0.944 -13.484 1.00 97.88 172 ARG A N 1
ATOM 1371 C CA . ARG A 1 172 ? -10.471 0.238 -12.204 1.00 97.88 172 ARG A CA 1
ATOM 1372 C C . ARG A 1 172 ? -11.381 0.944 -11.205 1.00 97.88 172 ARG A C 1
ATOM 1374 O O . ARG A 1 172 ? -11.651 2.144 -11.295 1.00 97.88 172 ARG A O 1
ATOM 1381 N N . VAL A 1 173 ? -11.845 0.169 -10.237 1.00 97.69 173 VAL A N 1
ATOM 1382 C CA . VAL A 1 173 ? -12.591 0.627 -9.074 1.00 97.69 173 VAL A CA 1
ATOM 1383 C C . VAL A 1 173 ? -11.957 0.039 -7.819 1.00 97.69 173 VAL A C 1
ATOM 1385 O O . VAL A 1 173 ? -11.767 -1.172 -7.703 1.00 97.69 173 VAL A O 1
ATOM 1388 N N . ALA A 1 174 ? -11.625 0.906 -6.869 1.00 98.00 174 ALA A N 1
ATOM 1389 C CA . ALA A 1 174 ? -11.253 0.511 -5.521 1.00 98.00 174 ALA A CA 1
ATOM 1390 C C . ALA A 1 174 ? -12.417 0.789 -4.570 1.00 98.00 174 ALA A C 1
ATOM 1392 O O . ALA A 1 174 ? -12.975 1.888 -4.572 1.00 98.00 174 ALA A O 1
ATOM 1393 N N . GLU A 1 175 ? -12.764 -0.187 -3.735 1.00 97.00 175 GLU A N 1
ATOM 1394 C CA . GLU A 1 175 ? -13.652 0.028 -2.592 1.00 97.00 175 GLU A CA 1
ATOM 1395 C C . GLU A 1 175 ? -12.783 0.219 -1.351 1.00 97.00 175 GLU A C 1
ATOM 1397 O O . GLU A 1 175 ? -11.898 -0.596 -1.074 1.00 97.00 175 GLU A O 1
ATOM 1402 N N . LEU A 1 176 ? -13.014 1.306 -0.617 1.00 97.88 176 LEU A N 1
ATOM 1403 C CA . LEU A 1 176 ? -12.259 1.635 0.583 1.00 97.88 176 LEU A CA 1
ATOM 1404 C C . LEU A 1 176 ? -13.185 1.718 1.787 1.00 97.88 176 LEU A C 1
ATOM 1406 O O . LEU A 1 176 ? -14.209 2.399 1.745 1.00 97.88 176 LEU A O 1
ATOM 1410 N N . ARG A 1 177 ? -12.784 1.059 2.871 1.00 96.88 177 ARG A N 1
ATOM 1411 C CA . ARG A 1 177 ? -13.396 1.160 4.198 1.00 96.88 177 ARG A CA 1
ATOM 1412 C C . ARG A 1 177 ? -12.727 2.287 4.970 1.00 96.88 177 ARG A C 1
ATOM 1414 O O . ARG A 1 177 ? -11.505 2.402 4.928 1.00 96.88 177 ARG A O 1
ATOM 1421 N N . ALA A 1 178 ? -13.515 3.081 5.685 1.00 97.75 178 ALA A N 1
ATOM 1422 C CA . ALA A 1 178 ? -13.018 4.099 6.596 1.00 97.75 178 ALA A CA 1
ATOM 1423 C C . ALA A 1 178 ? -13.181 3.655 8.054 1.00 97.75 178 ALA A C 1
ATOM 1425 O O . ALA A 1 178 ? -14.244 3.169 8.444 1.00 97.75 178 ALA A O 1
ATOM 1426 N N . GLU A 1 179 ? -12.149 3.864 8.865 1.00 96.75 179 GLU A N 1
ATOM 1427 C CA . GLU A 1 179 ? -12.165 3.605 10.306 1.00 96.75 179 GLU A CA 1
ATOM 1428 C C . GLU A 1 179 ? -11.662 4.818 11.078 1.00 96.75 179 GLU A C 1
ATOM 1430 O O . GLU A 1 179 ? -10.852 5.598 10.575 1.00 96.75 179 GLU A O 1
ATOM 1435 N N . LYS A 1 180 ? -12.154 4.992 12.306 1.00 96.75 180 LYS A N 1
ATOM 1436 C CA . LYS A 1 180 ? -11.729 6.084 13.180 1.00 96.75 180 LYS A CA 1
ATOM 1437 C C . LYS A 1 180 ? -10.782 5.535 14.240 1.00 96.75 180 LYS A C 1
ATOM 1439 O O . LYS A 1 180 ? -11.218 4.982 15.245 1.00 96.75 180 LYS A O 1
ATOM 1444 N N . GLU A 1 181 ? -9.487 5.715 14.025 1.00 94.88 181 GLU A N 1
ATOM 1445 C CA . GLU A 1 181 ? -8.434 5.286 14.943 1.00 94.88 181 GLU A CA 1
ATOM 1446 C C . GLU A 1 181 ? -7.899 6.493 15.713 1.00 94.88 181 GLU A C 1
ATOM 1448 O O . GLU A 1 181 ? -7.466 7.485 15.124 1.00 94.88 181 GLU A O 1
ATOM 1453 N N . ASN A 1 182 ? -7.924 6.438 17.048 1.00 94.06 182 ASN A N 1
ATOM 1454 C CA . ASN A 1 182 ? -7.453 7.536 17.906 1.00 94.06 182 ASN A CA 1
ATOM 1455 C C . ASN A 1 182 ? -8.092 8.896 17.551 1.00 94.06 182 ASN A C 1
ATOM 1457 O O . ASN A 1 182 ? -7.435 9.938 17.549 1.00 94.06 182 ASN A O 1
ATOM 1461 N N . GLY A 1 183 ? -9.379 8.872 17.191 1.00 94.81 183 GLY A N 1
ATOM 1462 C CA . GLY A 1 183 ? -10.143 10.058 16.803 1.00 94.81 183 GLY A CA 1
ATOM 1463 C C . GLY A 1 183 ? -9.861 10.588 15.393 1.00 94.81 183 GLY A C 1
ATOM 1464 O O . GLY A 1 183 ? -10.491 11.571 15.007 1.00 94.81 183 GLY A O 1
ATOM 1465 N N . LYS A 1 184 ? -8.974 9.954 14.616 1.00 97.06 184 LYS A N 1
ATOM 1466 C CA . LYS A 1 184 ? -8.635 10.347 13.241 1.00 97.06 184 LYS A CA 1
ATOM 1467 C C . LYS A 1 184 ? -9.163 9.328 12.242 1.00 97.06 184 LYS A C 1
ATOM 1469 O O . LYS A 1 184 ? -9.137 8.130 12.508 1.00 97.06 184 LYS A O 1
ATOM 1474 N N . TRP A 1 185 ? -9.619 9.804 11.089 1.00 97.81 185 TRP A N 1
ATOM 1475 C CA . TRP A 1 185 ? -10.036 8.919 10.010 1.00 97.81 185 TRP A CA 1
ATOM 1476 C C . TRP A 1 185 ? -8.828 8.282 9.324 1.00 97.81 185 TRP A C 1
ATOM 1478 O O . TRP A 1 185 ? -7.841 8.951 9.016 1.00 97.81 185 TRP A O 1
ATOM 1488 N N . GLN A 1 186 ? -8.936 6.985 9.072 1.00 98.00 186 GLN A N 1
ATOM 1489 C CA . GLN A 1 186 ? -8.056 6.198 8.222 1.00 98.00 186 GLN A CA 1
ATOM 1490 C C . GLN A 1 186 ? -8.901 5.478 7.178 1.00 98.00 186 GLN A C 1
ATOM 1492 O O . GLN A 1 186 ? -10.082 5.214 7.401 1.00 98.00 186 GLN A O 1
ATOM 1497 N N . VAL A 1 187 ? -8.305 5.182 6.025 1.00 98.38 187 VAL A N 1
ATOM 1498 C CA . VAL A 1 187 ? -8.973 4.455 4.942 1.00 98.38 187 VAL A CA 1
ATOM 1499 C C . VAL A 1 187 ? -8.096 3.320 4.442 1.00 98.38 187 VAL A C 1
ATOM 1501 O O . VAL A 1 187 ? -6.882 3.486 4.295 1.00 98.38 187 VAL A O 1
ATOM 1504 N N . TYR A 1 188 ? -8.727 2.194 4.132 1.00 98.31 188 TYR A N 1
ATOM 1505 C CA . TYR A 1 188 ? -8.061 0.971 3.699 1.00 98.31 188 TYR A CA 1
ATOM 1506 C C . TYR A 1 188 ? -8.781 0.389 2.492 1.00 98.31 188 TYR A C 1
ATOM 1508 O O . TYR A 1 188 ? -10.013 0.368 2.454 1.00 98.31 188 TYR A O 1
ATOM 1516 N N . ILE A 1 189 ? -8.024 -0.099 1.513 1.00 98.44 189 ILE A N 1
ATOM 1517 C CA . ILE A 1 189 ? -8.585 -0.792 0.352 1.00 98.44 189 ILE A CA 1
ATOM 1518 C C . ILE A 1 189 ? -9.119 -2.152 0.813 1.00 98.44 189 ILE A C 1
ATOM 1520 O O . ILE A 1 189 ? -8.388 -2.925 1.432 1.00 98.44 189 ILE A O 1
ATOM 1524 N N . ILE A 1 190 ? -10.388 -2.431 0.512 1.00 97.50 190 ILE A N 1
ATOM 1525 C CA . ILE A 1 190 ? -11.059 -3.712 0.797 1.00 97.50 190 ILE A CA 1
ATOM 1526 C C . ILE A 1 190 ? -11.399 -4.506 -0.471 1.00 97.50 190 ILE A C 1
ATOM 1528 O O . ILE A 1 190 ? -11.756 -5.677 -0.379 1.00 97.50 190 ILE A O 1
ATOM 1532 N N . ARG A 1 191 ? -11.291 -3.879 -1.649 1.00 96.69 191 ARG A N 1
ATOM 1533 C CA . ARG A 1 191 ? -11.444 -4.507 -2.969 1.00 96.69 191 ARG A CA 1
ATOM 1534 C C . ARG A 1 191 ? -10.751 -3.648 -4.021 1.00 96.69 191 ARG A C 1
ATOM 1536 O O . ARG A 1 191 ? -10.883 -2.423 -3.979 1.00 96.69 191 ARG A O 1
ATOM 1543 N N . LEU A 1 192 ? -10.097 -4.285 -4.988 1.00 97.94 192 LEU A N 1
ATOM 1544 C CA . LEU A 1 192 ? -9.623 -3.645 -6.217 1.00 97.94 192 LEU A CA 1
ATOM 1545 C C . LEU A 1 192 ? -10.095 -4.462 -7.422 1.00 97.94 192 LEU A C 1
ATOM 1547 O O . LEU A 1 192 ? -9.846 -5.660 -7.483 1.00 97.94 192 LEU A O 1
ATOM 1551 N N . ALA A 1 193 ? -10.801 -3.835 -8.356 1.00 97.56 193 ALA A N 1
ATOM 1552 C CA . ALA A 1 193 ? -11.453 -4.534 -9.458 1.00 97.56 193 ALA A CA 1
ATOM 1553 C C . ALA A 1 193 ? -11.445 -3.728 -10.757 1.00 97.56 193 ALA A C 1
ATOM 1555 O O . ALA A 1 193 ? -11.271 -2.509 -10.737 1.00 97.56 193 ALA A O 1
ATOM 1556 N N . PHE A 1 194 ? -11.698 -4.385 -11.886 1.00 97.75 194 PHE A N 1
ATOM 1557 C CA . PHE A 1 194 ? -12.052 -3.725 -13.134 1.00 97.75 194 PHE A CA 1
ATOM 1558 C C . PHE A 1 194 ? -13.412 -3.042 -13.021 1.00 97.75 194 PHE A C 1
ATOM 1560 O O . PHE A 1 194 ? -14.338 -3.520 -12.358 1.00 97.75 194 PHE A O 1
ATOM 1567 N N . LEU A 1 195 ? -13.536 -1.907 -13.704 1.00 96.12 195 LEU A N 1
ATOM 1568 C CA . LEU A 1 195 ? -14.799 -1.200 -13.816 1.00 96.12 195 LEU A CA 1
ATOM 1569 C C . LEU A 1 195 ? -15.798 -2.041 -14.623 1.00 96.12 195 LEU A C 1
ATOM 1571 O O . LEU A 1 195 ? -15.549 -2.383 -15.782 1.00 96.12 195 LEU A O 1
ATOM 1575 N N . ARG A 1 196 ? -16.940 -2.357 -14.008 1.00 95.31 196 ARG A N 1
ATOM 1576 C CA . ARG A 1 196 ? -18.026 -3.115 -14.642 1.00 95.31 196 ARG A CA 1
ATOM 1577 C C . ARG A 1 196 ? -19.052 -2.175 -15.294 1.00 95.31 196 ARG A C 1
ATOM 1579 O O . ARG A 1 196 ? -19.298 -1.088 -14.763 1.00 95.31 196 ARG A O 1
ATOM 1586 N N . PRO A 1 197 ? -19.713 -2.575 -16.396 1.00 93.12 197 PRO A N 1
ATOM 1587 C CA . PRO A 1 197 ? -20.772 -1.784 -17.014 1.00 93.12 197 PRO A CA 1
ATOM 1588 C C . PRO A 1 197 ? -21.916 -1.531 -16.026 1.00 93.12 197 PRO A C 1
ATOM 1590 O O . PRO A 1 197 ? -22.403 -2.449 -15.368 1.00 93.12 197 PRO A O 1
ATOM 1593 N N . GLY A 1 198 ? -22.344 -0.275 -15.908 1.00 89.50 198 GLY A N 1
ATOM 1594 C CA . GLY A 1 198 ? -23.407 0.131 -14.982 1.00 89.50 198 GLY A CA 1
ATOM 1595 C C . GLY A 1 198 ? -22.963 0.342 -13.530 1.00 89.50 198 GLY A C 1
ATOM 1596 O O . GLY A 1 198 ? -23.760 0.834 -12.727 1.00 89.50 198 GLY A O 1
ATOM 1597 N N . GLU A 1 199 ? -21.708 0.037 -13.186 1.00 90.06 199 GLU A N 1
ATOM 1598 C CA . GLU A 1 199 ? -21.101 0.504 -11.942 1.00 90.06 199 GLU A CA 1
ATOM 1599 C C . GLU A 1 199 ? -20.722 1.983 -12.106 1.00 90.06 199 GLU A C 1
ATOM 1601 O O . GLU A 1 199 ? -20.072 2.377 -13.072 1.00 90.06 199 GLU A O 1
ATOM 1606 N N . GLY A 1 200 ? -21.172 2.834 -11.188 1.00 84.62 200 GLY A N 1
ATOM 1607 C CA . GLY A 1 200 ? -20.951 4.273 -11.291 1.00 84.62 200 GLY A CA 1
ATOM 1608 C C . GLY A 1 200 ? -21.154 4.991 -9.966 1.00 84.62 200 GLY A C 1
ATOM 1609 O O . GLY A 1 200 ? -21.519 4.384 -8.959 1.00 84.62 200 GLY A O 1
ATOM 1610 N N . LEU A 1 201 ? -20.948 6.309 -9.975 1.00 77.62 201 LEU A N 1
ATOM 1611 C CA . LEU A 1 201 ? -20.944 7.148 -8.768 1.00 77.62 201 LEU A CA 1
ATOM 1612 C C . LEU A 1 201 ? -22.266 7.121 -7.983 1.00 77.62 201 LEU A C 1
ATOM 1614 O O . LEU A 1 201 ? -22.256 7.352 -6.776 1.00 77.62 201 LEU A O 1
ATOM 1618 N N . ALA A 1 202 ? -23.389 6.858 -8.661 1.00 65.50 202 ALA A N 1
ATOM 1619 C CA . ALA A 1 202 ? -24.732 6.917 -8.084 1.00 65.50 202 ALA A CA 1
ATOM 1620 C C . ALA A 1 202 ? -25.258 5.566 -7.562 1.00 65.50 202 ALA A C 1
ATOM 1622 O O . ALA A 1 202 ? -26.122 5.547 -6.688 1.00 65.50 202 ALA A O 1
ATOM 1623 N N . LYS A 1 203 ? -24.754 4.435 -8.076 1.00 61.97 203 LYS A N 1
ATOM 1624 C CA . LYS A 1 203 ? -25.188 3.085 -7.679 1.00 61.97 203 LYS A CA 1
ATOM 1625 C C . LYS A 1 203 ? -24.051 2.371 -6.969 1.00 61.97 203 LYS A C 1
ATOM 1627 O O . LYS A 1 203 ? -23.282 1.617 -7.558 1.00 61.97 203 LYS A O 1
ATOM 1632 N N . LEU A 1 204 ? -23.963 2.609 -5.672 1.00 59.31 204 LEU A N 1
ATOM 1633 C CA . LEU A 1 204 ? -23.092 1.848 -4.796 1.00 59.31 204 LEU A CA 1
ATOM 1634 C C . LEU A 1 204 ? -23.937 0.706 -4.221 1.00 59.31 204 LEU A C 1
ATOM 1636 O O . LEU A 1 204 ? -24.814 0.914 -3.386 1.00 59.31 204 LEU A O 1
ATOM 1640 N N . GLY A 1 205 ? -23.747 -0.495 -4.764 1.00 61.09 205 GLY A N 1
ATOM 1641 C CA . GLY A 1 205 ? -24.240 -1.710 -4.120 1.00 61.09 205 GLY A CA 1
ATOM 1642 C C . GLY A 1 205 ? -23.511 -1.929 -2.796 1.00 61.09 205 GLY A C 1
ATOM 1643 O O . GLY A 1 205 ? -22.425 -1.382 -2.601 1.00 61.09 205 GLY A O 1
ATOM 1644 N N . LYS A 1 206 ? -24.093 -2.748 -1.910 1.00 66.94 206 LYS A N 1
ATOM 1645 C CA . LYS A 1 206 ? -23.411 -3.194 -0.687 1.00 66.94 206 LYS A CA 1
ATOM 1646 C C . LYS A 1 206 ? -21.985 -3.644 -1.032 1.00 66.94 206 LYS A C 1
ATOM 1648 O O . LYS A 1 206 ? -21.832 -4.284 -2.080 1.00 66.94 206 LYS A O 1
ATOM 1653 N N . PRO A 1 207 ? -20.978 -3.345 -0.185 1.00 58.16 207 PRO A N 1
ATOM 1654 C CA . PRO A 1 207 ? -19.630 -3.846 -0.407 1.00 58.16 207 PRO A CA 1
ATOM 1655 C C . PRO A 1 207 ? -19.743 -5.342 -0.651 1.00 58.16 207 PRO A C 1
ATOM 1657 O O . PRO A 1 207 ? -20.450 -6.048 0.081 1.00 58.16 207 PRO A O 1
ATOM 1660 N N . THR A 1 208 ? -19.151 -5.797 -1.753 1.00 59.94 208 THR A N 1
ATOM 1661 C CA . THR A 1 208 ? -19.272 -7.198 -2.154 1.00 59.94 208 THR A CA 1
ATOM 1662 C C . THR A 1 208 ? -18.394 -7.975 -1.188 1.00 59.94 208 THR A C 1
ATOM 1664 O O . THR A 1 208 ? -17.215 -8.186 -1.446 1.00 59.94 208 THR A O 1
ATOM 1667 N N . GLY A 1 209 ? -18.941 -8.292 -0.011 1.00 49.16 209 GLY A N 1
ATOM 1668 C CA . GLY A 1 209 ? -18.236 -9.044 1.012 1.00 49.16 209 GLY A CA 1
ATOM 1669 C C . GLY A 1 209 ? -17.717 -10.331 0.394 1.00 49.16 209 GLY A C 1
ATOM 1670 O O . GLY A 1 209 ? -18.389 -10.898 -0.472 1.00 49.16 209 GLY A O 1
ATOM 1671 N N . VAL A 1 210 ? -16.527 -10.742 0.833 1.00 46.56 210 VAL A N 1
ATOM 1672 C CA . VAL A 1 210 ? -15.792 -11.955 0.452 1.00 46.56 210 VAL A CA 1
ATOM 1673 C C . VAL A 1 210 ? -16.671 -13.192 0.684 1.00 46.56 210 VAL A C 1
ATOM 1675 O O . VAL A 1 210 ? -16.519 -13.950 1.634 1.00 46.56 210 VAL A O 1
ATOM 1678 N N . LYS A 1 211 ? -17.688 -13.392 -0.149 1.00 45.06 211 LYS A N 1
ATOM 1679 C CA . LYS A 1 211 ? -18.456 -14.625 -0.205 1.00 45.06 211 LYS A CA 1
ATOM 1680 C C . LYS A 1 211 ? -17.666 -15.507 -1.134 1.00 45.06 211 LYS A C 1
ATOM 1682 O O . LYS A 1 211 ? -17.807 -15.317 -2.336 1.00 45.06 211 LYS A O 1
ATOM 1687 N N . ASN A 1 212 ? -16.834 -16.386 -0.561 1.00 40.22 212 ASN A N 1
ATOM 1688 C CA . ASN A 1 212 ? -16.131 -17.506 -1.199 1.00 40.22 212 ASN A CA 1
ATOM 1689 C C . ASN A 1 212 ? -16.655 -17.777 -2.612 1.00 40.22 212 ASN A C 1
ATOM 1691 O O . ASN A 1 212 ? -17.546 -18.609 -2.815 1.00 40.22 212 ASN A O 1
ATOM 1695 N N . ARG A 1 213 ? -16.152 -17.017 -3.588 1.00 45.28 213 ARG A N 1
ATOM 1696 C CA . ARG A 1 213 ? -16.517 -17.211 -4.979 1.00 45.28 213 ARG A CA 1
ATOM 1697 C C . ARG A 1 213 ? -15.735 -18.449 -5.339 1.00 45.28 213 ARG A C 1
ATOM 1699 O O . ARG A 1 213 ? -14.515 -18.401 -5.402 1.00 45.28 213 ARG A O 1
ATOM 1706 N N . LYS A 1 214 ? -16.428 -19.585 -5.391 1.00 38.06 214 LYS A N 1
ATOM 1707 C CA . LYS A 1 214 ? -15.839 -20.879 -5.718 1.00 38.06 214 LYS A CA 1
ATOM 1708 C C . LYS A 1 214 ? -15.146 -20.681 -7.062 1.00 38.06 214 LYS A C 1
ATOM 1710 O O . LYS A 1 214 ? -15.827 -20.543 -8.073 1.00 38.06 214 LYS A O 1
ATOM 1715 N N . THR A 1 215 ? -13.825 -20.529 -7.044 1.00 41.72 215 THR A N 1
ATOM 1716 C CA . THR A 1 215 ? -13.021 -20.347 -8.244 1.00 41.72 215 THR A CA 1
ATOM 1717 C C . THR A 1 215 ? -13.188 -21.630 -9.031 1.00 41.72 215 THR A C 1
ATOM 1719 O O . THR A 1 215 ? -12.618 -22.664 -8.682 1.00 41.72 215 THR A O 1
ATOM 1722 N N . THR A 1 216 ? -14.069 -21.611 -10.024 1.00 36.06 216 THR A N 1
ATOM 1723 C CA . THR A 1 216 ? -14.179 -22.697 -10.984 1.00 36.06 216 THR A CA 1
ATOM 1724 C C . THR A 1 216 ? -12.909 -22.613 -11.813 1.00 36.06 216 THR A C 1
ATOM 1726 O O . THR A 1 216 ? -12.843 -21.877 -12.791 1.00 36.06 216 THR A O 1
ATOM 1729 N N . VAL A 1 217 ? -11.860 -23.292 -11.352 1.00 39.56 217 VAL A N 1
ATOM 1730 C CA . VAL A 1 217 ? -10.669 -23.570 -12.149 1.00 39.56 217 VAL A CA 1
ATOM 1731 C C . VAL A 1 217 ? -11.150 -24.508 -13.249 1.00 39.56 217 VAL A C 1
ATOM 1733 O O . VAL A 1 217 ? -11.210 -25.720 -13.066 1.00 39.56 217 VAL A O 1
ATOM 1736 N N . ALA A 1 218 ? -11.648 -23.928 -14.336 1.00 40.53 218 ALA A N 1
ATOM 1737 C CA . ALA A 1 218 ? -12.010 -24.669 -15.523 1.00 40.53 218 ALA A CA 1
ATOM 1738 C C . ALA A 1 218 ? -10.712 -25.179 -16.154 1.00 40.53 218 ALA A C 1
ATOM 1740 O O . ALA A 1 218 ? -9.887 -24.393 -16.614 1.00 40.53 218 ALA A O 1
ATOM 1741 N N . ASP A 1 219 ? -10.545 -26.499 -16.085 1.00 41.75 219 ASP A N 1
ATOM 1742 C CA . ASP A 1 219 ? -9.736 -27.355 -16.951 1.00 41.75 219 ASP A CA 1
ATOM 1743 C C . ASP A 1 219 ? -9.143 -26.640 -18.174 1.00 41.75 219 ASP A C 1
ATOM 1745 O O . ASP A 1 219 ? -9.757 -26.515 -19.231 1.00 41.75 219 ASP A O 1
ATOM 1749 N N . SER A 1 220 ? -7.901 -26.193 -18.035 1.00 44.00 220 SER A N 1
ATOM 1750 C CA . SER A 1 220 ? -7.008 -25.891 -19.154 1.00 44.00 220 SER A CA 1
ATOM 1751 C C . SER A 1 220 ? -5.653 -26.523 -18.864 1.00 44.00 220 SER A C 1
ATOM 1753 O O . SER A 1 220 ? -4.629 -25.860 -18.766 1.00 44.00 220 SER A O 1
ATOM 1755 N N . ALA A 1 221 ? -5.665 -27.843 -18.684 1.00 42.75 221 ALA A N 1
ATOM 1756 C CA . ALA A 1 221 ? -4.473 -28.679 -18.689 1.00 42.75 221 ALA A CA 1
ATOM 1757 C C . ALA A 1 221 ? -4.567 -29.662 -19.863 1.00 42.75 221 ALA A C 1
ATOM 1759 O O . ALA A 1 221 ? -4.765 -30.861 -19.687 1.00 42.75 221 ALA A O 1
ATOM 1760 N N . LYS A 1 222 ? -4.433 -29.144 -21.089 1.00 41.12 222 LYS A N 1
ATOM 1761 C CA . LYS A 1 222 ? -4.033 -29.959 -22.241 1.00 41.12 222 LYS A CA 1
ATOM 1762 C C . LYS A 1 222 ? -2.538 -29.754 -22.449 1.00 41.12 222 LYS A C 1
ATOM 1764 O O . LYS A 1 222 ? -2.110 -28.937 -23.256 1.00 41.12 222 LYS A O 1
ATOM 1769 N N . THR A 1 223 ? -1.754 -30.463 -21.648 1.00 38.19 223 THR A N 1
ATOM 1770 C CA . THR A 1 223 ? -0.299 -30.518 -21.767 1.00 38.19 223 THR A CA 1
ATOM 1771 C C . THR A 1 223 ? 0.050 -31.343 -23.003 1.00 38.19 223 THR A C 1
ATOM 1773 O O . THR A 1 223 ? -0.151 -32.558 -23.016 1.00 38.19 223 THR A O 1
ATOM 1776 N N . GLU A 1 224 ? 0.557 -30.700 -24.054 1.00 49.78 224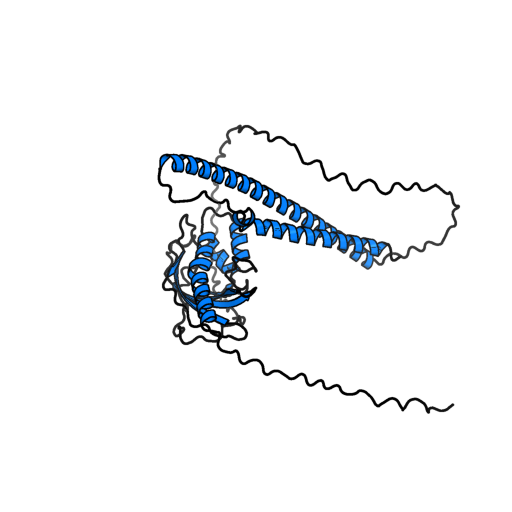 GLU A N 1
ATOM 1777 C CA . GLU A 1 224 ? 1.313 -31.409 -25.086 1.00 49.78 224 GLU A CA 1
ATOM 1778 C C . GLU A 1 224 ? 2.655 -31.884 -24.498 1.00 49.78 224 GLU A C 1
ATOM 1780 O O . GLU A 1 224 ? 3.310 -31.130 -23.771 1.00 49.78 224 GLU A O 1
ATOM 1785 N N . PRO A 1 225 ? 3.089 -33.125 -24.775 1.00 43.66 225 PRO A N 1
ATOM 1786 C CA . PRO A 1 225 ? 4.371 -33.621 -24.298 1.00 43.66 225 PRO A CA 1
ATOM 1787 C C . PRO A 1 225 ? 5.526 -32.929 -25.037 1.00 43.66 225 PRO A C 1
ATOM 1789 O O . PRO A 1 225 ? 5.763 -33.158 -26.224 1.00 43.66 225 PRO A O 1
ATOM 1792 N N . LEU A 1 226 ? 6.273 -32.100 -24.303 1.00 40.69 226 LEU A N 1
ATOM 1793 C CA . LEU A 1 226 ? 7.556 -31.543 -24.728 1.00 40.69 226 LEU A CA 1
ATOM 1794 C C . LEU A 1 226 ? 8.553 -32.678 -25.006 1.00 40.69 226 LEU A C 1
ATOM 1796 O O . LEU A 1 226 ? 8.841 -33.505 -24.139 1.00 40.69 226 LEU A O 1
ATOM 1800 N N . LYS A 1 227 ? 9.090 -32.701 -26.229 1.00 48.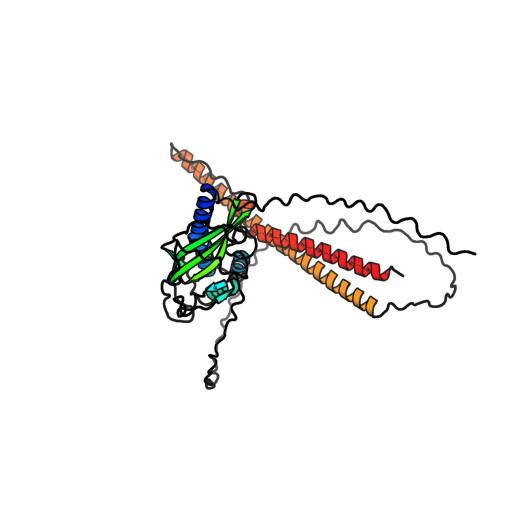09 227 LYS A N 1
ATOM 1801 C CA . LYS A 1 227 ? 10.211 -33.561 -26.624 1.00 48.09 227 LYS A CA 1
ATOM 1802 C C . LYS A 1 227 ? 11.448 -33.208 -25.798 1.00 48.09 227 LYS A C 1
ATOM 1804 O O . LYS A 1 227 ? 11.797 -32.038 -25.663 1.00 48.09 227 LYS A O 1
ATOM 1809 N N . ALA A 1 228 ? 12.109 -34.241 -25.280 1.00 44.72 228 ALA A N 1
ATOM 1810 C CA . ALA A 1 228 ? 13.377 -34.139 -24.577 1.00 44.72 228 ALA A CA 1
ATOM 1811 C C . ALA A 1 228 ? 14.441 -33.500 -25.484 1.00 44.72 228 ALA A C 1
ATOM 1813 O O . ALA A 1 228 ? 14.732 -34.010 -26.565 1.00 44.72 228 ALA A O 1
ATOM 1814 N N . VAL A 1 229 ? 15.001 -32.379 -25.034 1.00 52.22 229 VAL A N 1
ATOM 1815 C CA . VAL A 1 229 ? 16.196 -31.764 -25.616 1.00 52.22 229 VAL A CA 1
ATOM 1816 C C . VAL A 1 229 ? 17.403 -32.337 -24.877 1.00 52.22 229 VAL A C 1
ATOM 1818 O O . VAL A 1 229 ? 17.446 -32.316 -23.646 1.00 52.22 229 VAL A O 1
ATOM 1821 N N . GLU A 1 230 ? 18.353 -32.892 -25.628 1.00 54.09 230 GLU A N 1
ATOM 1822 C CA . GLU A 1 230 ? 19.615 -33.419 -25.105 1.00 54.09 230 GLU A CA 1
ATOM 1823 C C . GLU A 1 230 ? 20.473 -32.306 -24.469 1.00 54.09 230 GLU A C 1
ATOM 1825 O O . GLU A 1 230 ? 20.483 -31.172 -24.957 1.00 54.09 230 GLU A O 1
ATOM 1830 N N . PRO A 1 231 ? 21.217 -32.602 -23.387 1.00 43.00 231 PRO A N 1
ATOM 1831 C CA . PRO A 1 231 ? 22.045 -31.612 -22.712 1.00 43.00 231 PRO A CA 1
ATOM 1832 C C . PRO A 1 231 ? 23.293 -31.270 -23.538 1.00 43.00 231 PRO A C 1
ATOM 1834 O O . PRO A 1 231 ? 24.195 -32.088 -23.716 1.00 43.00 231 PRO A O 1
ATOM 1837 N N . VAL A 1 232 ? 23.371 -30.018 -23.990 1.00 48.81 232 VAL A N 1
ATOM 1838 C CA . VAL A 1 232 ? 24.594 -29.422 -24.539 1.00 48.81 232 VAL A CA 1
ATOM 1839 C C . VAL A 1 232 ? 25.561 -29.133 -23.387 1.00 48.81 232 VAL A C 1
ATOM 1841 O O . VAL A 1 232 ? 25.242 -28.394 -22.457 1.00 48.81 232 VAL A O 1
ATOM 1844 N N . ALA A 1 233 ? 26.756 -29.721 -23.449 1.00 41.16 233 ALA A N 1
ATOM 1845 C CA . ALA A 1 233 ? 27.833 -29.490 -22.495 1.00 41.16 233 ALA A CA 1
ATOM 1846 C C . ALA A 1 233 ? 28.456 -28.099 -22.704 1.00 41.16 233 ALA A C 1
ATOM 1848 O O . ALA A 1 233 ? 29.203 -27.878 -23.657 1.00 41.16 233 ALA A O 1
ATOM 1849 N N . ILE A 1 234 ? 28.173 -27.170 -21.790 1.00 44.59 234 ILE A N 1
ATOM 1850 C CA . ILE A 1 234 ? 28.833 -25.863 -21.717 1.00 44.59 234 ILE A CA 1
ATOM 1851 C C . ILE A 1 234 ? 30.087 -26.019 -20.845 1.00 44.59 234 ILE A C 1
ATOM 1853 O O . ILE A 1 234 ? 30.002 -26.335 -19.659 1.00 44.59 234 ILE A O 1
ATOM 1857 N N . LYS A 1 235 ? 31.265 -25.841 -21.451 1.00 45.28 235 LYS A N 1
ATOM 1858 C CA . LYS A 1 235 ? 32.537 -25.662 -20.739 1.00 45.28 235 LYS A CA 1
ATOM 1859 C C . LYS A 1 235 ? 32.713 -24.175 -20.450 1.00 45.28 235 LYS A C 1
ATOM 1861 O O . LYS A 1 235 ? 33.104 -23.439 -21.351 1.00 45.28 235 LYS A O 1
ATOM 1866 N N . ASP A 1 236 ? 32.484 -23.761 -19.209 1.00 47.50 236 ASP A N 1
ATOM 1867 C CA . ASP A 1 236 ? 32.864 -22.423 -18.756 1.00 47.50 236 ASP A CA 1
ATOM 1868 C C . ASP A 1 236 ? 34.312 -22.404 -18.231 1.00 47.50 236 ASP A C 1
ATOM 1870 O O . ASP A 1 236 ? 34.693 -23.262 -17.425 1.00 47.50 236 ASP A O 1
ATOM 1874 N N . PRO A 1 237 ? 35.143 -21.434 -18.654 1.00 46.75 237 PRO A N 1
ATOM 1875 C CA . PRO A 1 237 ? 36.440 -21.177 -18.047 1.00 46.75 237 PRO A CA 1
ATOM 1876 C C . PRO A 1 237 ? 36.285 -20.387 -16.738 1.00 46.75 237 PRO A C 1
ATOM 1878 O O . PRO A 1 237 ? 35.657 -19.331 -16.695 1.00 46.75 237 PRO A O 1
ATOM 1881 N N . GLN A 1 238 ? 36.911 -20.880 -15.664 1.00 41.72 238 GLN A N 1
ATOM 1882 C CA . GLN A 1 238 ? 37.032 -20.164 -14.391 1.00 41.72 238 GLN A CA 1
ATOM 1883 C C . GLN A 1 238 ? 37.797 -18.836 -14.563 1.00 41.72 238 GLN A C 1
ATOM 1885 O O . GLN A 1 238 ? 38.948 -18.858 -15.015 1.00 41.72 238 GLN A O 1
ATOM 1890 N N . PRO A 1 239 ? 37.246 -17.695 -14.111 1.00 42.91 239 PRO A N 1
ATOM 1891 C CA . PRO A 1 239 ? 38.022 -16.483 -13.910 1.00 42.91 239 PRO A CA 1
ATOM 1892 C C . PRO A 1 239 ? 38.840 -16.587 -12.615 1.00 42.91 239 PRO A C 1
ATOM 1894 O O . PRO A 1 239 ? 38.314 -16.874 -11.539 1.00 42.91 239 PRO A O 1
ATOM 1897 N N . LYS A 1 240 ? 40.149 -16.337 -12.725 1.00 43.78 240 LYS A N 1
ATOM 1898 C CA . LYS A 1 240 ? 41.060 -16.178 -11.585 1.00 43.78 240 LYS A CA 1
ATOM 1899 C C . LYS A 1 240 ? 40.724 -14.884 -10.838 1.00 43.78 240 LYS A C 1
ATOM 1901 O O . LYS A 1 240 ? 40.727 -13.814 -11.443 1.00 43.78 240 LYS A O 1
ATOM 1906 N N . LEU A 1 241 ? 40.472 -14.989 -9.532 1.00 45.78 241 LEU A N 1
ATOM 1907 C CA . LEU A 1 241 ? 40.406 -13.838 -8.630 1.00 45.78 241 LEU A CA 1
ATOM 1908 C C . LEU A 1 241 ? 41.805 -13.213 -8.463 1.00 45.78 241 LEU A C 1
ATOM 1910 O O . LEU A 1 241 ? 42.775 -13.961 -8.325 1.00 45.78 241 LEU A O 1
ATOM 1914 N N . PRO A 1 242 ? 41.923 -11.875 -8.430 1.00 47.28 242 PRO A N 1
ATOM 1915 C CA . PRO A 1 242 ? 43.125 -11.202 -7.961 1.00 47.28 242 PRO A CA 1
ATOM 1916 C C . PRO A 1 242 ? 43.207 -11.201 -6.427 1.00 47.28 242 PRO A C 1
ATOM 1918 O O . PRO A 1 242 ? 42.208 -11.022 -5.727 1.00 47.28 242 PRO A O 1
ATOM 1921 N N . ASP A 1 243 ? 44.429 -11.385 -5.931 1.00 39.34 243 ASP A N 1
ATOM 1922 C CA . ASP A 1 243 ? 44.796 -11.312 -4.522 1.00 39.34 243 ASP A CA 1
ATOM 1923 C C . ASP A 1 243 ? 44.754 -9.876 -3.968 1.00 39.34 243 ASP A C 1
ATOM 1925 O O . ASP A 1 243 ? 45.082 -8.907 -4.650 1.00 39.34 243 ASP A O 1
ATOM 1929 N N . ALA A 1 244 ? 44.463 -9.814 -2.664 1.00 43.19 244 ALA A N 1
ATOM 1930 C CA . ALA A 1 244 ? 44.768 -8.747 -1.708 1.00 43.19 244 ALA A CA 1
ATOM 1931 C C . ALA A 1 244 ? 43.948 -7.439 -1.767 1.00 43.19 244 ALA A C 1
ATOM 1933 O O . ALA A 1 244 ? 44.257 -6.495 -2.489 1.00 43.19 244 ALA A O 1
ATOM 1934 N N . VAL A 1 245 ? 42.996 -7.326 -0.830 1.00 41.56 245 VAL A N 1
ATOM 1935 C CA . VAL A 1 245 ? 42.529 -6.040 -0.282 1.00 41.56 245 VAL A CA 1
ATOM 1936 C C . VAL A 1 245 ? 43.019 -5.930 1.175 1.00 41.56 245 VAL A C 1
ATOM 1938 O O . VAL A 1 245 ? 42.890 -6.908 1.917 1.00 41.56 245 VAL A O 1
ATOM 1941 N N . PRO A 1 246 ? 43.584 -4.787 1.616 1.00 36.88 246 PRO A N 1
ATOM 1942 C CA . PRO A 1 246 ? 44.105 -4.622 2.973 1.00 36.88 246 PRO A CA 1
ATOM 1943 C C . PRO A 1 246 ? 43.003 -4.667 4.041 1.00 36.88 246 PRO A C 1
ATOM 1945 O O . PRO A 1 246 ? 41.984 -3.986 3.940 1.00 36.88 246 PRO A O 1
ATOM 1948 N N . GLN A 1 247 ? 43.249 -5.434 5.103 1.00 35.53 247 GLN A N 1
ATOM 1949 C CA . GLN A 1 247 ? 42.455 -5.448 6.332 1.00 35.53 247 GLN A CA 1
ATOM 1950 C C . GLN A 1 247 ? 42.534 -4.080 7.033 1.00 35.53 247 GLN A C 1
ATOM 1952 O O . GLN A 1 247 ? 43.585 -3.712 7.557 1.00 35.53 247 GLN A O 1
ATOM 1957 N N . LEU A 1 248 ? 41.415 -3.351 7.103 1.00 35.69 248 LEU A N 1
ATOM 1958 C CA . LEU A 1 248 ? 41.244 -2.281 8.086 1.00 35.69 248 LEU A CA 1
ATOM 1959 C C . LEU A 1 248 ? 40.966 -2.903 9.461 1.00 35.69 248 LEU A C 1
ATOM 1961 O O . LEU A 1 248 ? 39.934 -3.539 9.682 1.00 35.69 248 LEU A O 1
ATOM 1965 N N . SER A 1 249 ? 41.893 -2.704 10.391 1.00 35.75 249 SER A N 1
ATOM 1966 C CA . SER A 1 249 ? 41.746 -3.025 11.805 1.00 35.75 249 SER A CA 1
ATOM 1967 C C . SER A 1 249 ? 40.822 -2.011 12.488 1.00 35.75 249 SER A C 1
ATOM 1969 O O . SER A 1 249 ? 41.152 -0.838 12.639 1.00 35.75 249 SER A O 1
ATOM 1971 N N . VAL A 1 250 ? 39.655 -2.474 12.935 1.00 39.53 250 VAL A N 1
ATOM 1972 C CA . VAL A 1 250 ? 38.795 -1.729 13.865 1.00 39.53 250 VAL A CA 1
ATOM 1973 C C . VAL A 1 250 ? 39.211 -2.106 15.295 1.00 39.53 250 VAL A C 1
ATOM 1975 O O . VAL A 1 250 ? 39.321 -3.301 15.587 1.00 39.53 250 VAL A O 1
ATOM 1978 N N . PRO A 1 251 ? 39.466 -1.144 16.201 1.00 36.34 251 PRO A N 1
ATOM 1979 C CA . PRO A 1 251 ? 39.869 -1.451 17.567 1.00 36.34 251 PRO A CA 1
ATOM 1980 C C . PRO A 1 251 ? 38.718 -2.084 18.358 1.00 36.34 251 PRO A C 1
ATOM 1982 O O . PRO A 1 251 ? 37.645 -1.506 18.524 1.00 36.34 251 PRO A O 1
ATOM 1985 N N . ALA A 1 252 ? 38.979 -3.281 18.882 1.00 41.69 252 ALA A N 1
ATOM 1986 C CA . ALA A 1 252 ? 38.143 -3.957 19.858 1.00 41.69 252 ALA A CA 1
ATOM 1987 C C . ALA A 1 252 ? 38.309 -3.288 21.230 1.00 41.69 252 ALA A C 1
ATOM 1989 O O . ALA A 1 252 ? 39.268 -3.552 21.952 1.00 41.69 252 ALA A O 1
ATOM 1990 N N . ALA A 1 253 ? 37.365 -2.432 21.608 1.00 42.56 253 ALA A N 1
ATOM 1991 C CA . ALA A 1 253 ? 37.194 -2.023 22.994 1.00 42.56 253 ALA A CA 1
ATOM 1992 C C . ALA A 1 253 ? 35.710 -1.774 23.268 1.00 42.56 253 ALA A C 1
ATOM 1994 O O . ALA A 1 253 ? 35.046 -1.085 22.504 1.00 42.56 253 ALA A O 1
ATOM 1995 N N . GLN A 1 254 ? 35.241 -2.299 24.403 1.00 42.53 254 GLN A N 1
ATOM 1996 C CA . GLN A 1 254 ? 33.886 -2.201 24.967 1.00 42.53 254 GLN A CA 1
ATOM 1997 C C . GLN A 1 254 ? 32.901 -3.305 24.545 1.00 42.53 254 GLN A C 1
ATOM 1999 O O . GLN A 1 254 ? 31.843 -3.066 23.971 1.00 42.53 254 GLN A O 1
ATOM 2004 N N . THR A 1 255 ? 33.197 -4.553 24.923 1.00 38.44 255 THR A N 1
ATOM 2005 C CA . THR A 1 255 ? 32.153 -5.590 25.088 1.00 38.44 255 THR A CA 1
ATOM 2006 C C . THR A 1 255 ? 32.439 -6.509 26.281 1.00 38.44 255 THR A C 1
ATOM 2008 O O . THR A 1 255 ? 32.253 -7.720 26.226 1.00 38.44 255 THR A O 1
ATOM 2011 N N . THR A 1 256 ? 32.900 -5.935 27.393 1.00 40.25 256 THR A N 1
ATOM 2012 C CA . THR A 1 256 ? 33.165 -6.657 28.652 1.00 40.25 256 THR A CA 1
ATOM 2013 C C . THR A 1 256 ? 32.743 -5.825 29.859 1.00 40.25 256 THR A C 1
ATOM 2015 O O . THR A 1 256 ? 33.535 -5.441 30.704 1.00 40.25 256 THR A O 1
ATOM 2018 N N . ALA A 1 257 ? 31.452 -5.532 29.936 1.00 42.28 257 ALA A N 1
ATOM 2019 C CA . ALA A 1 257 ? 30.748 -5.211 31.174 1.00 42.28 257 ALA A CA 1
ATOM 2020 C C . ALA A 1 257 ? 29.274 -5.446 30.847 1.00 42.28 257 ALA A C 1
ATOM 2022 O O . ALA A 1 257 ? 28.715 -4.704 30.056 1.00 42.28 257 ALA A O 1
ATOM 2023 N N . ILE A 1 258 ? 28.709 -6.622 31.122 1.00 45.47 258 ILE A N 1
ATOM 2024 C CA . ILE A 1 258 ? 27.568 -6.785 32.052 1.00 45.47 258 ILE A CA 1
ATOM 2025 C C . ILE A 1 258 ? 27.413 -8.284 32.444 1.00 45.47 258 ILE A C 1
ATOM 2027 O O . ILE A 1 258 ? 26.468 -8.683 33.116 1.00 45.47 258 ILE A O 1
ATOM 2031 N N . ALA A 1 259 ? 28.373 -9.154 32.109 1.00 41.22 259 ALA A N 1
ATOM 2032 C CA . ALA A 1 259 ? 28.290 -10.583 32.445 1.00 41.22 259 ALA A CA 1
ATOM 2033 C C . ALA A 1 259 ? 28.642 -10.936 33.913 1.00 41.22 259 ALA A C 1
ATOM 2035 O O . ALA A 1 259 ? 28.624 -12.114 34.267 1.00 41.22 259 ALA A O 1
ATOM 2036 N N . GLU A 1 260 ? 28.937 -9.960 34.782 1.00 38.38 260 GLU A N 1
ATOM 2037 C CA . GLU A 1 260 ? 29.538 -10.230 36.101 1.00 38.38 260 GLU A CA 1
ATOM 2038 C C . GLU A 1 260 ? 28.657 -9.965 37.339 1.00 38.38 260 GLU A C 1
ATOM 2040 O O . GLU A 1 260 ? 29.086 -10.243 38.456 1.00 38.38 260 GLU A O 1
ATOM 2045 N N . THR A 1 261 ? 27.388 -9.561 37.197 1.00 38.06 261 THR A N 1
ATOM 2046 C CA . THR A 1 261 ? 26.537 -9.218 38.367 1.00 38.06 261 THR A CA 1
ATOM 2047 C C . THR A 1 261 ? 25.505 -10.288 38.758 1.00 38.06 261 THR A C 1
ATOM 2049 O O . THR A 1 261 ? 24.469 -9.968 39.335 1.00 38.06 261 THR A O 1
ATOM 2052 N N . GLN A 1 262 ? 25.739 -11.578 38.478 1.00 43.81 262 GLN A N 1
ATOM 2053 C CA . GLN A 1 262 ? 24.835 -12.658 38.942 1.00 43.81 262 GLN A CA 1
ATOM 2054 C C . GLN A 1 262 ? 25.529 -13.923 39.483 1.00 43.81 262 GLN A C 1
ATOM 2056 O O . GLN A 1 262 ? 24.917 -14.990 39.544 1.00 43.81 262 GLN A O 1
ATOM 2061 N N . LYS A 1 263 ? 26.789 -13.836 39.934 1.00 39.56 263 LYS A N 1
ATOM 2062 C CA . LYS A 1 263 ? 27.525 -14.997 40.484 1.00 39.56 263 LYS A CA 1
ATOM 2063 C C . LYS A 1 263 ? 27.971 -14.897 41.949 1.00 39.56 263 LYS A C 1
ATOM 2065 O O . LYS A 1 263 ? 28.811 -15.686 42.371 1.00 39.56 263 LYS A O 1
ATOM 2070 N N . SER A 1 264 ? 27.369 -14.033 42.769 1.00 42.50 264 SER A N 1
ATOM 2071 C CA . SER A 1 264 ? 27.722 -13.937 44.199 1.00 42.50 264 SER A CA 1
ATOM 2072 C C . SER A 1 264 ? 26.516 -13.955 45.146 1.00 42.50 264 SER A C 1
ATOM 2074 O O . SER A 1 264 ? 26.323 -13.035 45.930 1.00 42.50 264 SER A O 1
ATOM 2076 N N . ALA A 1 265 ? 25.697 -15.009 45.119 1.00 44.00 265 ALA A N 1
ATOM 2077 C CA . ALA A 1 265 ? 24.789 -15.294 46.236 1.00 44.00 265 ALA A CA 1
ATOM 2078 C C . ALA A 1 265 ? 24.337 -16.762 46.247 1.00 44.00 265 ALA A C 1
ATOM 2080 O O . ALA A 1 265 ? 23.225 -17.060 45.829 1.00 44.00 265 ALA A O 1
ATOM 2081 N N . ALA A 1 266 ? 25.201 -17.681 46.704 1.00 43.22 266 ALA A N 1
ATOM 2082 C CA . ALA A 1 266 ? 24.816 -18.910 47.428 1.00 43.22 266 ALA A CA 1
ATOM 2083 C C . ALA A 1 266 ? 26.031 -19.832 47.661 1.00 43.22 266 ALA A C 1
ATOM 2085 O O . ALA A 1 266 ? 26.119 -20.924 47.106 1.00 43.22 266 ALA A O 1
ATOM 2086 N N . LYS A 1 267 ? 26.966 -19.429 48.529 1.00 42.72 267 LYS A N 1
ATOM 2087 C CA . LYS A 1 267 ? 27.902 -20.370 49.164 1.00 42.72 267 LYS A CA 1
ATOM 2088 C C . LYS A 1 267 ? 27.468 -20.539 50.618 1.00 42.72 267 LYS A C 1
ATOM 2090 O O . LYS A 1 267 ? 27.944 -19.836 51.499 1.00 42.72 267 LYS A O 1
ATOM 2095 N N . LYS A 1 268 ? 26.503 -21.434 50.853 1.00 45.03 268 LYS A N 1
ATOM 2096 C CA . LYS A 1 268 ? 26.123 -21.880 52.200 1.00 45.03 268 LYS A CA 1
ATOM 2097 C C . LYS A 1 268 ? 26.701 -23.276 52.413 1.00 45.03 268 LYS A C 1
ATOM 2099 O O . LYS A 1 268 ? 26.270 -24.251 51.803 1.00 45.03 268 LYS A O 1
ATOM 2104 N N . THR A 1 269 ? 27.735 -23.312 53.240 1.00 49.25 269 THR A N 1
ATOM 2105 C CA . THR A 1 269 ? 28.387 -24.481 53.828 1.00 49.25 269 THR A CA 1
ATOM 2106 C C . THR A 1 269 ? 27.352 -25.417 54.451 1.00 49.25 269 THR A C 1
ATOM 2108 O O . THR A 1 269 ? 26.570 -25.007 55.308 1.00 49.25 269 THR A O 1
ATOM 2111 N N . ARG A 1 270 ? 27.351 -26.691 54.041 1.00 41.06 270 ARG A N 1
ATOM 2112 C CA . ARG A 1 270 ? 26.578 -27.751 54.696 1.00 41.06 270 ARG A CA 1
ATOM 2113 C C . ARG A 1 270 ? 27.556 -28.754 55.300 1.00 41.06 270 ARG A C 1
ATOM 2115 O O . ARG A 1 270 ? 28.288 -29.428 54.582 1.00 41.06 270 ARG A O 1
ATOM 2122 N N . LYS A 1 271 ? 27.584 -28.772 56.635 1.00 45.47 271 LYS A N 1
ATOM 2123 C CA . LYS A 1 271 ? 28.255 -29.763 57.483 1.00 45.47 271 LYS A CA 1
ATOM 2124 C C . LYS A 1 271 ? 27.825 -31.173 57.065 1.00 45.47 271 LYS A C 1
ATOM 2126 O O . LYS A 1 271 ? 26.631 -31.438 56.932 1.00 45.47 271 LYS A O 1
ATOM 2131 N N . LYS A 1 272 ? 28.815 -32.047 56.892 1.00 45.31 272 LYS A N 1
ATOM 2132 C CA . LYS A 1 272 ? 28.676 -33.497 56.756 1.00 45.31 272 LYS A CA 1
ATOM 2133 C C . LYS A 1 272 ? 28.259 -34.051 58.125 1.00 45.31 272 LYS A C 1
ATOM 2135 O O . LYS A 1 272 ? 29.041 -33.973 59.066 1.00 45.31 272 LYS A O 1
ATOM 2140 N N . VAL A 1 273 ? 27.025 -34.533 58.233 1.00 44.81 273 VAL A N 1
ATOM 2141 C CA . VAL A 1 273 ? 26.573 -35.404 59.325 1.00 44.81 273 VAL A CA 1
ATOM 2142 C C . VAL A 1 273 ? 26.427 -36.786 58.703 1.00 44.81 273 VAL A C 1
ATOM 2144 O O . VAL A 1 273 ? 25.651 -36.967 57.767 1.00 44.81 273 VAL A O 1
ATOM 2147 N N . GLU A 1 274 ? 27.276 -37.705 59.151 1.00 54.56 274 GLU A N 1
ATOM 2148 C CA . GLU A 1 274 ? 27.129 -39.141 58.938 1.00 54.56 274 GLU A CA 1
ATOM 2149 C C . GLU A 1 274 ? 25.941 -39.610 59.771 1.00 54.56 274 GLU A C 1
ATOM 2151 O O . GLU A 1 274 ? 26.005 -39.579 60.996 1.00 54.56 274 GLU A O 1
ATOM 2156 N N . ASP A 1 275 ? 24.871 -40.028 59.098 1.00 43.72 275 ASP A N 1
ATOM 2157 C CA . ASP A 1 275 ? 23.776 -40.753 59.724 1.00 43.72 275 ASP A CA 1
ATOM 2158 C C . ASP A 1 275 ? 23.593 -42.104 59.041 1.00 43.72 275 ASP A C 1
ATOM 2160 O O . ASP A 1 275 ? 23.678 -42.250 57.817 1.00 43.72 275 ASP A O 1
ATOM 2164 N N . LYS A 1 276 ? 23.421 -43.103 59.901 1.00 44.44 276 LYS A N 1
ATOM 2165 C CA . LYS A 1 276 ? 23.430 -44.528 59.604 1.00 44.44 276 LYS A CA 1
ATOM 2166 C C . LYS A 1 276 ? 22.276 -44.919 58.684 1.00 44.44 276 LYS A C 1
ATOM 2168 O O . LYS A 1 276 ? 21.148 -44.453 58.820 1.00 44.44 276 LYS A O 1
ATOM 2173 N N . ALA A 1 277 ? 22.590 -45.840 57.780 1.00 52.81 277 ALA A N 1
ATOM 2174 C CA . ALA A 1 277 ? 21.662 -46.481 56.868 1.00 52.81 277 ALA A CA 1
ATOM 2175 C C . ALA A 1 277 ? 20.519 -47.178 57.624 1.00 52.81 277 ALA A C 1
ATOM 2177 O O . ALA A 1 277 ? 20.722 -48.196 58.283 1.00 52.81 277 ALA A O 1
ATOM 2178 N N . VAL A 1 278 ? 19.307 -46.646 57.469 1.00 47.44 278 VAL A N 1
ATOM 2179 C CA . VAL A 1 278 ? 18.063 -47.395 57.647 1.00 47.44 278 VAL A CA 1
ATOM 2180 C C . VAL A 1 278 ? 17.526 -47.667 56.247 1.00 47.44 278 VAL A C 1
ATOM 2182 O O . VAL A 1 278 ? 17.185 -46.746 55.505 1.00 47.44 278 VAL A O 1
ATOM 2185 N N . VAL A 1 279 ? 17.519 -48.945 55.874 1.00 55.66 279 VAL A N 1
ATOM 2186 C CA . VAL A 1 279 ? 16.959 -49.462 54.624 1.00 55.66 279 VAL A CA 1
ATOM 2187 C C . VAL A 1 279 ? 15.445 -49.258 54.670 1.00 55.66 279 VAL A C 1
ATOM 2189 O O . VAL A 1 279 ? 14.717 -50.036 55.279 1.00 55.66 279 VAL A O 1
ATOM 2192 N N . ALA A 1 280 ? 14.978 -48.166 54.067 1.00 46.50 280 ALA A N 1
ATOM 2193 C CA . ALA A 1 280 ? 13.570 -47.947 53.772 1.00 46.50 280 ALA A CA 1
ATOM 2194 C C . ALA A 1 280 ? 13.222 -48.624 52.431 1.00 46.50 280 ALA A C 1
ATOM 2196 O O . ALA A 1 280 ? 14.050 -48.613 51.515 1.00 46.50 280 ALA A O 1
ATOM 2197 N N . PRO A 1 281 ? 12.021 -49.210 52.293 1.00 47.94 281 PRO A N 1
ATOM 2198 C CA . PRO A 1 281 ? 11.617 -49.895 51.076 1.00 47.94 281 PRO A CA 1
ATOM 2199 C C . PRO A 1 281 ? 11.518 -48.906 49.912 1.00 47.94 281 PRO A C 1
ATOM 2201 O O . PRO A 1 281 ? 11.002 -47.794 50.043 1.00 47.94 281 PRO A O 1
ATOM 2204 N N . ASP A 1 282 ? 12.042 -49.348 48.775 1.00 52.38 282 ASP A N 1
ATOM 2205 C CA . ASP A 1 282 ? 12.167 -48.647 47.503 1.00 52.38 282 ASP A CA 1
ATOM 2206 C C . ASP A 1 282 ? 10.793 -48.192 46.977 1.00 52.38 282 ASP A C 1
ATOM 2208 O O . ASP A 1 282 ? 10.122 -48.880 46.210 1.00 52.38 282 ASP A O 1
ATOM 2212 N N . LEU A 1 283 ? 10.340 -47.010 47.407 1.00 48.94 283 LEU A N 1
ATOM 2213 C CA . LEU A 1 283 ? 9.127 -46.371 46.896 1.00 48.94 283 LEU A CA 1
ATOM 2214 C C . LEU A 1 283 ? 9.454 -45.531 45.652 1.00 48.94 283 LEU A C 1
ATOM 2216 O O . LEU A 1 283 ? 9.113 -44.348 45.547 1.00 48.94 283 LEU A O 1
ATOM 2220 N N . GLN A 1 284 ? 10.115 -46.145 44.671 1.00 48.56 284 GLN A N 1
ATOM 2221 C CA . GLN A 1 284 ? 10.204 -45.604 43.319 1.00 48.56 284 GLN A CA 1
ATOM 2222 C C . GLN A 1 284 ? 8.829 -45.696 42.647 1.00 48.56 284 GLN A C 1
ATOM 2224 O O . GLN A 1 284 ? 8.582 -46.525 41.776 1.00 48.56 284 GLN A O 1
ATOM 2229 N N . LYS A 1 285 ? 7.920 -44.781 43.012 1.00 59.06 285 LYS A N 1
ATOM 2230 C CA . LYS A 1 285 ? 6.798 -44.421 42.138 1.00 59.06 285 LYS A CA 1
ATOM 2231 C C . LYS A 1 285 ? 7.400 -43.840 40.862 1.00 59.06 285 LYS A C 1
ATOM 2233 O O . LYS A 1 285 ? 7.837 -42.678 40.806 1.00 59.06 285 LYS A O 1
ATOM 2238 N N . THR A 1 286 ? 7.502 -44.708 39.866 1.00 60.84 286 THR A N 1
ATOM 2239 C CA . THR A 1 286 ? 7.873 -44.388 38.498 1.00 60.84 286 THR A CA 1
ATOM 2240 C C . THR A 1 286 ? 6.933 -43.282 38.026 1.00 60.84 286 THR A C 1
ATOM 2242 O O . THR A 1 286 ? 5.713 -43.398 38.118 1.00 60.84 286 THR A O 1
ATOM 2245 N N . LEU A 1 287 ? 7.496 -42.145 37.590 1.00 63.72 287 LEU A N 1
ATOM 2246 C CA . LEU A 1 287 ? 6.691 -41.169 36.853 1.00 63.72 287 LEU A CA 1
ATOM 2247 C C . LEU A 1 287 ? 6.060 -41.937 35.698 1.00 63.72 287 LEU A C 1
ATOM 2249 O O . LEU A 1 287 ? 6.792 -42.604 34.959 1.00 63.72 287 LEU A O 1
ATOM 2253 N N . THR A 1 288 ? 4.747 -41.813 35.527 1.00 80.69 288 THR A N 1
ATOM 2254 C CA . THR A 1 288 ? 4.086 -42.389 34.360 1.00 80.69 288 THR A CA 1
ATOM 2255 C C . THR A 1 288 ? 4.799 -41.880 33.105 1.00 80.69 288 THR A C 1
ATOM 2257 O O . THR A 1 288 ? 5.228 -40.720 33.042 1.00 80.69 288 THR A O 1
ATOM 2260 N N . ALA A 1 289 ? 4.991 -42.754 32.113 1.00 83.06 289 ALA A N 1
ATOM 2261 C CA . ALA A 1 289 ? 5.715 -42.419 30.882 1.00 83.06 289 ALA A CA 1
ATOM 2262 C C . ALA A 1 289 ? 5.181 -41.122 30.238 1.00 83.06 289 ALA A C 1
ATOM 2264 O O . ALA A 1 289 ? 5.943 -40.303 29.719 1.00 83.06 289 ALA A O 1
ATOM 2265 N N . GLU A 1 290 ? 3.879 -40.877 30.389 1.00 80.50 290 GLU A N 1
ATOM 2266 C CA . GLU A 1 290 ? 3.197 -39.666 29.950 1.00 80.50 290 GLU A CA 1
ATOM 2267 C C . GLU A 1 290 ? 3.709 -38.384 30.638 1.00 80.50 290 GLU A C 1
ATOM 2269 O O . GLU A 1 290 ? 3.967 -37.375 29.973 1.00 80.50 290 GLU A O 1
ATOM 2274 N N . GLN A 1 291 ? 3.932 -38.402 31.957 1.00 81.75 291 GLN A N 1
ATOM 2275 C CA . GLN A 1 291 ? 4.473 -37.247 32.685 1.00 81.75 291 GLN A CA 1
ATOM 2276 C C . GLN A 1 291 ? 5.921 -36.949 32.273 1.00 81.75 291 GLN A C 1
ATOM 2278 O O . GLN A 1 291 ? 6.304 -35.780 32.141 1.00 81.75 291 GLN A O 1
ATOM 2283 N N . GLN A 1 292 ? 6.720 -37.988 31.999 1.00 81.81 292 GLN A N 1
ATOM 2284 C CA . GLN A 1 292 ? 8.076 -37.810 31.469 1.00 81.81 292 GLN A CA 1
ATOM 2285 C C . GLN A 1 292 ? 8.058 -37.209 30.058 1.00 81.81 292 GLN A C 1
ATOM 2287 O O . GLN A 1 292 ? 8.847 -36.305 29.760 1.00 81.81 292 GLN A O 1
ATOM 2292 N N . GLN A 1 293 ? 7.136 -37.654 29.200 1.00 82.94 293 GLN A N 1
ATOM 2293 C CA . GLN A 1 293 ? 6.994 -37.132 27.842 1.00 82.94 293 GLN A CA 1
ATOM 2294 C C . GLN A 1 293 ? 6.552 -35.660 27.843 1.00 82.94 293 GLN A C 1
ATOM 2296 O O . GLN A 1 293 ? 7.141 -34.841 27.129 1.00 82.94 293 GLN A O 1
ATOM 2301 N N . ARG A 1 294 ? 5.592 -35.283 28.702 1.00 78.06 294 ARG A N 1
ATOM 2302 C CA . ARG A 1 294 ? 5.171 -33.880 28.878 1.00 78.06 294 ARG A CA 1
ATOM 2303 C C . ARG A 1 294 ? 6.326 -32.998 29.363 1.00 78.06 294 ARG A C 1
ATOM 2305 O O . ARG A 1 294 ? 6.548 -31.922 28.809 1.00 78.06 294 ARG A O 1
ATOM 2312 N N . ALA A 1 295 ? 7.125 -33.467 30.324 1.00 76.06 295 ALA A N 1
ATOM 2313 C CA . ALA A 1 295 ? 8.293 -32.727 30.808 1.00 76.06 295 ALA A CA 1
ATOM 2314 C C . ALA A 1 295 ? 9.360 -32.500 29.714 1.00 76.06 295 ALA A C 1
ATOM 2316 O O . ALA A 1 295 ? 9.956 -31.421 29.657 1.00 76.06 295 ALA A O 1
ATOM 2317 N N . ARG A 1 296 ? 9.585 -33.475 28.819 1.00 81.19 296 ARG A N 1
ATOM 2318 C CA . ARG A 1 296 ? 10.505 -33.329 27.670 1.00 81.19 296 ARG A CA 1
ATOM 2319 C C . ARG A 1 296 ? 9.995 -32.309 26.643 1.00 81.19 296 ARG A C 1
ATOM 2321 O O . ARG A 1 296 ? 10.784 -31.489 26.169 1.00 81.19 296 ARG A O 1
ATOM 2328 N N . ARG A 1 297 ? 8.687 -32.295 26.353 1.00 79.00 297 ARG A N 1
ATOM 2329 C CA . ARG A 1 297 ? 8.067 -31.303 25.451 1.00 79.00 297 ARG A CA 1
ATOM 2330 C C . ARG A 1 297 ? 8.180 -29.876 25.996 1.00 79.00 297 ARG A C 1
ATOM 2332 O O . ARG A 1 297 ? 8.614 -28.987 25.275 1.00 79.00 297 ARG A O 1
ATOM 2339 N N . TYR A 1 298 ? 7.896 -29.654 27.282 1.00 79.81 298 TYR A N 1
ATOM 2340 C CA . TYR A 1 298 ? 8.045 -28.317 27.875 1.00 79.81 298 TYR A CA 1
ATOM 2341 C C . TYR A 1 298 ? 9.497 -27.825 27.908 1.00 79.81 298 TYR A C 1
ATOM 2343 O O . TYR A 1 298 ? 9.735 -26.630 27.753 1.00 79.81 298 TYR A O 1
ATOM 2351 N N . ARG A 1 299 ? 10.474 -28.727 28.075 1.00 77.38 299 ARG A N 1
ATOM 2352 C CA . ARG A 1 299 ? 11.902 -28.369 28.025 1.00 77.38 299 ARG A CA 1
ATOM 2353 C C . ARG A 1 299 ? 12.356 -27.959 26.633 1.00 77.38 299 ARG A C 1
ATOM 2355 O O . ARG A 1 299 ? 12.999 -26.926 26.504 1.00 77.38 299 ARG A O 1
ATOM 2362 N N . THR A 1 300 ? 12.018 -28.748 25.617 1.00 82.06 300 THR A N 1
ATOM 2363 C CA . THR A 1 300 ? 12.390 -28.457 24.222 1.00 82.06 300 THR A CA 1
ATOM 2364 C C . THR A 1 300 ? 11.719 -27.178 23.732 1.00 82.06 300 THR A C 1
ATOM 2366 O O . THR A 1 300 ? 12.397 -26.289 23.228 1.00 82.06 300 THR A O 1
ATOM 2369 N N . GLN A 1 301 ? 10.420 -27.012 23.994 1.00 77.12 301 GLN A N 1
ATOM 2370 C CA . GLN A 1 301 ? 9.709 -25.774 23.674 1.00 77.12 301 GLN A CA 1
ATOM 2371 C C . GLN A 1 301 ? 10.234 -24.566 24.462 1.00 77.12 301 GLN A C 1
ATOM 2373 O O . GLN A 1 301 ? 10.330 -23.479 23.904 1.00 77.12 301 GLN A O 1
ATOM 2378 N N . GLY A 1 302 ? 10.571 -24.736 25.744 1.00 77.94 302 GLY A N 1
ATOM 2379 C CA . GLY A 1 302 ? 11.137 -23.665 26.567 1.00 77.94 302 GLY A CA 1
ATOM 2380 C C . GLY A 1 302 ? 12.500 -23.190 26.061 1.00 77.94 302 GLY A C 1
ATOM 2381 O O . GLY A 1 302 ? 12.725 -21.986 25.972 1.00 77.94 302 GLY A O 1
ATOM 2382 N N . TRP A 1 303 ? 13.373 -24.121 25.661 1.00 83.88 303 TRP A N 1
ATOM 2383 C CA . TRP A 1 303 ? 14.673 -23.803 25.064 1.00 83.88 303 TRP A CA 1
ATOM 2384 C C . TRP A 1 303 ? 14.551 -23.117 23.702 1.00 83.88 303 TRP A C 1
ATOM 2386 O O . TRP A 1 303 ? 15.219 -22.112 23.482 1.00 83.88 303 TRP A O 1
ATOM 2396 N N . LEU A 1 304 ? 13.672 -23.599 22.818 1.00 74.06 304 LEU A N 1
ATOM 2397 C CA . LEU A 1 304 ? 13.450 -22.970 21.509 1.00 74.06 304 LEU A CA 1
ATOM 2398 C C . LEU A 1 304 ? 12.946 -21.527 21.644 1.00 74.06 304 LEU A C 1
ATOM 2400 O O . LEU A 1 304 ? 13.456 -20.635 20.972 1.00 74.06 304 LEU A O 1
ATOM 2404 N N . SER A 1 305 ? 11.994 -21.274 22.550 1.00 73.69 305 SER A N 1
ATOM 2405 C CA . SER A 1 305 ? 11.515 -19.911 22.813 1.00 73.69 305 SER A CA 1
ATOM 2406 C C . SER A 1 305 ? 12.604 -19.014 23.411 1.00 73.69 305 SER A C 1
ATOM 2408 O O . SER A 1 305 ? 12.686 -17.847 23.047 1.00 73.69 305 SER A O 1
ATOM 2410 N N . LEU A 1 306 ? 13.468 -19.548 24.280 1.00 73.06 306 LEU A N 1
ATOM 2411 C CA . LEU A 1 306 ? 14.581 -18.789 24.856 1.00 73.06 306 LEU A CA 1
ATOM 2412 C C . LEU A 1 306 ? 15.613 -18.390 23.788 1.00 73.06 306 LEU A C 1
ATOM 2414 O O . LEU A 1 306 ? 16.002 -17.228 23.724 1.00 73.06 306 LEU A O 1
ATOM 2418 N N . VAL A 1 307 ? 16.018 -19.331 22.928 1.00 78.62 307 VAL A N 1
ATOM 2419 C CA . VAL A 1 307 ? 16.975 -19.072 21.838 1.00 78.62 307 VAL A CA 1
ATOM 2420 C C . VAL A 1 307 ? 16.398 -18.070 20.836 1.00 78.62 307 VAL A C 1
ATOM 2422 O O . VAL A 1 307 ? 17.075 -17.104 20.490 1.00 78.62 307 VAL A O 1
ATOM 2425 N N . GLY A 1 308 ? 15.135 -18.241 20.431 1.00 71.44 308 GLY A N 1
ATOM 2426 C CA . GLY A 1 308 ? 14.452 -17.284 19.555 1.00 71.44 308 GLY A CA 1
ATOM 2427 C C . GLY A 1 308 ? 14.325 -15.890 20.181 1.00 71.44 308 GLY A C 1
ATOM 2428 O O . GLY A 1 308 ? 14.515 -14.887 19.498 1.00 71.44 308 GLY A O 1
ATOM 2429 N N . GLY A 1 309 ? 14.076 -15.819 21.492 1.00 71.75 309 GLY A N 1
ATOM 2430 C CA . GLY A 1 309 ? 14.020 -14.561 22.231 1.00 71.75 309 GLY A CA 1
ATOM 2431 C C . GLY A 1 309 ? 15.355 -13.811 22.268 1.00 71.75 309 GLY A C 1
ATOM 2432 O O . GLY A 1 309 ? 15.397 -12.617 21.975 1.00 71.75 309 GLY A O 1
ATOM 2433 N N . ILE A 1 310 ? 16.455 -14.521 22.544 1.00 76.12 310 ILE A N 1
ATOM 2434 C CA . ILE A 1 310 ? 17.814 -13.951 22.554 1.00 76.12 310 ILE A CA 1
ATOM 2435 C C . ILE A 1 310 ? 18.222 -13.479 21.152 1.00 76.12 310 ILE A C 1
ATOM 2437 O O . ILE A 1 310 ? 18.755 -12.379 21.012 1.00 76.12 310 ILE A O 1
ATOM 2441 N N . ALA A 1 311 ? 17.936 -14.269 20.112 1.00 68.00 311 ALA A N 1
ATOM 2442 C CA . ALA A 1 311 ? 18.223 -13.887 18.730 1.00 68.00 311 ALA A CA 1
ATOM 2443 C C . ALA A 1 311 ? 17.445 -12.628 18.306 1.00 68.00 311 ALA A C 1
ATOM 2445 O O . ALA A 1 311 ? 18.022 -11.734 17.689 1.00 68.00 311 ALA A O 1
ATOM 2446 N N . GLY A 1 312 ? 16.168 -12.513 18.693 1.00 69.56 312 GLY A N 1
ATOM 2447 C CA . GLY A 1 312 ? 15.358 -11.316 18.437 1.00 69.56 312 GLY A CA 1
ATOM 2448 C C . GLY A 1 312 ? 15.912 -10.058 19.114 1.00 69.56 312 GLY A C 1
ATOM 2449 O O . GLY A 1 312 ? 15.986 -9.001 18.488 1.00 69.56 312 GLY A O 1
ATOM 2450 N N . LEU A 1 313 ? 16.384 -10.178 20.361 1.00 71.38 313 LEU A N 1
ATOM 2451 C CA . LEU A 1 313 ? 17.036 -9.076 21.075 1.00 71.38 313 LEU A CA 1
ATOM 2452 C C . LEU A 1 313 ? 18.357 -8.660 20.412 1.00 71.38 313 LEU A C 1
ATOM 2454 O O . LEU A 1 313 ? 18.567 -7.470 20.179 1.00 71.38 313 LEU A O 1
ATOM 2458 N N . ALA A 1 314 ? 19.215 -9.618 20.047 1.00 73.12 314 ALA A N 1
ATOM 2459 C CA . ALA A 1 314 ? 20.471 -9.333 19.351 1.00 73.12 314 ALA A CA 1
ATOM 2460 C C . ALA A 1 314 ? 20.233 -8.665 17.985 1.00 73.12 314 ALA A C 1
ATOM 2462 O O . ALA A 1 314 ? 20.870 -7.659 17.674 1.00 73.12 314 ALA A O 1
ATOM 2463 N N . GLY A 1 315 ? 19.264 -9.164 17.210 1.00 69.81 315 GLY A N 1
ATOM 2464 C CA . GLY A 1 315 ? 18.856 -8.556 15.944 1.00 69.81 315 GLY A CA 1
ATOM 2465 C C . GLY A 1 315 ? 18.377 -7.116 16.126 1.00 69.81 315 GLY A C 1
ATOM 2466 O O . GLY A 1 315 ? 18.867 -6.226 15.434 1.00 69.81 315 GLY A O 1
ATOM 2467 N N . SER A 1 316 ? 17.507 -6.868 17.115 1.00 68.88 316 SER A N 1
ATOM 2468 C CA . SER A 1 316 ? 17.015 -5.516 17.416 1.00 68.88 316 SER A CA 1
ATOM 2469 C C . SER A 1 316 ? 18.141 -4.541 17.776 1.00 68.88 316 SER A C 1
ATOM 2471 O O . SER A 1 316 ? 18.146 -3.405 17.295 1.00 68.88 316 SER A O 1
ATOM 2473 N N . TYR A 1 317 ? 19.133 -5.000 18.548 1.00 77.50 317 TYR A N 1
ATOM 2474 C CA . TYR A 1 317 ? 20.287 -4.199 18.945 1.00 77.50 317 TYR A CA 1
ATOM 2475 C C . TYR A 1 317 ? 21.175 -3.843 17.749 1.00 77.50 317 TYR A C 1
ATOM 2477 O O . TYR A 1 317 ? 21.524 -2.678 17.591 1.00 77.50 317 TYR A O 1
ATOM 2485 N N . LEU A 1 318 ? 21.474 -4.808 16.871 1.00 75.56 318 LEU A N 1
ATOM 2486 C CA . LEU A 1 318 ? 22.279 -4.570 15.666 1.00 75.56 318 LEU A CA 1
ATOM 2487 C C . LEU A 1 318 ? 21.595 -3.597 14.694 1.00 75.56 318 LEU A C 1
ATOM 2489 O O . LEU A 1 318 ? 22.245 -2.712 14.133 1.00 75.56 318 LEU A O 1
ATOM 2493 N N . THR A 1 319 ? 20.274 -3.707 14.517 1.00 70.19 319 THR A N 1
ATOM 2494 C CA . THR A 1 319 ? 19.525 -2.720 13.722 1.00 70.19 319 THR A CA 1
ATOM 2495 C C . THR A 1 319 ? 19.535 -1.339 14.370 1.00 70.19 319 THR A C 1
ATOM 2497 O O . THR A 1 319 ? 19.732 -0.344 13.675 1.00 70.19 319 THR A O 1
ATOM 2500 N N . TYR A 1 320 ? 19.385 -1.258 15.695 1.00 78.00 320 TYR A N 1
ATOM 2501 C CA . TYR A 1 320 ? 19.429 0.013 16.414 1.00 78.00 320 TYR A CA 1
ATOM 2502 C C . TYR A 1 320 ? 20.815 0.669 16.332 1.00 78.00 320 TYR A C 1
ATOM 2504 O O . TYR A 1 320 ? 20.902 1.867 16.070 1.00 78.00 320 TYR A O 1
ATOM 2512 N N . SER A 1 321 ? 21.900 -0.101 16.479 1.00 81.88 321 SER A N 1
ATOM 2513 C CA . SER A 1 321 ? 23.266 0.429 16.396 1.00 81.88 321 SER A CA 1
ATOM 2514 C C . SER A 1 321 ? 23.588 0.979 15.008 1.00 81.88 321 SER A C 1
ATOM 2516 O O . SER A 1 321 ? 24.230 2.022 14.905 1.00 81.88 321 SER A O 1
ATOM 2518 N N . LYS A 1 322 ? 23.101 0.329 13.941 1.00 80.56 322 LYS A N 1
ATOM 2519 C CA . LYS A 1 322 ? 23.248 0.838 12.570 1.00 80.56 322 LYS A CA 1
ATOM 2520 C C . LYS A 1 322 ? 22.473 2.144 12.369 1.00 80.56 322 LYS A C 1
ATOM 2522 O O . LYS A 1 322 ? 23.058 3.122 11.922 1.00 80.56 322 LYS A O 1
ATOM 2527 N N . ILE A 1 323 ? 21.207 2.199 12.800 1.00 81.62 323 ILE A N 1
ATOM 2528 C CA . ILE A 1 323 ? 20.391 3.427 12.739 1.00 81.62 323 ILE A CA 1
ATOM 2529 C C . ILE A 1 323 ? 21.062 4.569 13.514 1.00 81.62 323 ILE A C 1
ATOM 2531 O O . ILE A 1 323 ? 21.051 5.714 13.067 1.00 81.62 323 ILE A O 1
ATOM 2535 N N . GLN A 1 324 ? 21.667 4.272 14.664 1.00 86.00 324 GLN A N 1
ATOM 2536 C CA . GLN A 1 324 ? 22.386 5.266 15.453 1.00 86.00 324 GLN A CA 1
ATOM 2537 C C . GLN A 1 324 ? 23.647 5.773 14.734 1.00 86.00 324 GLN A C 1
ATOM 2539 O O . GLN A 1 324 ? 23.894 6.977 14.749 1.00 86.00 324 GLN A O 1
ATOM 2544 N N . ALA A 1 325 ? 24.420 4.896 14.086 1.00 88.75 325 ALA A N 1
ATOM 2545 C CA . ALA A 1 325 ? 25.593 5.289 13.299 1.00 88.75 325 ALA A CA 1
ATOM 2546 C C . ALA A 1 325 ? 25.212 6.159 12.085 1.00 88.75 325 ALA A C 1
ATOM 2548 O O . ALA A 1 325 ? 25.821 7.208 11.848 1.00 88.75 325 ALA A O 1
ATOM 2549 N N . ASP A 1 326 ? 24.157 5.770 11.369 1.00 81.81 326 ASP A N 1
ATOM 2550 C CA . ASP A 1 326 ? 23.624 6.528 10.234 1.00 81.81 326 ASP A CA 1
ATOM 2551 C C . ASP A 1 326 ? 23.110 7.904 10.692 1.00 81.81 326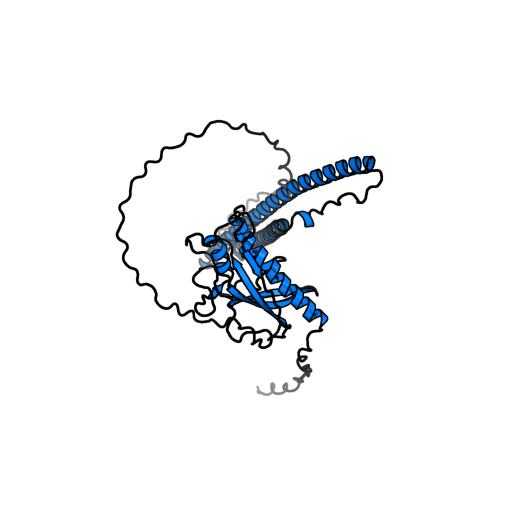 ASP A C 1
ATOM 2553 O O . ASP A 1 326 ? 23.399 8.926 10.067 1.00 81.81 326 ASP A O 1
ATOM 2557 N N . TYR A 1 327 ? 22.441 7.964 11.849 1.00 91.12 327 TYR A N 1
ATOM 2558 C CA . TYR A 1 327 ? 21.978 9.220 12.441 1.00 91.12 327 TYR A CA 1
ATOM 2559 C C . TYR A 1 327 ? 23.121 10.167 12.820 1.00 91.12 327 TYR A C 1
ATOM 2561 O O . TYR A 1 327 ? 23.014 11.369 12.590 1.00 91.12 327 TYR A O 1
ATOM 2569 N N . GLN A 1 328 ? 24.232 9.656 13.357 1.00 90.94 328 GLN A N 1
ATOM 2570 C CA . GLN A 1 328 ? 25.411 10.487 13.641 1.00 90.94 328 GLN A CA 1
ATOM 2571 C C . GLN A 1 328 ? 26.007 11.077 12.356 1.00 90.94 328 GLN A C 1
ATOM 2573 O O . GLN A 1 328 ? 26.396 12.243 12.324 1.00 90.94 328 GLN A O 1
ATOM 2578 N N . THR A 1 329 ? 26.010 10.296 11.274 1.00 89.44 329 THR A N 1
ATOM 2579 C CA . THR A 1 329 ? 26.463 10.753 9.952 1.00 89.44 329 THR A CA 1
ATOM 2580 C C . THR A 1 329 ? 25.499 11.780 9.345 1.00 89.44 329 THR A C 1
ATOM 2582 O O . THR A 1 329 ? 25.917 12.706 8.656 1.00 89.44 329 THR A O 1
ATOM 2585 N N . TYR A 1 330 ? 24.197 11.649 9.595 1.00 90.56 330 TYR A N 1
ATOM 2586 C CA . TYR A 1 330 ? 23.212 12.668 9.236 1.00 90.56 330 TYR A CA 1
ATOM 2587 C C . TYR A 1 330 ? 23.434 13.973 10.011 1.00 90.56 330 TYR A C 1
ATOM 2589 O O . TYR A 1 330 ? 23.476 15.038 9.397 1.00 90.56 330 TYR A O 1
ATOM 2597 N N . MET A 1 331 ? 23.629 13.893 11.330 1.00 94.19 331 MET A N 1
ATOM 2598 C CA . MET A 1 331 ? 23.890 15.061 12.177 1.00 94.19 331 MET A CA 1
ATOM 2599 C C . MET A 1 331 ? 25.133 15.824 11.711 1.00 94.19 331 MET A C 1
ATOM 2601 O O . MET A 1 331 ? 25.053 17.034 11.522 1.00 94.19 331 MET A O 1
ATOM 2605 N N . SER A 1 332 ? 26.237 15.128 11.411 1.00 91.81 332 SER A N 1
ATOM 2606 C CA . SER A 1 332 ? 27.460 15.787 10.931 1.00 91.81 332 SER A CA 1
ATOM 2607 C C . SER A 1 332 ? 27.266 16.514 9.596 1.00 91.81 332 SER A C 1
ATOM 2609 O O . SER A 1 332 ? 27.826 17.590 9.392 1.00 91.81 332 SER A O 1
ATOM 2611 N N . LYS A 1 333 ? 26.431 15.976 8.696 1.00 89.06 333 LYS A N 1
ATOM 2612 C CA . LYS A 1 333 ? 26.064 16.651 7.440 1.00 89.06 333 LYS A CA 1
ATOM 2613 C C . LYS A 1 333 ? 25.197 17.888 7.674 1.00 89.06 333 LYS A C 1
ATOM 2615 O O . LYS A 1 333 ? 25.401 18.894 7.001 1.00 89.06 333 LYS A O 1
ATOM 2620 N N . VAL A 1 334 ? 24.237 17.824 8.600 1.00 89.44 334 VAL A N 1
ATOM 2621 C CA . VAL A 1 334 ? 23.407 18.986 8.968 1.00 89.44 334 VAL A CA 1
ATOM 2622 C C . VAL A 1 334 ? 24.266 20.085 9.592 1.00 89.44 334 VAL A C 1
ATOM 2624 O O . VAL A 1 334 ? 24.084 21.255 9.265 1.00 89.44 334 VAL A O 1
ATOM 2627 N N . ASP A 1 335 ? 25.231 19.720 10.434 1.00 95.25 335 ASP A N 1
ATOM 2628 C CA . ASP A 1 335 ? 26.162 20.673 11.039 1.00 95.25 335 ASP A CA 1
ATOM 2629 C C . ASP A 1 335 ? 27.069 21.325 9.989 1.00 95.25 335 ASP A C 1
ATOM 2631 O O . ASP A 1 335 ? 27.223 22.546 10.001 1.00 95.25 335 ASP A O 1
ATOM 2635 N N . ALA A 1 336 ? 27.595 20.547 9.035 1.00 94.00 336 ALA A N 1
ATOM 2636 C CA . ALA A 1 336 ? 28.373 21.081 7.916 1.00 94.00 336 ALA A CA 1
ATOM 2637 C C . ALA A 1 336 ? 27.551 22.067 7.064 1.00 94.00 336 ALA A C 1
ATOM 2639 O O . ALA A 1 336 ? 28.003 23.175 6.796 1.00 94.00 336 ALA A O 1
ATOM 2640 N N . LEU A 1 337 ? 26.304 21.716 6.726 1.00 90.12 337 LEU A N 1
ATOM 2641 C CA . LEU A 1 337 ? 25.385 22.604 6.002 1.00 90.12 337 LEU A CA 1
ATOM 2642 C C . LEU A 1 337 ? 25.066 23.885 6.779 1.00 90.12 337 LEU A C 1
ATOM 2644 O O . LEU A 1 337 ? 24.960 24.956 6.187 1.00 90.12 337 LEU A O 1
ATOM 2648 N N . ASN A 1 338 ? 24.891 23.788 8.097 1.00 94.56 338 ASN A N 1
ATOM 2649 C CA . ASN A 1 338 ? 24.649 24.955 8.937 1.00 94.56 338 ASN A CA 1
ATOM 2650 C C . ASN A 1 338 ? 25.890 25.857 9.025 1.00 94.56 338 ASN A C 1
ATOM 2652 O O . ASN A 1 338 ? 25.732 27.075 9.023 1.00 94.56 338 ASN A O 1
ATOM 2656 N N . ALA A 1 339 ? 27.098 25.285 9.041 1.00 95.44 339 ALA A N 1
ATOM 2657 C CA . ALA A 1 339 ? 28.341 26.051 8.984 1.00 95.44 339 ALA A CA 1
ATOM 2658 C C . ALA A 1 339 ? 28.486 26.794 7.643 1.00 95.44 339 ALA A C 1
ATOM 2660 O O . ALA A 1 339 ? 28.746 27.998 7.637 1.00 95.44 339 ALA A O 1
ATOM 2661 N N . ASP A 1 340 ? 28.228 26.119 6.519 1.00 89.62 340 ASP A N 1
ATOM 2662 C CA . ASP A 1 340 ? 28.229 26.745 5.189 1.00 89.62 340 ASP A CA 1
ATOM 2663 C C . ASP A 1 340 ? 27.165 27.847 5.083 1.00 89.62 340 ASP A C 1
ATOM 2665 O O . ASP A 1 340 ? 27.412 28.920 4.525 1.00 89.62 340 ASP A O 1
ATOM 2669 N N . TYR A 1 341 ? 25.982 27.608 5.658 1.00 91.69 341 TYR A N 1
ATOM 2670 C CA . TYR A 1 341 ? 24.912 28.598 5.726 1.00 91.69 341 TYR A CA 1
ATOM 2671 C C . TYR A 1 341 ? 25.338 29.843 6.504 1.00 91.69 341 TYR A C 1
ATOM 2673 O O . TYR A 1 341 ? 25.028 30.952 6.074 1.00 91.69 341 TYR A O 1
ATOM 2681 N N . ASP A 1 342 ? 26.052 29.691 7.620 1.00 92.38 342 ASP A N 1
ATOM 2682 C CA . ASP A 1 342 ? 26.536 30.831 8.397 1.00 92.38 342 ASP A CA 1
ATOM 2683 C C . ASP A 1 342 ? 27.561 31.658 7.603 1.00 92.38 342 ASP A C 1
ATOM 2685 O O . ASP A 1 342 ? 27.444 32.884 7.562 1.00 92.38 342 ASP A O 1
ATOM 2689 N N . VAL A 1 343 ? 28.486 31.007 6.885 1.00 94.19 343 VAL A N 1
ATOM 2690 C CA . VAL A 1 343 ? 29.440 31.693 5.989 1.00 94.19 343 VAL A CA 1
ATOM 2691 C C . VAL A 1 343 ? 28.697 32.454 4.889 1.00 94.19 343 VAL A C 1
ATOM 2693 O O . VAL A 1 343 ? 28.949 33.638 4.656 1.00 94.19 343 VAL A O 1
ATOM 2696 N N . TRP A 1 344 ? 27.736 31.807 4.226 1.00 91.06 344 TRP A N 1
ATOM 2697 C CA . TRP A 1 344 ? 26.911 32.455 3.204 1.00 91.06 344 TRP A CA 1
ATOM 2698 C C . TRP A 1 344 ? 26.126 33.645 3.773 1.00 91.06 344 TRP A C 1
ATOM 2700 O O . TRP A 1 344 ? 26.051 34.707 3.148 1.00 91.06 344 TRP A O 1
ATOM 2710 N N . ARG A 1 345 ? 25.573 33.487 4.979 1.00 91.00 345 ARG A N 1
ATOM 2711 C CA . ARG A 1 345 ? 24.783 34.503 5.678 1.00 91.00 345 ARG A CA 1
ATOM 2712 C C . ARG A 1 345 ? 25.592 35.772 5.945 1.00 91.00 345 ARG A C 1
ATOM 2714 O O . ARG A 1 345 ? 25.049 36.867 5.792 1.00 91.00 345 ARG A O 1
ATOM 2721 N N . GLU A 1 346 ? 26.860 35.633 6.325 1.00 92.50 346 GLU A N 1
ATOM 2722 C CA . GLU A 1 346 ? 27.773 36.764 6.535 1.00 92.50 346 GLU A CA 1
ATOM 2723 C C . GLU A 1 346 ? 28.066 37.519 5.228 1.00 92.50 346 GLU A C 1
ATOM 2725 O O . GLU A 1 346 ? 28.104 38.752 5.215 1.00 92.50 346 GLU A O 1
ATOM 2730 N N . VAL A 1 347 ? 28.196 36.799 4.109 1.00 93.38 347 VAL A N 1
ATOM 2731 C CA . VAL A 1 347 ? 28.502 37.388 2.794 1.00 93.38 347 VAL A CA 1
ATOM 2732 C C . VAL A 1 347 ? 27.280 38.060 2.154 1.00 93.38 347 VAL A C 1
ATOM 2734 O O . VAL A 1 347 ? 27.406 39.124 1.544 1.00 93.38 347 VAL A O 1
ATOM 2737 N N . ALA A 1 348 ? 26.085 37.480 2.295 1.00 87.38 348 ALA A N 1
ATOM 2738 C CA . ALA A 1 348 ? 24.902 37.865 1.520 1.00 87.38 348 ALA A CA 1
ATOM 2739 C C . ALA A 1 348 ? 24.241 39.199 1.935 1.00 87.38 348 ALA A C 1
ATOM 2741 O O . ALA A 1 348 ? 23.377 39.687 1.209 1.00 87.38 348 ALA A O 1
ATOM 2742 N N . ARG A 1 349 ? 24.617 39.803 3.075 1.00 79.94 349 ARG A N 1
ATOM 2743 C CA . ARG A 1 349 ? 24.105 41.081 3.646 1.00 79.94 349 ARG A CA 1
ATOM 2744 C C . ARG A 1 349 ? 22.578 41.212 3.856 1.00 79.94 349 ARG A C 1
ATOM 2746 O O . ARG A 1 349 ? 22.168 42.105 4.592 1.00 79.94 349 ARG A O 1
ATOM 2753 N N . GLN A 1 350 ? 21.742 40.337 3.292 1.00 74.12 350 GLN A N 1
ATOM 2754 C CA . GLN A 1 350 ? 20.299 40.202 3.543 1.00 74.12 350 GLN A CA 1
ATOM 2755 C C . GLN A 1 350 ? 19.855 38.728 3.426 1.00 74.12 350 GLN A C 1
ATOM 2757 O O . GLN A 1 350 ? 19.260 38.325 2.426 1.00 74.12 350 GLN A O 1
ATOM 2762 N N . PRO A 1 351 ? 20.145 37.886 4.430 1.00 76.62 351 PRO A N 1
ATOM 2763 C CA . PRO A 1 351 ? 19.752 36.485 4.395 1.00 76.62 351 PRO A CA 1
ATOM 2764 C C . PRO A 1 351 ? 18.242 36.333 4.613 1.00 76.62 351 PRO A C 1
ATOM 2766 O O . PRO A 1 351 ? 17.688 36.798 5.610 1.00 76.62 351 PRO A O 1
ATOM 2769 N N . THR A 1 352 ? 17.579 35.626 3.702 1.00 77.00 352 THR A N 1
ATOM 2770 C CA . THR A 1 352 ? 16.240 35.075 3.926 1.00 77.00 352 THR A CA 1
ATOM 2771 C C . THR A 1 352 ? 16.388 33.591 4.256 1.00 77.00 352 THR A C 1
ATOM 2773 O O . THR A 1 352 ? 16.867 32.815 3.437 1.00 77.00 352 THR A O 1
ATOM 2776 N N . GLY A 1 353 ? 16.027 33.198 5.481 1.00 84.69 353 GLY A N 1
ATOM 2777 C CA . GLY A 1 353 ? 16.135 31.813 5.954 1.00 84.69 353 GLY A CA 1
ATOM 2778 C C . GLY A 1 353 ? 16.687 31.686 7.375 1.00 84.69 353 GLY A C 1
ATOM 2779 O O . GLY A 1 353 ? 17.230 32.632 7.949 1.00 84.69 353 GLY A O 1
ATOM 2780 N N . GLY A 1 354 ? 16.537 30.499 7.957 1.00 91.50 354 GLY A N 1
ATOM 2781 C CA . GLY A 1 354 ? 17.141 30.115 9.232 1.00 91.50 354 GLY A CA 1
ATOM 2782 C C . GLY A 1 354 ? 17.962 28.839 9.072 1.00 91.50 354 GLY A C 1
ATOM 2783 O O . GLY A 1 354 ? 17.851 28.155 8.057 1.00 91.50 354 GLY A O 1
ATOM 2784 N N . ARG A 1 355 ? 18.767 28.512 10.088 1.00 93.38 355 ARG A N 1
ATOM 2785 C CA . ARG A 1 355 ? 19.494 27.238 10.149 1.00 93.38 355 ARG A CA 1
ATOM 2786 C C . ARG A 1 355 ? 18.536 26.054 10.016 1.00 93.38 355 ARG A C 1
ATOM 2788 O O . ARG A 1 355 ? 17.397 26.105 10.491 1.00 93.38 355 ARG A O 1
ATOM 2795 N N . MET A 1 356 ? 19.020 24.972 9.421 1.00 89.00 356 MET A N 1
ATOM 2796 C CA . MET A 1 356 ? 18.275 23.725 9.350 1.00 89.00 356 MET A CA 1
ATOM 2797 C C . MET A 1 356 ? 18.211 23.097 10.745 1.00 89.00 356 MET A C 1
ATOM 2799 O O . MET A 1 356 ? 19.241 22.833 11.367 1.00 89.00 356 MET A O 1
ATOM 2803 N N . ALA A 1 357 ? 16.995 22.850 11.236 1.00 93.81 357 ALA A N 1
ATOM 2804 C CA . ALA A 1 357 ? 16.792 22.066 12.446 1.00 93.81 357 ALA A CA 1
ATOM 2805 C C . ALA A 1 357 ? 16.940 20.572 12.102 1.00 93.81 357 ALA A C 1
ATOM 2807 O O . ALA A 1 357 ? 16.220 20.093 11.218 1.00 93.81 357 ALA A O 1
ATOM 2808 N N . PRO A 1 358 ? 17.840 19.824 12.765 1.00 91.06 358 PRO A N 1
ATOM 2809 C CA . PRO A 1 358 ? 17.976 18.397 12.517 1.00 91.06 358 PRO A CA 1
ATOM 2810 C C . PRO A 1 358 ? 16.688 17.664 12.902 1.00 91.06 358 PRO A C 1
ATOM 2812 O O . PRO A 1 358 ? 16.036 17.979 13.903 1.00 91.06 358 PRO A O 1
ATOM 2815 N N . LEU A 1 359 ? 16.328 16.654 12.113 1.00 88.94 359 LEU A N 1
ATOM 2816 C CA . LEU A 1 359 ? 15.253 15.736 12.469 1.00 88.94 359 LEU A CA 1
ATOM 2817 C C . LEU A 1 359 ? 15.646 14.969 13.738 1.00 88.94 359 LEU A C 1
ATOM 2819 O O . LEU A 1 359 ? 16.781 14.507 13.828 1.00 88.94 359 LEU A O 1
ATOM 2823 N N . PRO A 1 360 ? 14.728 14.756 14.696 1.00 91.62 360 PRO A N 1
ATOM 2824 C CA . PRO A 1 360 ? 15.004 13.865 15.815 1.00 91.62 360 PRO A CA 1
ATOM 2825 C C . PRO A 1 360 ? 15.210 12.429 15.306 1.00 91.62 360 PRO A C 1
ATOM 2827 O O . PRO A 1 360 ? 14.606 12.034 14.307 1.00 91.62 360 PRO A O 1
ATOM 2830 N N . LEU A 1 361 ? 15.977 11.609 16.033 1.00 83.88 361 LEU A N 1
ATOM 2831 C CA . LEU A 1 361 ? 16.253 10.199 15.689 1.00 83.88 361 LEU A CA 1
ATOM 2832 C C . LEU A 1 361 ? 14.983 9.401 15.333 1.00 83.88 361 LEU A C 1
ATOM 2834 O O . LEU A 1 361 ? 14.972 8.620 14.384 1.00 83.88 361 LEU A O 1
ATOM 2838 N N . ALA A 1 362 ? 13.885 9.644 16.056 1.00 75.69 362 ALA A N 1
ATOM 2839 C CA . ALA A 1 362 ? 12.591 9.006 15.807 1.00 75.69 362 ALA A CA 1
ATOM 2840 C C . ALA A 1 362 ? 11.938 9.414 14.469 1.00 75.69 362 ALA A C 1
ATOM 2842 O O . ALA A 1 362 ? 11.129 8.659 13.932 1.00 75.69 362 ALA A O 1
ATOM 2843 N N . GLY A 1 363 ? 12.260 10.601 13.950 1.00 76.62 363 GLY A N 1
ATOM 2844 C CA . GLY A 1 363 ? 11.855 11.070 12.625 1.00 76.62 363 GLY A CA 1
ATOM 2845 C C . GLY A 1 363 ? 12.781 10.561 11.521 1.00 76.62 363 GLY A C 1
ATOM 2846 O O . GLY A 1 363 ? 12.289 10.151 10.475 1.00 76.62 363 GLY A O 1
ATOM 2847 N N . TYR A 1 364 ? 14.092 10.521 11.782 1.00 83.56 364 TYR A N 1
ATOM 2848 C CA . TYR A 1 364 ? 15.105 10.022 10.845 1.00 83.56 364 TYR A CA 1
ATOM 2849 C C . TYR A 1 364 ? 14.950 8.522 10.555 1.00 83.56 364 TYR A C 1
ATOM 2851 O O . TYR A 1 364 ? 14.997 8.094 9.408 1.00 83.56 364 TYR A O 1
ATOM 2859 N N . GLY A 1 365 ? 14.711 7.715 11.591 1.00 70.38 365 GLY A N 1
ATOM 2860 C CA . GLY A 1 365 ? 14.695 6.256 11.484 1.00 70.38 365 GLY A CA 1
ATOM 2861 C C . GLY A 1 365 ? 13.414 5.638 10.914 1.00 70.38 365 GLY A C 1
ATOM 2862 O O . GLY A 1 365 ? 13.236 4.431 11.061 1.00 70.38 365 GLY A O 1
ATOM 2863 N N . ARG A 1 366 ? 12.476 6.392 10.327 1.00 78.00 366 ARG A N 1
ATOM 2864 C CA . ARG A 1 366 ? 11.235 5.802 9.785 1.00 78.00 366 ARG A CA 1
ATOM 2865 C C . ARG A 1 366 ? 11.462 5.240 8.373 1.00 78.00 366 ARG A C 1
ATOM 2867 O O . ARG A 1 366 ? 11.939 5.987 7.529 1.00 78.00 366 ARG A O 1
ATOM 2874 N N . PRO A 1 367 ? 11.069 3.979 8.081 1.00 57.59 367 PRO A N 1
ATOM 2875 C CA . PRO A 1 367 ? 10.337 3.034 8.940 1.00 57.59 367 PRO A CA 1
ATOM 2876 C C . PRO A 1 367 ? 11.209 2.090 9.801 1.00 57.59 367 PRO A C 1
ATOM 2878 O O . PRO A 1 367 ? 10.667 1.421 10.681 1.00 57.59 367 PRO A O 1
ATOM 2881 N N . GLY A 1 368 ? 12.529 2.024 9.588 1.00 59.97 368 GLY A N 1
ATOM 2882 C CA . GLY A 1 368 ? 13.429 1.021 10.188 1.00 59.97 368 GLY A CA 1
ATOM 2883 C C . GLY A 1 368 ? 13.415 0.916 11.722 1.00 59.97 368 GLY A C 1
ATOM 2884 O O . GLY A 1 368 ? 13.585 -0.172 12.272 1.00 59.97 368 GLY A O 1
ATOM 2885 N N . ILE A 1 369 ? 13.126 2.006 12.436 1.00 59.19 369 ILE A N 1
ATOM 2886 C CA . ILE A 1 369 ? 13.074 2.020 13.903 1.00 59.19 369 ILE A CA 1
ATOM 2887 C C . ILE A 1 369 ? 11.926 1.155 14.450 1.00 59.19 369 ILE A C 1
ATOM 2889 O O . ILE A 1 369 ? 12.055 0.553 15.515 1.00 59.19 369 ILE A O 1
ATOM 2893 N N . TYR A 1 370 ? 10.827 1.010 13.700 1.00 61.66 370 TYR A N 1
ATOM 2894 C CA . TYR A 1 370 ? 9.708 0.147 14.089 1.00 61.66 370 TYR A CA 1
ATOM 2895 C C . TYR A 1 370 ? 10.052 -1.336 13.972 1.00 61.66 370 TYR A C 1
ATOM 2897 O O . TYR A 1 370 ? 9.601 -2.125 14.799 1.00 61.66 370 TYR A O 1
ATOM 2905 N N . ALA A 1 371 ? 10.892 -1.709 13.004 1.00 59.16 371 ALA A N 1
ATOM 2906 C CA . ALA A 1 371 ? 11.392 -3.074 12.886 1.00 59.16 371 ALA A CA 1
ATOM 2907 C C . ALA A 1 371 ? 12.298 -3.430 14.076 1.00 59.16 371 ALA A C 1
ATOM 2909 O O . ALA A 1 371 ? 12.138 -4.499 14.665 1.00 59.16 371 ALA A O 1
ATOM 2910 N N . ALA A 1 372 ? 13.171 -2.505 14.498 1.00 66.00 372 ALA A N 1
ATOM 2911 C CA . ALA A 1 372 ? 14.017 -2.690 15.678 1.00 66.00 372 ALA A CA 1
ATOM 2912 C C . ALA A 1 372 ? 13.179 -2.847 16.964 1.00 66.00 372 ALA A C 1
ATOM 2914 O O . ALA A 1 372 ? 13.367 -3.809 17.712 1.00 66.00 372 ALA A O 1
ATOM 2915 N N . TYR A 1 373 ? 12.198 -1.968 17.200 1.00 68.38 37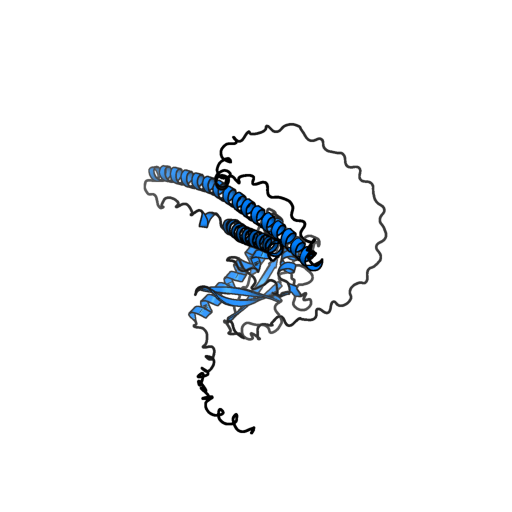3 TYR A N 1
ATOM 2916 C CA . TYR A 1 373 ? 11.316 -2.081 18.370 1.00 68.38 373 TYR A CA 1
ATOM 2917 C C . TYR A 1 373 ? 10.413 -3.321 18.326 1.00 68.38 373 TYR A C 1
ATOM 2919 O O . TYR A 1 373 ? 10.228 -3.976 19.353 1.00 68.38 373 TYR A O 1
ATOM 2927 N N . GLY A 1 374 ? 9.882 -3.674 17.152 1.00 62.03 374 GLY A N 1
ATOM 2928 C CA . GLY A 1 374 ? 9.054 -4.865 16.959 1.00 62.03 374 GLY A CA 1
ATOM 2929 C C . GLY A 1 374 ? 9.826 -6.154 17.239 1.00 62.03 374 GLY A C 1
ATOM 2930 O O . GLY A 1 374 ? 9.371 -6.987 18.026 1.00 62.03 374 GLY A O 1
ATOM 2931 N N . ALA A 1 375 ? 11.032 -6.284 16.680 1.00 63.44 375 ALA A N 1
ATOM 2932 C CA . ALA A 1 375 ? 11.920 -7.415 16.945 1.00 63.44 375 ALA A CA 1
ATOM 2933 C C . ALA A 1 375 ? 12.310 -7.502 18.431 1.00 63.44 375 ALA A C 1
ATOM 2935 O O . ALA A 1 375 ? 12.296 -8.592 19.009 1.00 63.44 375 ALA A O 1
ATOM 2936 N N . GLY A 1 376 ? 12.575 -6.358 19.073 1.00 66.31 376 GLY A N 1
ATOM 2937 C CA . GLY A 1 376 ? 12.874 -6.289 20.504 1.00 66.31 376 GLY A CA 1
ATOM 2938 C C . GLY A 1 376 ? 11.704 -6.758 21.375 1.00 66.31 376 GLY A C 1
ATOM 2939 O O . GLY A 1 376 ? 11.884 -7.609 22.246 1.00 66.31 376 GLY A O 1
ATOM 2940 N N . ALA A 1 377 ? 10.487 -6.274 21.109 1.00 66.31 377 ALA A N 1
ATOM 2941 C CA . ALA A 1 377 ? 9.288 -6.650 21.861 1.00 66.31 377 ALA A CA 1
ATOM 2942 C C . ALA A 1 377 ? 8.953 -8.148 21.723 1.00 66.31 377 ALA A C 1
ATOM 2944 O O . ALA A 1 377 ? 8.671 -8.819 22.722 1.00 66.31 377 ALA A O 1
ATOM 2945 N N . VAL A 1 378 ? 9.049 -8.695 20.504 1.00 69.62 378 VAL A N 1
ATOM 2946 C CA . VAL A 1 378 ? 8.882 -10.138 20.252 1.00 69.62 378 VAL A CA 1
ATOM 2947 C C . VAL A 1 378 ? 9.981 -10.941 20.957 1.00 69.62 378 VAL A C 1
ATOM 2949 O O . VAL A 1 378 ? 9.686 -11.953 21.600 1.00 69.62 378 VAL A O 1
ATOM 2952 N N . GLY A 1 379 ? 11.228 -10.463 20.914 1.00 70.94 379 GLY A N 1
ATOM 2953 C CA . GLY A 1 379 ? 12.369 -11.071 21.599 1.00 70.94 379 GLY A CA 1
ATOM 2954 C C . GLY A 1 379 ? 12.167 -11.191 23.115 1.00 70.94 379 GLY A C 1
ATOM 2955 O O . GLY A 1 379 ? 12.335 -12.276 23.686 1.00 70.94 379 GLY A O 1
ATOM 2956 N N . VAL A 1 380 ? 11.717 -10.117 23.777 1.00 75.50 380 VAL A N 1
ATOM 2957 C CA . VAL A 1 380 ? 11.379 -10.137 25.215 1.00 75.50 380 VAL A CA 1
ATOM 2958 C C . VAL A 1 380 ? 10.253 -11.136 25.500 1.00 75.50 380 VAL A C 1
ATOM 2960 O O . VAL A 1 380 ? 10.383 -11.966 26.405 1.00 75.50 380 VAL A O 1
ATOM 2963 N N . GLY A 1 381 ? 9.172 -11.108 24.712 1.00 71.50 381 GLY A N 1
ATOM 2964 C CA . GLY A 1 381 ? 8.022 -11.998 24.899 1.00 71.50 381 GLY A CA 1
ATOM 2965 C C . GLY A 1 381 ? 8.386 -13.484 24.803 1.00 71.50 381 GLY A C 1
ATOM 2966 O O . GLY A 1 381 ? 7.993 -14.288 25.657 1.00 71.50 381 GLY A O 1
ATOM 2967 N N . LEU A 1 382 ? 9.195 -13.853 23.806 1.00 74.44 382 LEU A N 1
ATOM 2968 C CA . LEU A 1 382 ? 9.693 -15.220 23.630 1.00 74.44 382 LEU A CA 1
ATOM 2969 C C . LEU A 1 382 ? 10.624 -15.651 24.772 1.00 74.44 382 LEU A C 1
ATOM 2971 O O . LEU A 1 382 ? 10.497 -16.775 25.270 1.00 74.44 382 LEU A O 1
ATOM 2975 N N . THR A 1 383 ? 11.484 -14.749 25.251 1.00 75.94 383 THR A N 1
ATOM 2976 C CA . THR A 1 383 ? 12.396 -15.008 26.378 1.00 75.94 383 THR A CA 1
ATOM 2977 C C . THR A 1 383 ? 11.620 -15.298 27.666 1.00 75.94 383 THR A C 1
ATOM 2979 O O . THR A 1 383 ? 11.838 -16.330 28.307 1.00 75.94 383 THR A O 1
ATOM 2982 N N . VAL A 1 384 ? 10.654 -14.441 28.019 1.00 82.62 384 VAL A N 1
ATOM 2983 C CA . VAL A 1 384 ? 9.820 -14.609 29.224 1.00 82.62 384 VAL A CA 1
ATOM 2984 C C . VAL A 1 384 ? 8.999 -15.902 29.151 1.00 82.62 384 VAL A C 1
ATOM 2986 O O . VAL A 1 384 ? 8.964 -16.675 30.114 1.00 82.62 384 VAL A O 1
ATOM 2989 N N . ASN A 1 385 ? 8.386 -16.195 28.000 1.00 78.38 385 ASN A N 1
ATOM 2990 C CA . ASN A 1 385 ? 7.620 -17.430 27.804 1.00 78.38 385 ASN A CA 1
ATOM 2991 C C . ASN A 1 385 ? 8.515 -18.683 27.892 1.00 78.38 385 ASN A C 1
ATOM 2993 O O . ASN A 1 385 ? 8.131 -19.680 28.511 1.00 78.38 385 ASN A O 1
ATOM 2997 N N . GLY A 1 386 ? 9.733 -18.623 27.340 1.00 77.81 386 GLY A N 1
ATOM 2998 C CA . GLY A 1 386 ? 10.738 -19.681 27.460 1.00 77.81 386 GLY A CA 1
ATOM 2999 C C . GLY A 1 386 ? 11.080 -19.998 28.918 1.00 77.81 386 GLY A C 1
ATOM 3000 O O . GLY A 1 386 ? 10.986 -21.157 29.339 1.00 77.81 386 GLY A O 1
ATOM 3001 N N . VAL A 1 387 ? 11.366 -18.969 29.725 1.00 82.94 387 VAL A N 1
ATOM 3002 C CA . VAL A 1 387 ? 11.651 -19.111 31.167 1.00 82.94 387 VAL A CA 1
ATOM 3003 C C . VAL A 1 387 ? 10.465 -19.730 31.915 1.00 82.94 387 VAL A C 1
ATOM 3005 O O . VAL A 1 387 ? 10.645 -20.695 32.665 1.00 82.94 387 VAL A O 1
ATOM 3008 N N . LEU A 1 388 ? 9.236 -19.258 31.675 1.00 80.69 388 LEU A N 1
ATOM 3009 C CA . LEU A 1 388 ? 8.034 -19.802 32.322 1.00 80.69 388 LEU A CA 1
ATOM 3010 C C . LEU A 1 388 ? 7.805 -21.286 31.988 1.00 80.69 388 LEU A C 1
ATOM 3012 O O . LEU A 1 388 ? 7.439 -22.075 32.868 1.00 80.69 388 LEU A O 1
ATOM 3016 N N . ARG A 1 389 ? 8.047 -21.699 30.737 1.00 80.94 389 ARG A N 1
ATOM 3017 C CA . ARG A 1 389 ? 7.943 -23.108 30.312 1.00 80.94 389 ARG A CA 1
ATOM 3018 C C . ARG A 1 389 ? 9.009 -23.985 30.971 1.00 80.94 389 ARG A C 1
ATOM 3020 O O . ARG A 1 389 ? 8.689 -25.085 31.431 1.00 80.94 389 ARG A O 1
ATOM 3027 N N . LEU A 1 390 ? 10.237 -23.484 31.106 1.00 81.62 390 LEU A N 1
ATOM 3028 C CA . LEU A 1 390 ? 11.312 -24.178 31.824 1.00 81.62 390 LEU A CA 1
ATOM 3029 C C . LEU A 1 390 ? 11.003 -24.319 33.325 1.00 81.62 390 LEU A C 1
ATOM 3031 O O . LEU A 1 390 ? 11.196 -25.399 33.892 1.00 81.62 390 LEU A O 1
ATOM 3035 N N . MET A 1 391 ? 10.435 -23.287 33.960 1.00 82.12 391 MET A N 1
ATOM 3036 C CA . MET A 1 391 ? 9.985 -23.356 35.358 1.00 82.12 391 MET A CA 1
ATOM 3037 C C . MET A 1 391 ? 8.865 -24.385 35.556 1.00 82.12 391 MET A C 1
ATOM 3039 O O . MET A 1 391 ? 8.913 -25.172 36.507 1.00 82.12 391 MET A O 1
ATOM 3043 N N . LYS A 1 392 ? 7.881 -24.438 34.645 1.00 80.50 392 LYS A N 1
ATOM 3044 C CA . LYS A 1 392 ? 6.815 -25.459 34.666 1.00 80.50 392 LYS A CA 1
ATOM 3045 C C . LYS A 1 392 ? 7.392 -26.871 34.548 1.00 80.50 392 LYS A C 1
ATOM 3047 O O . LYS A 1 392 ? 7.017 -27.741 35.333 1.00 80.50 392 LYS A O 1
ATOM 3052 N N . ALA A 1 393 ? 8.369 -27.085 33.665 1.00 77.94 393 ALA A N 1
ATOM 3053 C CA . ALA A 1 393 ? 9.059 -28.371 33.552 1.00 77.94 393 ALA A CA 1
ATOM 3054 C C . ALA A 1 393 ? 9.826 -28.763 34.834 1.00 77.94 393 ALA A C 1
ATOM 3056 O O . ALA A 1 393 ? 9.954 -29.950 35.139 1.00 77.94 393 ALA A O 1
ATOM 3057 N N . GLY A 1 394 ? 10.327 -27.785 35.596 1.00 74.19 394 GLY A N 1
ATOM 3058 C CA . GLY A 1 394 ? 10.966 -28.006 36.896 1.00 74.19 394 GLY A CA 1
ATOM 3059 C C . GLY A 1 394 ? 9.987 -28.398 38.009 1.00 74.19 394 GLY A C 1
ATOM 3060 O O . GLY A 1 394 ? 10.316 -29.249 38.835 1.00 74.19 394 GLY A O 1
ATOM 3061 N N . ARG A 1 395 ? 8.772 -27.832 38.017 1.00 79.44 395 ARG A N 1
ATOM 3062 C CA . ARG A 1 395 ? 7.740 -28.127 39.033 1.00 79.44 395 ARG A CA 1
ATOM 3063 C C . ARG A 1 395 ? 7.169 -29.541 38.921 1.00 79.44 395 ARG A C 1
ATOM 3065 O O . ARG A 1 395 ? 6.926 -30.161 39.949 1.00 79.44 395 ARG A O 1
ATOM 3072 N N . VAL A 1 396 ? 7.070 -30.094 37.708 1.00 73.25 396 VAL A N 1
ATOM 3073 C CA . VAL A 1 396 ? 6.648 -31.496 37.485 1.00 73.25 396 VAL A CA 1
ATOM 3074 C C . VAL A 1 396 ? 7.572 -32.496 38.197 1.00 73.25 396 VAL A C 1
ATOM 3076 O O . VAL A 1 396 ? 7.132 -33.571 38.585 1.00 73.25 396 VAL A O 1
ATOM 3079 N N . LYS A 1 397 ? 8.843 -32.140 38.441 1.00 61.81 397 LYS A N 1
ATOM 3080 C CA . LYS A 1 397 ? 9.775 -32.987 39.203 1.00 61.81 397 LYS A CA 1
ATOM 3081 C C . LYS A 1 397 ? 9.597 -32.917 40.724 1.00 61.81 397 LYS A C 1
ATOM 3083 O O . LYS A 1 397 ? 10.104 -33.804 41.401 1.00 61.81 397 LYS A O 1
ATOM 3088 N N . ARG A 1 398 ? 8.954 -31.867 41.254 1.00 63.38 398 ARG A N 1
ATOM 3089 C CA . ARG A 1 398 ? 8.854 -31.596 42.703 1.00 63.38 398 ARG A CA 1
ATOM 3090 C C . ARG A 1 398 ? 7.505 -31.944 43.325 1.00 63.38 398 ARG A C 1
ATOM 3092 O O . ARG A 1 398 ? 7.425 -31.951 44.540 1.00 63.38 398 ARG A O 1
ATOM 3099 N N . ALA A 1 399 ? 6.469 -32.226 42.538 1.00 58.62 399 ALA A N 1
ATOM 3100 C CA . ALA A 1 399 ? 5.165 -32.661 43.053 1.00 58.62 399 ALA A CA 1
ATOM 3101 C C . ALA A 1 399 ? 5.170 -34.138 43.520 1.00 58.62 399 ALA A C 1
ATOM 3103 O O . ALA A 1 399 ? 4.199 -34.855 43.298 1.00 58.62 399 ALA A O 1
ATOM 3104 N N . LYS A 1 400 ? 6.293 -34.591 44.090 1.00 50.16 400 LYS A N 1
ATOM 3105 C CA . LYS A 1 400 ? 6.496 -35.931 44.643 1.00 50.16 400 LYS A CA 1
ATOM 3106 C C . LYS A 1 400 ? 6.404 -35.889 46.154 1.00 50.16 400 LYS A C 1
ATOM 3108 O O . LYS A 1 400 ? 7.040 -34.975 46.725 1.00 50.16 400 LYS A O 1
#

Organism: NCBI:txid1178516

Secondary structure (DSSP, 8-state):
----S-----------------PPP-------HHHHHHHHHHHHHIIIIIIHHHHHHHTBTT--HHHHHHHHHHTTSSSTT--BS-TT-EEE--SSTT--STTS--EEEHHHHHHHHHHHBPPBSS--EEEEEEEEPPPEE-SSSEEEEEEEEEEE-SBBSSS--BPPPEEEEEEEEEEEETTEEEEEEEEEEEPPTT-BTTB-PSP------------------PPPPP-----PPPPPPPP-------------SSTTTTS-S--------------------PPPHHHHHHHHHHHHHHHHHHHHHHHHHHHHHHHHHHHHHHHHHHHHHHHHHHHHHHHHHHHHSS----PPPPPPHHHHTTTHHHHHHHHHHHHHHHHHHHHHHHHHHHHTTT--